Protein AF-A0A435YQN7-F1 (afdb_monomer_lite)

Secondary structure (DSSP, 8-state):
------------S----TTSPPPBSHHHHHHHHHHIIIIIHHHHHHHHHHHHHHH-HHHHS-TT------HHHHHHHHHHHHH--S--------SS----HHHHHHHHHHHHHHHHHHHHTTHHHHHHHHHHHHHHHSEEEEEEEEEEEEETTEEEEEEEEEEEPGGGEEE---SSGGG--EEEEEEEEEHHHHHHHHHHHHTTGGGGS--EE---TTS---S-EEEEEEEEEETTTTEEEEE-TT-SB-SEEES-SS--TTSSSSPPPEESSB-TTSS-B--GGGGSHHHHHHHHHHHHHHHHHHHH----EEEE-SS--HHHHHHHHHH---TT--EEEE--GGGS-S--TTS------HHHHHHHHHHHHHHHHHHHHHHHHHHT--GGGGT---TT--HHHHHHHHHHTTHHHHHHHHHHHHHHHHHHHHHHHHHHHHS-HHHHHHHHT--

Foldseek 3Di:
DDDDDDDDDDDPPDDQDPPDDFAFCVVVVVQQVVQCVVCVVVLVVVLVVLVCLQDPPVQVVDPPDFDADNLVNVLLVLLLCLLPVDADQDQFAPPDPPVDPVRHVVRLLLSLLLNLQCVVQVVVVQLSQQSSCCSFRFWWWKFWDWDWDDDPNDIDIHIHIHTADSVQKTWGKFLDPVPIFKIKGKDKDFPVRLCVPQCSPPPCLSVQAPFDFDADPVRDGPPTTIWIWIFMFGNVVQKTWIDGPRGRGTSDMDHQPADDPSSHRIDDILGADDDHSTPRHDGLCVQLVVLSVLLSVLSSVLVVLVVVLQQAWEAEDEDDAQVVQVVVVVPDPDSPHNYTYGYPCVVPDDDDRVVDGDTDPSVVSVVVSVVSVVVSVVSSVVSCVSSLQQCVSVVDDDPPDDPVRVVVCVVRSCPSSVSSSVSSVVRSNVNSNSSSSRCVPPPDPVVSCVSSVDD

Sequence (455 aa):
MATESDDDVMDDGEAVDPSLKPKSSKGWLKLIKDQEKAGFADYQERCTNIQKRYAELARLASITRDREFQIFWANIEVLKPSMYSRPPVPVVAPRFQDRRPVQRTTAEFLERCTVVTFDRERIDGVMRRIRDDLALLNRGCAWLRYEAKSKDNDFVERVCIDHKNRKDFVHDPARTWREVDWVGGGAWMTRKEMRKRFRATSGNAYQDAEFAVRKDDKNNHDGKLKARVWEIWSKSENKVVWVSPGVDVVLDEGEPHLTLEGFFPCPEPAYGTLQPESLIPVPDYLFYKDQIEEINDITNRISALTQGLRVRGFYPSGAGEIGDAIEAALKSTNDRQVMVPVSNWAAFGNGAAKDTIVWLPLDMIATTITQLISLRKELIDDIYQISGLSDIMRGESNPNETLGAQQIKTQYGSVRIRDRQNELVRIARDIAAIAGEIMAENFQQKTLADMAQMD

Radius of gyration: 32.32 Å; chains: 1; bounding box: 90×52×100 Å

pLDDT: mean 82.56, std 17.8, range [26.94, 98.12]

Structure (mmCIF, N/CA/C/O backbone):
data_AF-A0A435YQN7-F1
#
_entry.id   AF-A0A435YQN7-F1
#
loop_
_atom_site.group_PDB
_atom_site.id
_atom_site.type_symbol
_atom_site.label_atom_id
_atom_site.label_alt_id
_atom_site.label_comp_id
_atom_site.label_asym_id
_atom_site.label_entity_id
_atom_site.label_seq_id
_atom_site.pdbx_PDB_ins_code
_atom_site.Cartn_x
_atom_site.Cartn_y
_ato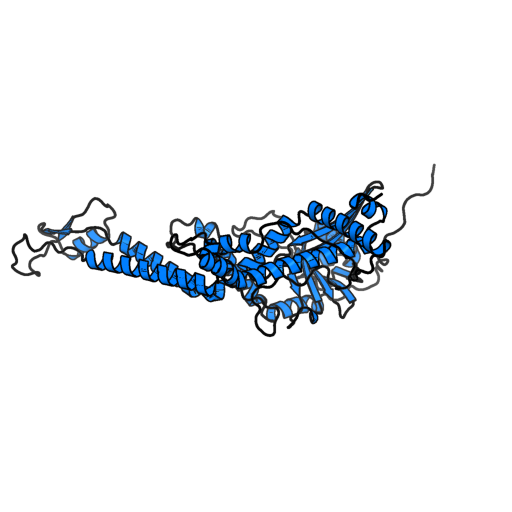m_site.Cartn_z
_atom_site.occupancy
_atom_site.B_iso_or_equiv
_atom_site.auth_seq_id
_atom_site.auth_comp_id
_atom_site.auth_asym_id
_atom_site.auth_atom_id
_atom_site.pdbx_PDB_model_num
ATOM 1 N N . MET A 1 1 ? 56.326 -4.010 -23.695 1.00 34.00 1 MET A N 1
ATOM 2 C CA . MET A 1 1 ? 55.956 -2.704 -24.270 1.00 34.00 1 MET A CA 1
ATOM 3 C C . MET A 1 1 ? 54.747 -2.980 -25.146 1.00 34.00 1 MET A C 1
ATOM 5 O O . MET A 1 1 ? 54.892 -3.786 -26.048 1.00 34.00 1 MET A O 1
ATOM 9 N N . ALA A 1 2 ? 53.596 -2.430 -24.748 1.00 34.19 2 ALA A N 1
ATOM 10 C CA . ALA A 1 2 ? 52.298 -2.373 -25.433 1.00 34.19 2 ALA A CA 1
ATOM 11 C C . ALA A 1 2 ? 51.767 -3.647 -26.130 1.00 34.19 2 ALA A C 1
ATOM 13 O O . ALA A 1 2 ? 52.160 -3.972 -27.244 1.00 34.19 2 ALA A O 1
ATOM 14 N N . THR A 1 3 ? 50.799 -4.296 -25.483 1.00 26.94 3 THR A N 1
ATOM 15 C CA . THR A 1 3 ? 49.747 -5.086 -26.138 1.00 26.94 3 THR A CA 1
ATOM 16 C C . THR A 1 3 ? 48.456 -4.270 -26.110 1.00 26.94 3 THR A C 1
ATOM 18 O O . THR A 1 3 ? 48.118 -3.688 -25.079 1.00 26.94 3 THR A O 1
ATOM 21 N N . GLU A 1 4 ? 47.818 -4.189 -27.272 1.00 32.44 4 GLU A N 1
ATOM 22 C CA . GLU A 1 4 ? 46.562 -3.504 -27.567 1.00 32.44 4 GLU A CA 1
ATOM 23 C C . GLU A 1 4 ? 45.331 -4.253 -27.035 1.00 32.44 4 GLU A C 1
ATOM 25 O O . GLU A 1 4 ? 45.374 -5.468 -26.843 1.00 32.44 4 GLU A O 1
ATOM 30 N N . SER A 1 5 ? 44.261 -3.459 -26.886 1.00 37.78 5 SER A N 1
ATOM 31 C CA . SER A 1 5 ? 42.827 -3.778 -26.940 1.00 37.78 5 SER A CA 1
ATOM 32 C C . SER A 1 5 ? 42.265 -4.853 -26.014 1.00 37.78 5 SER A C 1
ATOM 34 O O . SER A 1 5 ? 42.346 -6.039 -26.317 1.00 37.78 5 SER A O 1
ATOM 36 N N . ASP A 1 6 ? 41.551 -4.401 -24.985 1.00 33.12 6 ASP A N 1
ATOM 37 C CA . ASP A 1 6 ? 40.157 -4.806 -24.792 1.00 33.12 6 ASP A CA 1
ATOM 38 C C . ASP A 1 6 ? 39.439 -3.823 -23.854 1.00 33.12 6 ASP A C 1
ATOM 40 O O . ASP A 1 6 ? 40.082 -3.158 -23.040 1.00 33.12 6 ASP A O 1
ATOM 44 N N . ASP A 1 7 ? 38.119 -3.771 -24.024 1.00 34.03 7 ASP A N 1
ATOM 45 C CA . ASP A 1 7 ? 37.090 -3.018 -23.293 1.00 34.03 7 ASP A CA 1
ATOM 46 C C . ASP A 1 7 ? 36.758 -1.616 -23.820 1.00 34.03 7 ASP A C 1
ATOM 48 O O . ASP A 1 7 ? 37.330 -0.619 -23.393 1.00 34.03 7 ASP A O 1
ATOM 52 N N . ASP A 1 8 ? 35.775 -1.562 -24.728 1.00 37.66 8 ASP A N 1
ATOM 53 C CA . ASP A 1 8 ? 34.707 -0.548 -24.715 1.00 37.66 8 ASP A CA 1
ATOM 54 C C . ASP A 1 8 ? 33.672 -0.834 -25.820 1.00 37.66 8 ASP A C 1
ATOM 56 O O . ASP A 1 8 ? 33.833 -0.370 -26.944 1.00 37.66 8 ASP A O 1
ATOM 60 N N . VAL A 1 9 ? 32.604 -1.583 -25.508 1.00 34.19 9 VAL A N 1
ATOM 61 C CA . VAL A 1 9 ? 31.238 -1.422 -26.072 1.00 34.19 9 VAL A CA 1
ATOM 62 C C . VAL A 1 9 ? 30.269 -2.256 -25.201 1.00 34.19 9 VAL A C 1
ATOM 64 O O . VAL A 1 9 ? 30.609 -3.382 -24.861 1.00 34.19 9 VAL A O 1
ATOM 67 N N . MET A 1 10 ? 29.070 -1.858 -24.769 1.00 29.42 10 MET A N 1
ATOM 68 C CA . MET A 1 10 ? 28.159 -0.761 -25.102 1.00 29.42 10 MET A CA 1
ATOM 69 C C . MET A 1 10 ? 27.487 -0.279 -23.795 1.00 29.42 10 MET A C 1
ATOM 71 O O . MET A 1 10 ? 26.953 -1.094 -23.040 1.00 29.42 10 MET A O 1
ATOM 75 N N . ASP A 1 11 ? 27.503 1.027 -23.534 1.00 34.25 11 ASP A N 1
ATOM 76 C CA . ASP A 1 11 ? 26.486 1.713 -22.730 1.00 34.25 11 ASP A CA 1
ATOM 77 C C . ASP A 1 11 ? 25.628 2.461 -23.752 1.00 34.25 11 ASP A C 1
ATOM 79 O O . ASP A 1 11 ? 26.081 3.453 -24.320 1.00 34.25 11 ASP A O 1
ATOM 83 N N . ASP A 1 12 ? 24.430 1.954 -24.040 1.00 31.38 12 ASP A N 1
ATOM 84 C CA . ASP A 1 12 ? 23.471 2.599 -24.949 1.00 31.38 12 ASP A CA 1
ATOM 85 C C . ASP A 1 12 ? 22.750 3.782 -24.266 1.00 31.38 12 ASP A C 1
ATOM 87 O O . ASP A 1 12 ? 21.674 4.207 -24.687 1.00 31.38 12 ASP A O 1
ATOM 91 N N . GLY A 1 13 ? 23.323 4.334 -23.192 1.00 37.22 13 GLY A N 1
ATOM 92 C CA . GLY A 1 13 ? 22.955 5.644 -22.681 1.00 37.22 13 GLY A CA 1
ATOM 93 C C . GLY A 1 13 ? 23.395 6.720 -23.668 1.00 37.22 13 GLY A C 1
ATOM 94 O O . GLY A 1 13 ? 24.579 6.826 -23.992 1.00 37.22 13 GLY A O 1
ATOM 95 N N . GLU A 1 14 ? 22.450 7.529 -24.152 1.00 36.78 14 GLU A N 1
ATOM 96 C CA . GLU A 1 14 ? 22.745 8.731 -24.936 1.00 36.78 14 GLU A CA 1
ATOM 97 C C . GLU A 1 14 ? 23.954 9.470 -24.342 1.00 36.78 14 GLU A C 1
ATOM 99 O O . GLU A 1 14 ? 23.986 9.780 -23.147 1.00 36.78 14 GLU A O 1
ATOM 104 N N . ALA A 1 15 ? 24.968 9.739 -25.170 1.00 39.72 15 ALA A N 1
ATOM 105 C CA . ALA A 1 15 ? 26.148 10.480 -24.752 1.00 39.72 15 ALA A CA 1
ATOM 106 C C . ALA A 1 15 ? 25.711 11.807 -24.108 1.00 39.72 15 ALA A C 1
ATOM 108 O O . ALA A 1 15 ? 25.196 12.696 -24.786 1.00 39.72 15 ALA A O 1
ATOM 109 N N . VAL A 1 16 ? 25.894 11.923 -22.788 1.00 45.47 16 VAL A N 1
ATOM 110 C CA . VAL A 1 16 ? 25.459 13.087 -22.008 1.00 45.47 16 VAL A CA 1
ATOM 111 C C . VAL A 1 16 ? 26.216 14.318 -22.499 1.00 45.47 16 VAL A C 1
ATOM 113 O O . VAL A 1 16 ? 27.393 14.489 -22.182 1.00 45.47 16 VAL A O 1
ATOM 116 N N . ASP A 1 17 ? 25.549 15.171 -23.280 1.00 49.12 17 ASP A N 1
ATOM 117 C CA . ASP A 1 17 ? 26.111 16.419 -23.794 1.00 49.12 17 ASP A CA 1
ATOM 118 C C . ASP A 1 17 ? 26.291 17.428 -22.639 1.00 49.12 17 ASP A C 1
ATOM 120 O O . ASP A 1 17 ? 25.302 17.966 -22.125 1.00 49.12 17 ASP A O 1
ATOM 124 N N . PRO A 1 18 ? 27.536 17.751 -22.230 1.00 47.69 18 PRO A N 1
ATOM 125 C CA . PRO A 1 18 ? 27.801 18.664 -21.117 1.00 47.69 18 PRO A CA 1
ATOM 126 C C . PRO A 1 18 ? 27.377 20.117 -21.392 1.00 47.69 18 PRO A C 1
ATOM 128 O O . PRO A 1 18 ? 27.474 20.961 -20.498 1.00 47.69 18 PRO A O 1
ATOM 131 N N . SER A 1 19 ? 26.966 20.437 -22.624 1.00 42.84 19 SER A N 1
ATOM 132 C CA . SER A 1 19 ? 26.538 21.774 -23.041 1.00 42.84 19 SER A CA 1
ATOM 133 C C . SER A 1 19 ? 25.041 22.047 -22.825 1.00 42.84 19 SER A C 1
ATOM 135 O O . SER A 1 19 ? 24.628 23.214 -22.813 1.00 42.84 19 SER A O 1
ATOM 137 N N . LEU A 1 20 ? 24.221 21.013 -22.589 1.00 51.19 20 LEU 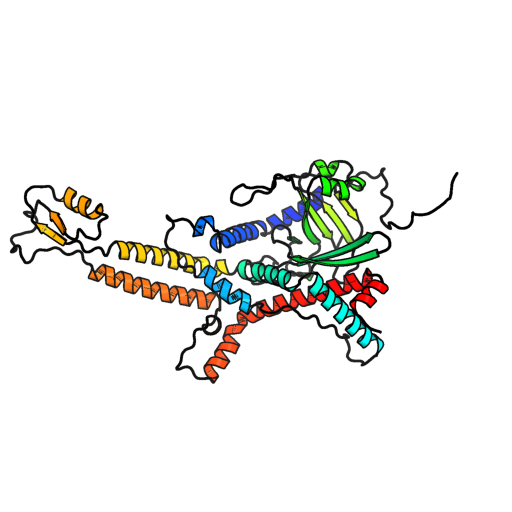A N 1
ATOM 138 C CA . LEU A 1 20 ? 22.785 21.156 -22.343 1.00 51.19 20 LEU A CA 1
ATOM 139 C C . LEU A 1 20 ? 22.516 21.631 -20.906 1.00 51.19 20 LEU A C 1
ATOM 141 O O . LEU A 1 20 ? 22.914 21.008 -19.923 1.00 51.19 20 LEU A O 1
ATOM 145 N N . LYS A 1 21 ? 21.805 22.757 -20.758 1.00 5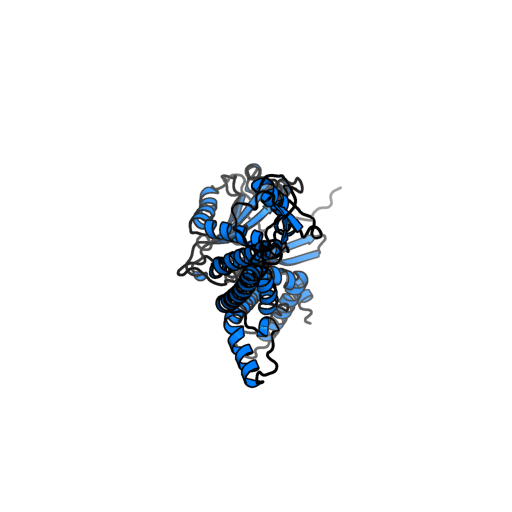8.25 21 LYS A N 1
ATOM 146 C CA . LYS A 1 21 ? 21.370 23.242 -19.439 1.00 58.25 21 LYS A CA 1
ATOM 147 C C . LYS A 1 21 ? 20.285 22.313 -18.872 1.00 58.25 21 LYS A C 1
ATOM 149 O O . LYS A 1 21 ? 19.302 22.067 -19.573 1.00 58.25 21 LYS A O 1
ATOM 154 N N . PRO A 1 22 ? 20.393 21.866 -17.608 1.00 61.38 22 PRO A N 1
ATOM 155 C CA . PRO A 1 22 ? 19.410 20.961 -17.024 1.00 61.38 22 PRO A CA 1
ATOM 156 C C . PRO A 1 22 ? 18.033 21.635 -16.892 1.00 61.38 22 PRO A C 1
ATOM 158 O O . PRO A 1 22 ? 17.922 22.801 -16.496 1.00 61.38 22 PRO A O 1
ATOM 161 N N . LYS A 1 23 ? 16.975 20.901 -17.264 1.00 81.94 23 LYS A N 1
ATOM 162 C CA . LYS A 1 23 ? 15.583 21.384 -17.284 1.00 81.94 23 LYS A CA 1
ATOM 163 C C . LYS A 1 23 ? 15.040 21.576 -15.866 1.00 81.94 23 LYS A C 1
ATOM 165 O O . LYS A 1 23 ? 15.534 20.984 -14.911 1.00 81.94 23 LYS A O 1
ATOM 170 N N . SER A 1 24 ? 14.009 22.410 -15.708 1.00 89.75 24 SER A N 1
ATOM 171 C CA . SER A 1 24 ? 13.444 22.703 -14.382 1.00 89.75 24 SER A CA 1
ATOM 172 C C . SER A 1 24 ? 12.617 21.538 -13.825 1.00 89.75 24 SER A C 1
ATOM 174 O O . SER A 1 24 ? 11.738 21.014 -14.505 1.00 89.75 24 SER A O 1
ATOM 176 N N . SER A 1 25 ? 12.821 21.196 -12.549 1.00 92.19 25 SER A N 1
ATOM 177 C CA . SER A 1 25 ? 12.043 20.175 -11.824 1.00 92.19 25 SER A CA 1
ATOM 178 C C . SER A 1 25 ? 10.672 20.669 -11.341 1.00 92.19 25 SER A C 1
ATOM 180 O O . SER A 1 25 ? 9.845 19.873 -10.891 1.00 92.19 25 SER A O 1
ATOM 182 N N . LYS A 1 26 ? 10.413 21.984 -11.399 1.00 90.06 26 LYS A N 1
ATOM 183 C CA . LYS A 1 26 ? 9.260 22.620 -10.738 1.00 90.06 26 LYS A CA 1
ATOM 184 C C . LYS A 1 26 ? 7.915 22.096 -11.234 1.00 90.06 26 LYS A C 1
ATOM 186 O O . LYS A 1 26 ? 7.010 21.948 -10.420 1.00 90.06 26 LYS A O 1
ATOM 191 N N . GLY A 1 27 ? 7.786 21.806 -12.531 1.00 89.75 27 GLY A N 1
ATOM 192 C CA . GLY A 1 27 ? 6.563 21.237 -13.111 1.00 89.75 27 GLY A CA 1
ATOM 193 C C . GLY A 1 27 ? 6.254 19.851 -12.544 1.00 89.75 27 GLY A C 1
ATOM 194 O O . GLY A 1 27 ? 5.176 19.628 -12.003 1.00 89.75 27 GLY A O 1
ATOM 195 N N . TRP A 1 28 ? 7.245 18.962 -12.551 1.00 94.06 28 TRP A N 1
ATOM 196 C CA . TRP A 1 28 ? 7.139 17.605 -12.013 1.00 94.06 28 TRP A CA 1
ATOM 197 C C . TRP A 1 28 ? 6.856 17.578 -10.507 1.00 94.06 28 TRP A C 1
ATOM 199 O O . TRP A 1 28 ? 5.963 16.875 -10.043 1.00 94.06 28 TRP A O 1
ATOM 209 N N . LEU A 1 29 ? 7.561 18.405 -9.728 1.00 93.75 29 LEU A N 1
ATOM 210 C CA . LEU A 1 29 ? 7.300 18.538 -8.292 1.00 93.75 29 LEU A CA 1
ATOM 211 C C . LEU A 1 29 ? 5.927 19.161 -8.004 1.00 93.75 29 LEU A C 1
ATOM 213 O O . LEU A 1 29 ? 5.344 18.897 -6.951 1.00 93.75 29 LEU A O 1
ATOM 217 N N . LYS A 1 30 ? 5.401 19.986 -8.916 1.00 93.44 30 LYS A N 1
ATOM 218 C CA . LYS A 1 30 ? 4.048 20.530 -8.810 1.00 93.44 30 LYS A CA 1
ATOM 219 C C . LYS A 1 30 ? 2.993 19.436 -8.996 1.00 93.44 30 LYS A C 1
ATOM 221 O O . LYS A 1 30 ? 2.068 19.426 -8.198 1.00 93.44 30 LYS A O 1
ATOM 226 N N . LEU A 1 31 ? 3.163 18.490 -9.928 1.00 94.00 31 LEU A N 1
ATOM 227 C CA . LEU A 1 31 ? 2.233 17.356 -10.093 1.00 94.00 31 LEU A CA 1
ATOM 228 C C . LEU A 1 31 ? 2.037 16.582 -8.783 1.00 94.00 31 LEU A C 1
ATOM 230 O O . LEU A 1 31 ? 0.912 16.311 -8.373 1.00 94.00 31 LEU A O 1
ATOM 234 N N . ILE A 1 32 ? 3.133 16.313 -8.069 1.00 94.81 32 ILE A N 1
ATOM 235 C CA . ILE A 1 32 ? 3.095 15.642 -6.763 1.00 94.81 32 ILE A CA 1
ATOM 236 C C . ILE A 1 32 ? 2.332 16.484 -5.731 1.00 94.81 32 ILE A C 1
ATOM 238 O O . ILE A 1 32 ? 1.496 15.963 -5.000 1.00 94.81 32 ILE A O 1
ATOM 242 N N . LYS A 1 33 ? 2.578 17.798 -5.680 1.00 94.06 33 LYS A N 1
ATOM 243 C CA . LYS A 1 33 ? 1.859 18.701 -4.764 1.00 94.06 33 LYS A CA 1
ATOM 244 C C . LYS A 1 33 ? 0.373 18.813 -5.102 1.00 94.06 33 LYS A C 1
ATOM 246 O O . LYS A 1 33 ? -0.449 18.938 -4.199 1.00 94.06 33 LYS A O 1
ATOM 251 N N . ASP A 1 34 ? 0.028 18.814 -6.383 1.00 92.12 34 ASP A N 1
ATOM 252 C CA . ASP A 1 34 ? -1.355 18.892 -6.844 1.00 92.12 34 ASP A CA 1
ATOM 253 C C . ASP A 1 34 ? -2.098 17.588 -6.511 1.00 92.12 34 ASP A C 1
ATOM 255 O O . ASP A 1 34 ? -3.229 17.637 -6.031 1.00 92.12 34 ASP A O 1
ATOM 259 N N . GLN A 1 35 ? -1.423 16.439 -6.617 1.00 94.62 35 GLN A N 1
ATOM 260 C CA . GLN A 1 35 ? -1.915 15.149 -6.131 1.00 94.62 35 GLN A CA 1
ATOM 261 C C . GLN A 1 35 ? -2.196 15.164 -4.626 1.00 94.62 35 GLN A C 1
ATOM 263 O O . GLN A 1 35 ? -3.275 14.757 -4.197 1.00 94.62 35 GLN A O 1
ATOM 268 N N . GLU A 1 36 ? -1.266 15.679 -3.819 1.00 94.06 36 GLU A N 1
ATOM 269 C CA . GLU A 1 36 ? -1.458 15.801 -2.371 1.00 94.06 36 GLU A CA 1
ATOM 270 C C . GLU A 1 36 ? -2.691 16.667 -2.055 1.00 94.06 36 GLU A C 1
ATOM 272 O O . GLU A 1 36 ? -3.536 16.279 -1.244 1.00 94.06 36 GLU A O 1
ATOM 277 N N . LYS A 1 37 ? -2.845 17.799 -2.754 1.00 94.81 37 LYS A N 1
ATOM 278 C CA . LYS A 1 37 ? -3.984 18.721 -2.605 1.00 94.81 37 LYS A CA 1
ATOM 279 C C . LYS A 1 37 ? -5.312 18.166 -3.111 1.00 94.81 37 LYS A C 1
ATOM 281 O O . LYS A 1 37 ? -6.351 18.620 -2.644 1.00 94.81 37 LYS A O 1
ATOM 286 N N . ALA A 1 38 ? -5.302 17.195 -4.022 1.00 92.25 38 ALA A N 1
ATOM 287 C CA . ALA A 1 38 ? -6.514 16.571 -4.553 1.00 92.25 38 ALA A CA 1
ATOM 288 C C . ALA A 1 38 ? -7.259 15.689 -3.526 1.00 92.25 38 ALA A C 1
ATOM 290 O O . ALA A 1 38 ? -8.288 15.112 -3.855 1.00 92.25 38 ALA A O 1
ATOM 291 N N . GLY A 1 39 ? -6.754 15.581 -2.291 1.00 93.31 39 GLY A N 1
ATOM 292 C CA . GLY A 1 39 ? -7.364 14.830 -1.187 1.00 93.31 39 GLY A CA 1
ATOM 293 C C . GLY A 1 39 ? -6.473 13.709 -0.651 1.00 93.31 39 GLY A C 1
ATOM 294 O O . GLY A 1 39 ? -6.756 13.121 0.394 1.00 93.31 39 GLY A O 1
ATOM 295 N N . PHE A 1 40 ? -5.345 13.432 -1.312 1.00 95.88 40 PHE A N 1
ATOM 296 C CA . PHE A 1 40 ? -4.413 12.423 -0.825 1.00 95.88 40 PHE A CA 1
ATOM 297 C C . PHE A 1 40 ? -3.674 12.857 0.445 1.00 95.88 40 PHE A C 1
ATOM 299 O O . PHE A 1 40 ? -3.313 11.984 1.227 1.00 95.88 40 PHE A O 1
ATOM 306 N N . ALA A 1 41 ? -3.486 14.153 0.712 1.00 95.25 41 ALA A N 1
ATOM 307 C CA . ALA A 1 41 ? -2.933 14.619 1.987 1.00 95.25 41 ALA A CA 1
ATOM 308 C C . ALA A 1 41 ? -3.798 14.162 3.179 1.00 95.25 41 ALA A C 1
ATOM 310 O O . ALA A 1 41 ? -3.286 13.512 4.096 1.00 95.25 41 ALA A O 1
ATOM 311 N N . ASP A 1 42 ? -5.112 14.388 3.103 1.00 95.75 42 ASP A N 1
ATOM 312 C CA . ASP A 1 42 ? -6.080 13.981 4.130 1.00 95.75 42 ASP A CA 1
ATOM 313 C C . ASP A 1 42 ? -6.102 12.458 4.306 1.00 95.75 42 ASP A C 1
ATOM 315 O O . ASP A 1 42 ? -6.101 11.942 5.428 1.00 95.75 42 ASP A O 1
ATOM 319 N N . TYR A 1 43 ? -6.067 11.716 3.194 1.00 96.62 43 TYR A N 1
ATOM 320 C CA . TYR A 1 43 ? -5.936 10.260 3.219 1.00 96.62 43 TYR A CA 1
ATOM 321 C C . TYR A 1 43 ? -4.664 9.822 3.968 1.00 96.62 43 TYR A C 1
ATOM 323 O O . TYR A 1 43 ? -4.726 8.989 4.875 1.00 96.62 43 TYR A O 1
ATOM 331 N N . GLN A 1 44 ? -3.506 10.413 3.658 1.00 95.38 44 GLN A N 1
ATOM 332 C CA . GLN A 1 44 ? -2.225 10.046 4.271 1.00 95.38 44 GLN A CA 1
ATOM 333 C C . GLN A 1 44 ? -2.172 10.373 5.770 1.00 95.38 44 GLN A C 1
ATOM 335 O O . GLN A 1 44 ? -1.540 9.627 6.536 1.00 95.38 44 GLN A O 1
ATOM 340 N N . GLU A 1 45 ? -2.819 11.457 6.199 1.00 95.62 45 GLU A N 1
ATOM 341 C CA . GLU A 1 45 ? -2.972 11.812 7.610 1.00 95.62 45 GLU A CA 1
ATOM 342 C C . GLU A 1 45 ? -3.835 10.777 8.341 1.00 95.62 45 GLU A C 1
ATOM 344 O O . GLU A 1 45 ? -3.382 10.173 9.321 1.00 95.62 45 GLU A O 1
ATOM 349 N N . ARG A 1 46 ? -5.030 10.480 7.813 1.00 95.50 46 ARG A N 1
ATOM 350 C CA . ARG A 1 46 ? -5.940 9.466 8.373 1.00 95.50 46 ARG A CA 1
ATOM 351 C C . ARG A 1 46 ? -5.260 8.105 8.486 1.00 95.50 46 ARG A C 1
ATOM 353 O O . ARG A 1 46 ? -5.306 7.493 9.552 1.00 95.50 46 ARG A O 1
ATOM 360 N N . CYS A 1 47 ? -4.549 7.664 7.448 1.00 95.88 47 CYS A N 1
ATOM 361 C CA . CYS A 1 47 ? -3.774 6.423 7.483 1.00 95.88 47 CYS A CA 1
ATOM 362 C C . CYS A 1 47 ? -2.729 6.406 8.604 1.00 95.88 47 CYS A C 1
ATOM 364 O O . CYS A 1 47 ? -2.542 5.384 9.260 1.00 95.88 47 CYS A O 1
ATOM 366 N N . THR A 1 48 ? -2.046 7.530 8.841 1.00 94.00 48 THR A N 1
ATOM 367 C CA . THR A 1 48 ? -1.052 7.634 9.921 1.00 94.00 48 THR A CA 1
ATOM 368 C C . THR A 1 48 ? -1.714 7.461 11.288 1.00 94.00 48 THR A C 1
ATOM 370 O O . THR A 1 48 ? -1.203 6.723 12.129 1.00 94.00 48 THR A O 1
ATOM 373 N N . ASN A 1 49 ? -2.880 8.075 11.493 1.00 93.12 49 ASN A N 1
ATOM 374 C CA . ASN A 1 49 ? -3.637 7.951 12.738 1.00 93.12 49 ASN A CA 1
ATOM 375 C C . ASN A 1 49 ? -4.163 6.523 12.958 1.00 93.12 49 ASN A C 1
ATOM 377 O O . ASN A 1 49 ? -4.089 6.006 14.073 1.00 93.12 49 ASN A O 1
ATOM 381 N N . ILE A 1 50 ? -4.629 5.854 11.899 1.00 94.62 50 ILE A N 1
ATOM 382 C CA . ILE A 1 50 ? -5.087 4.456 11.954 1.00 94.62 50 ILE A CA 1
ATOM 383 C C . ILE A 1 50 ? -3.940 3.520 12.348 1.00 94.62 50 ILE A C 1
ATOM 385 O O . ILE A 1 50 ? -4.102 2.696 13.247 1.00 94.62 50 ILE A O 1
ATOM 389 N N . GLN A 1 51 ? -2.762 3.673 11.735 1.00 92.31 51 GLN A N 1
ATOM 390 C CA . GLN A 1 51 ? -1.589 2.846 12.047 1.00 92.31 51 GLN A CA 1
ATOM 391 C C . GLN A 1 51 ? -1.147 2.996 13.512 1.00 92.31 51 GLN A C 1
ATOM 393 O O . GLN A 1 51 ? -0.856 1.991 14.165 1.00 92.31 51 GLN A O 1
ATOM 398 N N . LYS A 1 52 ? -1.171 4.222 14.058 1.00 89.75 52 LYS A N 1
ATOM 399 C CA . LYS A 1 52 ? -0.898 4.468 15.486 1.00 89.75 52 LYS A CA 1
ATOM 400 C C . LYS A 1 52 ? -1.906 3.760 16.395 1.00 89.75 52 LYS A C 1
ATOM 402 O O . LYS A 1 52 ? -1.537 3.114 17.374 1.00 89.75 52 LYS A O 1
ATOM 407 N N . ARG A 1 53 ? -3.196 3.815 16.053 1.00 88.31 53 ARG A N 1
ATOM 408 C CA . ARG A 1 53 ? -4.238 3.127 16.833 1.00 88.31 53 ARG A CA 1
ATOM 409 C C . ARG A 1 53 ? -4.103 1.608 16.788 1.00 88.31 53 ARG A C 1
ATOM 411 O O . ARG A 1 53 ? -4.292 0.971 17.823 1.00 88.31 53 ARG A O 1
ATOM 418 N N . TYR A 1 54 ? -3.747 1.061 15.627 1.00 90.38 54 TYR A N 1
ATOM 419 C CA . TYR A 1 54 ? -3.650 -0.375 15.383 1.00 90.38 54 TYR A CA 1
ATOM 420 C C . TYR A 1 54 ? -2.581 -1.075 16.236 1.00 90.38 54 TYR A C 1
ATOM 422 O O . TYR A 1 54 ? -2.885 -2.087 16.863 1.00 90.38 54 TYR A O 1
ATOM 430 N N . ALA A 1 55 ? -1.339 -0.570 16.263 1.00 86.06 55 ALA A N 1
ATOM 431 C CA . ALA A 1 55 ? -0.228 -1.300 16.889 1.00 86.06 55 ALA A CA 1
ATOM 432 C C . ALA A 1 55 ? 0.922 -0.414 17.412 1.00 86.06 55 ALA A C 1
ATOM 434 O O . ALA A 1 55 ? 2.089 -0.806 17.361 1.00 86.06 55 ALA A O 1
ATOM 435 N N . GLU A 1 56 ? 0.639 0.787 17.928 1.00 85.62 56 GLU A N 1
ATOM 436 C CA . GLU A 1 56 ? 1.687 1.616 18.537 1.00 85.62 56 GLU A CA 1
ATOM 437 C C . GLU A 1 56 ? 2.152 1.044 19.886 1.00 85.62 56 GLU A C 1
ATOM 439 O O . GLU A 1 56 ? 1.435 1.075 20.888 1.00 85.62 56 GLU A O 1
ATOM 444 N N . LEU A 1 57 ? 3.394 0.550 19.928 1.00 84.50 57 LEU A N 1
ATOM 445 C CA . LEU A 1 57 ? 3.970 -0.090 21.115 1.00 84.50 57 LEU A CA 1
ATOM 446 C C . LEU A 1 57 ? 3.998 0.839 22.334 1.00 84.50 57 LEU A C 1
ATOM 448 O O . LEU A 1 57 ? 3.649 0.411 23.428 1.00 84.50 57 LEU A O 1
ATOM 452 N N . ALA A 1 58 ? 4.401 2.101 22.160 1.00 83.06 58 ALA A N 1
ATOM 453 C CA . ALA A 1 58 ? 4.463 3.068 23.260 1.00 83.06 58 ALA A CA 1
ATOM 454 C C . ALA A 1 58 ? 3.080 3.291 23.892 1.00 83.06 58 ALA A C 1
ATOM 456 O O . ALA A 1 58 ? 2.947 3.352 25.113 1.00 83.06 58 ALA A O 1
ATOM 457 N N . ARG A 1 59 ? 2.043 3.329 23.049 1.00 82.69 59 ARG A N 1
ATOM 458 C CA . ARG A 1 59 ? 0.645 3.433 23.459 1.00 82.69 59 ARG A CA 1
ATOM 459 C C . ARG A 1 59 ? 0.181 2.174 24.184 1.00 82.69 59 ARG A C 1
ATOM 461 O O . ARG A 1 59 ? -0.509 2.280 25.188 1.00 82.69 59 ARG A O 1
ATOM 468 N N . LEU A 1 60 ? 0.520 0.988 23.681 1.00 84.62 60 LEU A N 1
ATOM 469 C CA . LEU A 1 60 ? 0.083 -0.295 24.247 1.00 84.62 60 LEU A CA 1
ATOM 470 C C . LEU A 1 60 ? 0.813 -0.671 25.543 1.00 84.62 60 LEU A C 1
ATOM 472 O O . LEU A 1 60 ? 0.217 -1.300 26.409 1.00 84.62 60 LEU A O 1
ATOM 476 N N . ALA A 1 61 ? 2.077 -0.274 25.693 1.00 84.31 61 ALA A N 1
ATOM 477 C CA . ALA A 1 61 ? 2.889 -0.560 26.875 1.00 84.31 61 ALA A CA 1
ATOM 478 C C . ALA A 1 61 ? 2.643 0.410 28.046 1.00 84.31 61 ALA A C 1
ATOM 480 O O . ALA A 1 61 ? 3.178 0.205 29.136 1.00 84.31 61 ALA A O 1
ATOM 481 N N . SER A 1 62 ? 1.874 1.482 27.834 1.00 84.38 62 SER A N 1
ATOM 482 C CA . SER A 1 62 ? 1.611 2.482 28.868 1.00 84.38 62 SER A CA 1
ATOM 483 C C . SER A 1 62 ? 0.743 1.914 29.997 1.00 84.38 62 SER A C 1
ATOM 485 O O . SER A 1 62 ? -0.403 1.525 29.782 1.00 84.38 62 SER A O 1
ATOM 487 N N . ILE A 1 63 ? 1.285 1.914 31.219 1.00 76.44 63 ILE A N 1
ATOM 488 C CA . ILE A 1 63 ? 0.618 1.419 32.439 1.00 76.44 63 ILE A CA 1
ATOM 489 C C . ILE A 1 63 ? -0.536 2.337 32.862 1.00 76.44 63 ILE A C 1
ATOM 491 O O . ILE A 1 63 ? -1.510 1.882 33.455 1.00 76.44 63 ILE A O 1
ATOM 495 N N . THR A 1 64 ? -0.438 3.632 32.557 1.00 77.88 64 THR A N 1
ATOM 496 C CA . THR A 1 64 ? -1.438 4.644 32.925 1.00 77.88 64 THR A CA 1
ATOM 497 C C . THR A 1 64 ? -2.529 4.802 31.872 1.00 77.88 64 THR A C 1
ATOM 499 O O . THR A 1 64 ? -3.298 5.757 31.942 1.00 77.88 64 THR A O 1
ATOM 502 N N . ARG A 1 65 ? -2.571 3.934 30.854 1.00 80.31 65 ARG A N 1
ATOM 503 C CA . ARG A 1 65 ? -3.583 4.026 29.806 1.00 80.31 65 ARG A CA 1
ATOM 504 C C . ARG A 1 65 ? -4.925 3.510 30.302 1.00 80.31 65 ARG A C 1
ATOM 506 O O . ARG A 1 65 ? -5.015 2.488 30.981 1.00 80.31 65 ARG A O 1
ATOM 513 N N . ASP A 1 66 ? -5.960 4.186 29.837 1.00 80.00 66 ASP A N 1
ATOM 514 C CA . ASP A 1 66 ? -7.327 3.708 29.855 1.00 80.00 66 ASP A CA 1
ATOM 515 C C . ASP A 1 66 ? -7.469 2.301 29.244 1.00 80.00 66 ASP A C 1
ATOM 517 O O . ASP A 1 66 ? -6.744 1.883 28.324 1.00 80.00 66 ASP A O 1
ATOM 521 N N . ARG A 1 67 ? -8.414 1.538 29.798 1.00 82.38 67 ARG A N 1
ATOM 522 C CA . ARG A 1 67 ? -8.689 0.167 29.379 1.00 82.38 67 ARG A CA 1
ATOM 523 C C . ARG A 1 67 ? -9.486 0.186 28.085 1.00 82.38 67 ARG A C 1
ATOM 525 O O . ARG A 1 67 ? -10.672 0.481 28.059 1.00 82.38 67 ARG A O 1
ATOM 532 N N . GLU A 1 68 ? -8.832 -0.241 27.021 1.00 85.00 68 GLU A N 1
ATOM 533 C CA . GLU A 1 68 ? -9.441 -0.356 25.701 1.00 85.00 68 GLU A CA 1
ATOM 534 C C . GLU A 1 68 ? -9.664 -1.814 25.326 1.00 85.00 68 GLU A C 1
ATOM 536 O O . GLU A 1 68 ? -8.796 -2.668 25.543 1.00 85.00 68 GLU A O 1
ATOM 541 N N . PHE A 1 69 ? -10.784 -2.081 24.668 1.00 86.88 69 PHE A N 1
ATOM 542 C CA . PHE A 1 69 ? -11.049 -3.381 24.081 1.00 86.88 69 PHE A CA 1
ATOM 543 C C . PHE A 1 69 ? -10.396 -3.443 22.691 1.00 86.88 69 PHE A C 1
ATOM 545 O O . PHE A 1 69 ? -10.719 -2.663 21.799 1.00 86.88 69 PHE A O 1
ATOM 552 N N . GLN A 1 70 ? -9.454 -4.368 22.486 1.00 89.88 70 GLN A N 1
ATOM 553 C CA . GLN A 1 70 ? -8.626 -4.437 21.268 1.00 89.88 70 GLN A CA 1
ATOM 554 C C . GLN A 1 70 ? -9.353 -5.075 20.063 1.00 89.88 70 GLN A C 1
ATOM 556 O O . GLN A 1 70 ? -8.777 -5.888 19.340 1.00 89.88 70 GLN A O 1
ATOM 561 N N . ILE A 1 71 ? -10.618 -4.703 19.825 1.00 90.00 71 ILE A N 1
ATOM 562 C CA . ILE A 1 71 ? -11.430 -5.251 18.724 1.00 90.00 71 ILE A CA 1
ATOM 563 C C . ILE A 1 71 ? -10.862 -4.896 17.355 1.00 90.00 71 ILE A C 1
ATOM 565 O O . ILE A 1 71 ? -10.860 -5.732 16.460 1.00 90.00 71 ILE A O 1
ATOM 569 N N . PHE A 1 72 ? -10.318 -3.687 17.190 1.00 91.25 72 PHE A N 1
ATOM 570 C CA . PHE A 1 72 ? -9.764 -3.277 15.903 1.00 91.25 72 PHE A CA 1
ATOM 571 C C . PHE A 1 72 ? -8.606 -4.181 15.467 1.00 91.25 72 PHE A C 1
ATOM 573 O O . PHE A 1 72 ? -8.595 -4.678 14.342 1.00 91.25 72 PHE A O 1
ATOM 580 N N . TRP A 1 73 ? -7.661 -4.438 16.375 1.00 92.50 73 TRP A N 1
ATOM 581 C CA . TRP A 1 73 ? -6.549 -5.343 16.105 1.00 92.50 73 TRP A CA 1
ATOM 582 C C . TRP A 1 73 ? -7.046 -6.762 15.804 1.00 92.50 73 TRP A C 1
ATOM 584 O O . TRP A 1 73 ? -6.661 -7.336 14.787 1.00 92.50 73 TRP A O 1
ATOM 594 N N . ALA A 1 74 ? -7.956 -7.287 16.634 1.00 90.31 74 ALA A N 1
ATOM 595 C CA . ALA A 1 74 ? -8.502 -8.632 16.471 1.00 90.31 74 ALA A CA 1
ATOM 596 C C . ALA A 1 74 ? -9.193 -8.817 15.108 1.00 90.31 74 ALA A C 1
ATOM 598 O O . ALA A 1 74 ? -8.950 -9.806 14.419 1.00 90.31 74 ALA A O 1
ATOM 599 N N . ASN A 1 75 ? -9.990 -7.838 14.676 1.00 89.25 75 ASN A N 1
ATOM 600 C CA . ASN A 1 75 ? -10.706 -7.885 13.402 1.00 89.25 75 ASN A CA 1
ATOM 601 C C . ASN A 1 75 ? -9.752 -7.931 12.207 1.00 89.25 75 ASN A C 1
ATOM 603 O O . ASN A 1 75 ? -9.942 -8.722 11.284 1.00 89.25 75 ASN A O 1
ATOM 607 N N . ILE A 1 76 ? -8.703 -7.109 12.231 1.00 91.75 76 ILE A N 1
ATOM 608 C CA . ILE A 1 76 ? -7.703 -7.080 11.162 1.00 91.75 76 ILE A CA 1
ATOM 609 C C . ILE A 1 76 ? -6.903 -8.389 11.110 1.00 91.75 76 ILE A C 1
ATOM 611 O O . ILE A 1 76 ? -6.631 -8.890 10.018 1.00 91.75 76 ILE A O 1
ATOM 615 N N . GLU A 1 77 ? -6.557 -8.977 12.257 1.00 91.12 77 GLU A N 1
ATOM 616 C CA . GLU A 1 77 ? -5.835 -10.256 12.298 1.00 91.12 77 GLU A CA 1
ATOM 617 C C . GLU A 1 77 ? -6.677 -11.447 11.827 1.00 91.12 77 GLU A C 1
ATOM 619 O O . GLU A 1 77 ? -6.120 -12.400 11.286 1.00 91.12 77 GLU A O 1
ATOM 624 N N . VAL A 1 78 ? -8.006 -11.381 11.940 1.00 87.38 78 VAL A N 1
ATOM 625 C CA . VAL A 1 78 ? -8.918 -12.351 11.306 1.00 87.38 78 VAL A CA 1
ATOM 626 C C . VAL A 1 78 ? -9.027 -12.104 9.795 1.00 87.38 78 VAL A C 1
ATOM 628 O O . VAL A 1 78 ? -9.046 -13.040 8.987 1.00 87.38 78 VAL A O 1
ATOM 631 N N . LEU A 1 79 ? -9.065 -10.834 9.387 1.00 88.50 79 LEU A N 1
ATOM 632 C CA . LEU A 1 79 ? -9.250 -10.434 7.995 1.00 88.50 79 LEU A CA 1
ATOM 633 C C . LEU A 1 79 ? -8.039 -10.785 7.113 1.00 88.50 79 LEU A C 1
ATOM 635 O O . LEU A 1 79 ? -8.208 -11.320 6.018 1.00 88.50 79 LEU A O 1
ATOM 639 N N . LYS A 1 80 ? -6.815 -10.527 7.583 1.00 91.81 80 LYS A N 1
ATOM 640 C CA . LYS A 1 80 ? -5.567 -10.773 6.840 1.00 91.81 80 LYS A CA 1
ATOM 641 C C . LYS A 1 80 ? -5.448 -12.198 6.267 1.00 91.81 80 LYS A C 1
ATOM 643 O O . LYS A 1 80 ? -5.336 -12.324 5.048 1.00 91.81 80 LYS A O 1
ATOM 648 N N . PRO A 1 81 ? -5.470 -13.284 7.066 1.00 89.62 81 PRO A N 1
ATOM 649 C CA . PRO A 1 81 ? -5.355 -14.643 6.534 1.00 89.62 81 PRO A CA 1
ATOM 650 C C . PRO A 1 81 ? -6.558 -15.028 5.666 1.00 89.62 81 PRO A C 1
ATOM 652 O O . PRO A 1 81 ? -6.403 -15.818 4.736 1.00 89.62 81 PRO A O 1
ATOM 655 N N . SER A 1 82 ? -7.728 -14.436 5.922 1.00 87.62 82 SER A N 1
ATOM 656 C CA . SER A 1 82 ? -8.921 -14.630 5.095 1.00 87.62 82 SER A CA 1
ATOM 657 C C . SER A 1 82 ? -8.755 -14.015 3.704 1.00 87.62 82 SER A C 1
ATOM 659 O O . SER A 1 82 ? -9.191 -14.607 2.726 1.00 87.62 82 SER A O 1
ATOM 661 N N . MET A 1 83 ? -8.094 -12.861 3.584 1.00 89.25 83 MET A N 1
ATOM 662 C CA . MET A 1 83 ? -7.815 -12.213 2.296 1.00 89.25 83 MET A CA 1
ATOM 663 C C . MET A 1 83 ? -6.720 -12.925 1.501 1.00 89.25 83 MET A C 1
ATOM 665 O O . MET A 1 83 ? -6.810 -13.039 0.283 1.00 89.25 83 MET A O 1
ATOM 669 N N . TYR A 1 84 ? -5.665 -13.371 2.180 1.00 93.44 84 TYR A N 1
ATOM 670 C CA . TYR A 1 84 ? -4.526 -14.012 1.536 1.00 93.44 84 TYR A CA 1
ATOM 671 C C . TYR A 1 84 ? -3.776 -14.899 2.531 1.00 93.44 84 TYR A C 1
ATOM 673 O O . TYR A 1 84 ? -3.274 -14.432 3.563 1.00 93.44 84 TYR A O 1
ATOM 681 N N . SER A 1 85 ? -3.695 -16.185 2.186 1.00 90.00 85 SER A N 1
ATOM 682 C CA . SER A 1 85 ? -3.124 -17.248 3.022 1.00 90.00 85 SER A CA 1
ATOM 683 C C . SER A 1 85 ? -2.009 -18.045 2.347 1.00 90.00 85 SER A C 1
ATOM 685 O O . SER A 1 85 ? -1.282 -18.757 3.039 1.00 90.00 85 SER A O 1
ATOM 687 N N . ARG A 1 86 ? -1.868 -17.957 1.019 1.00 91.38 86 ARG A N 1
ATOM 688 C CA . ARG A 1 86 ? -0.912 -18.750 0.238 1.00 91.38 86 ARG A CA 1
ATOM 689 C C . ARG A 1 86 ? -0.241 -17.899 -0.840 1.00 91.38 86 ARG A C 1
ATOM 691 O O . ARG A 1 86 ? -0.928 -17.047 -1.403 1.00 91.38 86 ARG A O 1
ATOM 698 N N . PRO A 1 87 ? 1.042 -18.165 -1.153 1.00 94.06 87 PRO A N 1
ATOM 699 C CA . PRO A 1 87 ? 1.732 -17.540 -2.275 1.00 94.06 87 PRO A CA 1
ATOM 700 C C . PRO A 1 87 ? 0.959 -17.705 -3.585 1.00 94.06 87 PRO A C 1
ATOM 702 O O . PRO A 1 87 ? 0.398 -18.782 -3.820 1.00 94.06 87 PRO A O 1
ATOM 705 N N . PRO A 1 88 ? 0.922 -16.667 -4.442 1.00 94.19 88 PRO A N 1
ATOM 706 C CA . PRO A 1 88 ? 0.369 -16.808 -5.775 1.00 94.19 88 PRO A CA 1
ATOM 707 C C . PRO A 1 88 ? 1.265 -17.739 -6.594 1.00 94.19 88 PRO A C 1
ATOM 709 O O . PRO A 1 88 ? 2.489 -17.617 -6.567 1.00 94.19 88 PRO A O 1
ATOM 712 N N . VAL A 1 89 ? 0.641 -18.645 -7.342 1.00 94.12 89 VAL A N 1
ATOM 713 C CA . VAL A 1 89 ? 1.325 -19.473 -8.339 1.00 94.12 89 VAL A CA 1
ATOM 714 C C . VAL A 1 89 ? 0.945 -18.917 -9.709 1.00 94.12 89 VAL A C 1
ATOM 716 O O . VAL A 1 89 ? -0.245 -18.935 -10.042 1.00 94.12 89 VAL A O 1
ATOM 719 N N . PRO A 1 90 ? 1.898 -18.354 -10.469 1.00 94.19 90 PRO A N 1
ATOM 720 C CA . PRO A 1 90 ? 1.610 -17.821 -11.790 1.00 94.19 90 PRO A CA 1
ATOM 721 C C . PRO A 1 90 ? 1.255 -18.973 -12.734 1.00 94.19 90 PRO A C 1
ATOM 723 O O . PRO A 1 90 ? 1.858 -20.040 -12.675 1.00 94.19 90 PRO A O 1
ATOM 726 N N . VAL A 1 91 ? 0.269 -18.741 -13.597 1.00 94.19 91 VAL A N 1
ATOM 727 C CA . VAL A 1 91 ? -0.102 -19.655 -14.680 1.00 94.19 91 VAL A CA 1
ATOM 728 C C . VAL A 1 91 ? -0.125 -18.845 -15.962 1.00 94.19 91 VAL A C 1
ATOM 730 O O . VAL A 1 91 ? -0.832 -17.836 -16.040 1.00 94.19 91 VAL A O 1
ATOM 733 N N . VAL A 1 92 ? 0.642 -19.275 -16.958 1.00 94.44 92 VAL A N 1
ATOM 734 C CA . VAL A 1 92 ? 0.733 -18.609 -18.256 1.00 94.44 92 VAL A CA 1
ATOM 735 C C . VAL A 1 92 ? 0.130 -19.531 -19.302 1.00 94.44 92 VAL A C 1
ATOM 737 O O . VAL A 1 92 ? 0.534 -20.676 -19.474 1.00 94.44 92 VAL A O 1
ATOM 740 N N . ALA A 1 93 ? -0.860 -19.024 -20.031 1.00 92.81 93 ALA A N 1
ATOM 741 C CA . ALA A 1 93 ? -1.531 -19.777 -21.078 1.00 92.81 93 ALA A CA 1
ATOM 742 C C . ALA A 1 93 ? -1.636 -18.941 -22.357 1.00 92.81 93 ALA A C 1
ATOM 744 O O . ALA A 1 93 ? -1.811 -17.721 -22.284 1.00 92.81 93 ALA A O 1
ATOM 745 N N . PRO A 1 94 ? -1.606 -19.578 -23.541 1.00 91.69 94 PRO A N 1
ATOM 746 C CA . PRO A 1 94 ? -1.929 -18.895 -24.782 1.00 91.69 94 PRO A CA 1
ATOM 747 C C . PRO A 1 94 ? -3.324 -18.272 -24.712 1.00 91.69 94 PRO A C 1
ATOM 749 O O . PRO A 1 94 ? -4.278 -18.899 -24.246 1.00 91.69 94 PRO A O 1
ATOM 752 N N . ARG A 1 95 ? -3.458 -17.057 -25.252 1.00 89.25 95 ARG A N 1
ATOM 753 C CA . ARG A 1 95 ? -4.738 -16.333 -25.309 1.00 89.25 95 ARG A CA 1
ATOM 754 C C . ARG A 1 95 ? -5.830 -17.110 -26.051 1.00 89.25 95 ARG A C 1
ATOM 756 O O . ARG A 1 95 ? -6.997 -17.033 -25.678 1.00 89.25 95 ARG A O 1
ATOM 763 N N . PHE A 1 96 ? -5.449 -17.860 -27.085 1.00 91.00 96 PHE A N 1
ATOM 764 C CA . PHE A 1 96 ? -6.344 -18.700 -27.879 1.00 91.00 96 PHE A CA 1
ATOM 765 C C . PHE A 1 96 ? -5.891 -20.160 -27.820 1.00 91.00 96 PHE A C 1
ATOM 767 O O . PHE A 1 96 ? -4.706 -20.465 -27.946 1.00 91.00 96 PHE A O 1
ATOM 774 N N . GLN A 1 97 ? -6.840 -21.080 -27.646 1.00 83.75 97 GLN A N 1
ATOM 775 C CA . GLN A 1 97 ? -6.583 -22.514 -27.463 1.00 83.75 97 GLN A CA 1
ATOM 776 C C . GLN A 1 97 ? -6.411 -23.259 -28.800 1.00 83.75 97 GLN A C 1
ATOM 778 O O . GLN A 1 97 ? -6.928 -24.359 -28.991 1.00 83.75 97 GLN A O 1
ATOM 783 N N . ASP A 1 98 ? -5.631 -22.685 -29.717 1.00 86.25 98 ASP A N 1
ATOM 784 C CA . ASP A 1 98 ? -5.407 -23.196 -31.081 1.00 86.25 98 ASP A CA 1
ATOM 785 C C . ASP A 1 98 ? -4.499 -24.440 -31.132 1.00 86.25 98 ASP A C 1
ATOM 787 O O . ASP A 1 98 ? -4.187 -24.959 -32.201 1.00 86.25 98 ASP A O 1
ATOM 791 N N . ARG A 1 99 ? -4.032 -24.919 -29.972 1.00 82.56 99 ARG A N 1
ATOM 792 C CA . ARG A 1 99 ? -3.122 -26.067 -29.805 1.00 82.56 99 ARG A CA 1
ATOM 793 C C . ARG A 1 99 ? -1.793 -25.970 -30.570 1.00 82.56 99 ARG A C 1
ATOM 795 O O . ARG A 1 99 ? -1.121 -26.987 -30.735 1.00 82.56 99 ARG A O 1
ATOM 802 N N . ARG A 1 100 ? -1.387 -24.772 -31.000 1.00 90.12 100 ARG A N 1
ATOM 803 C CA . ARG A 1 100 ? -0.127 -24.561 -31.726 1.00 90.12 100 ARG A CA 1
ATOM 804 C C . ARG A 1 100 ? 1.070 -24.848 -30.806 1.00 90.12 100 ARG A C 1
ATOM 806 O O . ARG A 1 100 ? 1.071 -24.357 -29.675 1.00 90.12 100 ARG A O 1
ATOM 813 N N . PRO A 1 101 ? 2.084 -25.603 -31.270 1.00 90.75 101 PRO A N 1
ATOM 814 C CA . PRO A 1 101 ? 3.196 -26.037 -30.426 1.00 90.75 101 PRO A CA 1
ATOM 815 C C . PRO A 1 101 ? 4.016 -24.856 -29.903 1.00 90.75 101 PRO A C 1
ATOM 817 O O . PRO A 1 101 ? 4.205 -24.757 -28.700 1.00 90.75 101 PRO A O 1
ATOM 820 N N . VAL A 1 102 ? 4.384 -23.903 -30.770 1.00 92.12 102 VAL A N 1
ATOM 821 C CA . VAL A 1 102 ? 5.193 -22.727 -30.391 1.00 92.12 102 VAL A CA 1
ATOM 822 C C . VAL A 1 102 ? 4.553 -21.953 -29.240 1.00 92.12 102 VAL A C 1
ATOM 824 O O . VAL A 1 102 ? 5.186 -21.739 -28.220 1.00 92.12 102 VAL A O 1
ATOM 827 N N . GLN A 1 103 ? 3.271 -21.602 -29.357 1.00 91.62 103 GLN A N 1
ATOM 828 C CA . GLN A 1 103 ? 2.570 -20.825 -28.330 1.00 91.62 103 GLN A CA 1
ATOM 829 C C . GLN A 1 103 ? 2.503 -21.559 -26.987 1.00 91.62 103 GLN A C 1
ATOM 831 O O . GLN A 1 103 ? 2.604 -20.929 -25.939 1.00 91.62 103 GLN A O 1
ATOM 836 N N . ARG A 1 104 ? 2.330 -22.885 -27.012 1.00 90.94 104 ARG A N 1
ATOM 837 C CA . ARG A 1 104 ? 2.304 -23.710 -25.800 1.00 90.94 104 ARG A CA 1
ATOM 838 C C . ARG A 1 104 ? 3.672 -23.779 -25.138 1.00 90.94 104 ARG A C 1
ATOM 840 O O . ARG A 1 104 ? 3.752 -23.544 -23.941 1.00 90.94 104 ARG A O 1
ATOM 847 N N . THR A 1 105 ? 4.719 -24.045 -25.915 1.00 92.56 105 THR A N 1
ATOM 848 C CA . THR A 1 105 ? 6.093 -24.088 -25.409 1.00 92.56 105 THR A CA 1
ATOM 849 C C . THR A 1 105 ? 6.519 -22.724 -24.872 1.00 92.56 105 THR A C 1
ATOM 851 O O . THR A 1 105 ? 7.086 -22.663 -23.792 1.00 92.56 105 THR A O 1
ATOM 854 N N . THR A 1 106 ? 6.182 -21.621 -25.550 1.00 92.06 106 THR A N 1
ATOM 855 C CA . THR A 1 106 ? 6.456 -20.263 -25.054 1.00 92.06 106 THR A CA 1
ATOM 856 C C . THR A 1 106 ? 5.707 -19.962 -23.756 1.00 92.06 106 THR A C 1
ATOM 858 O O . THR A 1 106 ? 6.283 -19.364 -22.853 1.00 92.06 106 THR A O 1
ATOM 861 N N . ALA A 1 107 ? 4.441 -20.374 -23.641 1.00 93.62 107 ALA A N 1
ATOM 862 C CA . ALA A 1 107 ? 3.673 -20.184 -22.415 1.00 93.62 107 ALA A CA 1
ATOM 863 C C . ALA A 1 107 ? 4.280 -20.967 -21.241 1.00 93.62 107 ALA A C 1
ATOM 865 O O . ALA A 1 107 ? 4.485 -20.391 -20.180 1.00 93.62 107 ALA A O 1
ATOM 866 N N . GLU A 1 108 ? 4.641 -22.235 -21.453 1.00 93.75 108 GLU A N 1
ATOM 867 C CA . GLU A 1 108 ? 5.328 -23.051 -20.445 1.00 93.75 108 GLU A CA 1
ATOM 868 C C . GLU A 1 108 ? 6.684 -22.449 -20.052 1.00 93.75 108 GLU A C 1
ATOM 870 O O . GLU A 1 108 ? 6.996 -22.336 -18.868 1.00 93.75 108 GLU A O 1
ATOM 875 N N . PHE A 1 109 ? 7.464 -22.002 -21.036 1.00 94.94 109 PHE A N 1
ATOM 876 C CA . PHE A 1 109 ? 8.757 -21.361 -20.822 1.00 94.94 109 PHE A CA 1
ATOM 877 C C . PHE A 1 109 ? 8.632 -20.107 -19.951 1.00 94.94 109 PHE A C 1
ATOM 879 O O . PHE A 1 109 ? 9.329 -19.971 -18.944 1.00 94.94 109 PHE A O 1
ATOM 886 N N . LEU A 1 110 ? 7.693 -19.219 -20.289 1.00 94.81 110 LEU A N 1
ATOM 887 C CA . LEU A 1 110 ? 7.453 -17.999 -19.525 1.00 94.81 110 LEU A CA 1
ATOM 888 C C . LEU A 1 110 ? 6.877 -18.297 -18.133 1.00 94.81 110 LEU A C 1
ATOM 890 O O . LEU A 1 110 ? 7.257 -17.634 -17.172 1.00 94.81 110 LEU A O 1
ATOM 894 N N . GLU A 1 111 ? 6.003 -19.301 -17.998 1.00 95.94 111 GLU A N 1
ATOM 895 C CA . GLU A 1 111 ? 5.476 -19.738 -16.699 1.00 95.94 111 GLU A CA 1
ATOM 896 C C . GLU A 1 111 ? 6.611 -20.128 -15.752 1.00 95.94 111 GLU A C 1
ATOM 898 O O . GLU A 1 111 ? 6.693 -19.595 -14.644 1.00 95.94 111 GLU A O 1
ATOM 903 N N . ARG A 1 112 ? 7.534 -20.984 -16.206 1.00 96.12 112 ARG A N 1
ATOM 904 C CA . ARG A 1 112 ? 8.681 -21.425 -15.402 1.00 96.12 112 ARG A CA 1
ATOM 905 C C . ARG A 1 112 ? 9.589 -20.259 -15.012 1.00 96.12 112 ARG A C 1
ATOM 907 O O . ARG A 1 112 ? 9.948 -20.139 -13.840 1.00 96.12 112 ARG A O 1
ATOM 914 N N . CYS A 1 113 ? 9.896 -19.356 -15.945 1.00 95.69 113 CYS A N 1
ATOM 915 C CA . CYS A 1 113 ? 10.674 -18.150 -15.649 1.00 95.69 113 CYS A CA 1
ATOM 916 C C . CYS A 1 113 ? 9.995 -17.270 -14.587 1.00 95.69 113 CYS A C 1
ATOM 918 O O . CYS A 1 113 ? 10.651 -16.799 -13.655 1.00 95.69 113 CYS A O 1
ATOM 920 N N . THR A 1 114 ? 8.677 -17.079 -14.678 1.00 95.94 114 THR A N 1
ATOM 921 C CA . THR A 1 114 ? 7.920 -16.282 -13.702 1.00 95.94 114 THR A CA 1
ATOM 922 C C . THR A 1 114 ? 7.866 -16.961 -12.334 1.00 95.94 114 THR A C 1
ATOM 924 O O . THR A 1 114 ? 8.024 -16.275 -11.325 1.00 95.94 114 THR A O 1
ATOM 927 N N . VAL A 1 115 ? 7.722 -18.292 -12.274 1.00 96.19 115 VAL A N 1
ATOM 928 C CA . VAL A 1 115 ? 7.818 -19.063 -11.018 1.00 96.19 115 VAL A CA 1
ATOM 929 C C . VAL A 1 115 ? 9.181 -18.844 -10.356 1.00 96.19 115 VAL A C 1
ATOM 931 O O . VAL A 1 115 ? 9.239 -18.472 -9.184 1.00 96.19 115 VAL A O 1
ATOM 934 N N . VAL A 1 116 ? 10.279 -18.978 -11.110 1.00 95.38 116 VAL A N 1
ATOM 935 C CA . VAL A 1 116 ? 11.638 -18.751 -10.588 1.00 95.38 116 VAL A CA 1
ATOM 936 C C . VAL A 1 116 ? 11.812 -17.318 -10.085 1.00 95.38 116 VAL A C 1
ATOM 938 O O . VAL A 1 116 ? 12.407 -17.100 -9.028 1.00 95.38 116 VAL A O 1
ATOM 941 N N . THR A 1 117 ? 11.276 -16.331 -10.803 1.00 95.56 117 THR A N 1
ATOM 942 C CA . THR A 1 117 ? 11.296 -14.925 -10.372 1.00 95.56 117 THR A CA 1
ATOM 943 C C . THR A 1 117 ? 10.528 -14.722 -9.066 1.00 95.56 117 THR A C 1
ATOM 945 O O . THR A 1 117 ? 11.033 -14.071 -8.151 1.00 95.56 117 THR A O 1
ATOM 948 N N . PHE A 1 118 ? 9.340 -15.314 -8.933 1.00 96.19 118 PHE A N 1
ATOM 949 C CA . PHE A 1 118 ? 8.521 -15.226 -7.721 1.00 96.19 118 PHE A CA 1
ATOM 950 C C . PHE A 1 118 ? 9.223 -15.832 -6.500 1.00 96.19 118 PHE A C 1
ATOM 952 O O . PHE A 1 118 ? 9.161 -15.257 -5.408 1.00 96.19 118 PHE A O 1
ATOM 959 N N . ASP A 1 119 ? 9.940 -16.939 -6.688 1.00 94.75 119 ASP A N 1
ATOM 960 C CA . ASP A 1 119 ? 10.742 -17.565 -5.638 1.00 94.75 119 ASP A CA 1
ATOM 961 C C . ASP A 1 119 ? 11.959 -16.710 -5.256 1.00 94.75 119 ASP A C 1
ATOM 963 O O . ASP A 1 119 ? 12.197 -16.464 -4.067 1.00 94.75 119 ASP A O 1
ATOM 967 N N . ARG A 1 120 ? 12.708 -16.198 -6.246 1.00 92.62 120 ARG A N 1
ATOM 968 C CA . ARG A 1 120 ? 13.887 -15.337 -6.027 1.00 92.62 120 ARG A CA 1
ATOM 969 C C . ARG A 1 120 ? 13.533 -14.059 -5.267 1.00 92.62 120 ARG A C 1
ATOM 971 O O . ARG A 1 120 ? 14.224 -13.706 -4.310 1.00 92.62 120 ARG A O 1
ATOM 978 N N . GLU A 1 121 ? 12.435 -13.412 -5.645 1.00 94.12 121 GLU A N 1
ATOM 979 C CA . GLU A 1 121 ? 11.963 -12.163 -5.034 1.00 94.12 121 GLU A CA 1
ATOM 980 C C . GLU A 1 121 ? 11.118 -12.387 -3.769 1.00 94.12 121 GLU A C 1
ATOM 982 O O . GLU A 1 121 ? 10.698 -11.430 -3.118 1.00 94.12 121 GLU A O 1
ATOM 987 N N . ARG A 1 122 ? 10.893 -13.648 -3.367 1.00 94.56 122 ARG A N 1
ATOM 988 C CA . ARG A 1 122 ? 10.074 -14.023 -2.203 1.00 94.56 122 ARG A CA 1
ATOM 989 C C . ARG A 1 122 ? 8.702 -13.349 -2.241 1.00 94.56 122 ARG A C 1
ATOM 991 O O . ARG A 1 122 ? 8.308 -12.662 -1.289 1.00 94.56 122 ARG A O 1
ATOM 998 N N . ILE A 1 123 ? 7.964 -13.584 -3.327 1.00 96.06 123 ILE A N 1
ATOM 999 C CA . ILE A 1 123 ? 6.686 -12.926 -3.627 1.00 96.06 123 ILE A CA 1
ATOM 1000 C C . ILE A 1 123 ? 5.688 -12.971 -2.460 1.00 96.06 123 ILE A C 1
ATOM 1002 O O . ILE A 1 123 ? 4.961 -12.004 -2.241 1.00 96.06 123 ILE A O 1
ATOM 1006 N N . ASP A 1 124 ? 5.695 -14.035 -1.646 1.00 96.56 124 ASP A N 1
ATOM 1007 C CA . ASP A 1 124 ? 4.817 -14.146 -0.474 1.00 96.56 124 ASP A CA 1
ATOM 1008 C C . ASP A 1 124 ? 5.016 -12.990 0.515 1.00 96.56 124 ASP A C 1
ATOM 1010 O O . ASP A 1 124 ? 4.056 -12.417 1.030 1.00 96.56 124 ASP A O 1
ATOM 1014 N N . GLY A 1 125 ? 6.269 -12.600 0.758 1.00 96.62 125 GLY A N 1
ATOM 1015 C CA . GLY A 1 125 ? 6.594 -11.488 1.645 1.00 96.62 125 GLY A CA 1
ATOM 1016 C C . GLY A 1 125 ? 6.094 -10.150 1.101 1.00 96.62 125 GLY A C 1
ATOM 1017 O O . GLY A 1 125 ? 5.586 -9.328 1.865 1.00 96.62 125 GLY A O 1
ATOM 1018 N N . VAL A 1 126 ? 6.194 -9.948 -0.214 1.00 97.00 126 VAL A N 1
ATOM 1019 C CA . VAL A 1 126 ? 5.703 -8.745 -0.901 1.00 97.00 126 VAL A CA 1
ATOM 1020 C C . VAL A 1 126 ? 4.177 -8.685 -0.847 1.00 97.00 126 VAL A C 1
ATOM 1022 O O . VAL A 1 126 ? 3.611 -7.685 -0.401 1.00 97.00 126 VAL A O 1
ATOM 1025 N N . MET A 1 127 ? 3.506 -9.781 -1.203 1.00 97.75 127 MET A N 1
ATOM 1026 C CA . MET A 1 127 ? 2.047 -9.878 -1.202 1.00 97.75 127 MET A CA 1
ATOM 1027 C C . MET A 1 127 ? 1.450 -9.727 0.196 1.00 97.75 127 MET A C 1
ATOM 1029 O O . MET A 1 127 ? 0.422 -9.071 0.343 1.00 97.75 127 MET A O 1
ATOM 1033 N N . ARG A 1 128 ? 2.105 -10.235 1.248 1.00 97.50 128 ARG A N 1
ATOM 1034 C CA . ARG A 1 128 ? 1.677 -9.986 2.636 1.00 97.50 128 ARG A CA 1
ATOM 1035 C C . ARG A 1 128 ? 1.728 -8.507 3.010 1.00 97.50 128 ARG A C 1
ATOM 1037 O O . ARG A 1 128 ? 0.830 -8.047 3.707 1.00 97.50 128 ARG A O 1
ATOM 1044 N N . ARG A 1 129 ? 2.726 -7.749 2.541 1.00 97.12 129 ARG A N 1
ATOM 1045 C CA . ARG A 1 129 ? 2.789 -6.294 2.777 1.00 97.12 129 ARG A CA 1
ATOM 1046 C C . ARG A 1 129 ? 1.690 -5.549 2.021 1.00 97.12 129 ARG A C 1
ATOM 1048 O O . ARG A 1 129 ? 1.032 -4.697 2.607 1.00 97.12 129 ARG A O 1
ATOM 1055 N N . ILE A 1 130 ? 1.447 -5.917 0.761 1.00 97.81 130 ILE A N 1
ATOM 1056 C CA . ILE A 1 130 ? 0.341 -5.376 -0.050 1.00 97.81 130 ILE A CA 1
ATOM 1057 C C . ILE A 1 130 ? -1.007 -5.670 0.621 1.00 97.81 130 ILE A C 1
ATOM 1059 O O . ILE A 1 130 ? -1.831 -4.772 0.766 1.00 97.81 130 ILE A O 1
ATOM 1063 N N . ARG A 1 131 ? -1.211 -6.908 1.079 1.00 96.69 131 ARG A N 1
ATOM 1064 C CA . ARG A 1 131 ? -2.394 -7.347 1.827 1.00 96.69 131 ARG A CA 1
ATOM 1065 C C . ARG A 1 131 ? -2.583 -6.557 3.112 1.00 96.69 131 ARG A C 1
ATOM 1067 O O . ARG A 1 131 ? -3.706 -6.171 3.403 1.00 96.69 131 ARG A O 1
ATOM 1074 N N . ASP A 1 132 ? -1.524 -6.350 3.887 1.00 96.50 132 ASP A N 1
ATOM 1075 C CA . ASP A 1 132 ? -1.614 -5.636 5.160 1.00 96.50 132 ASP A CA 1
ATOM 1076 C C . ASP A 1 132 ? -1.978 -4.161 4.946 1.00 96.50 132 ASP A C 1
ATOM 1078 O O . ASP A 1 132 ? -2.847 -3.642 5.647 1.00 96.50 132 ASP A O 1
ATOM 1082 N N . ASP A 1 133 ? -1.395 -3.513 3.933 1.00 96.81 133 ASP A N 1
ATOM 1083 C CA . ASP A 1 133 ? -1.770 -2.154 3.536 1.00 96.81 133 ASP A CA 1
ATOM 1084 C C . ASP A 1 133 ? -3.209 -2.092 2.991 1.00 96.81 133 ASP A C 1
ATOM 1086 O O . ASP A 1 133 ? -3.958 -1.174 3.328 1.00 96.81 133 ASP A O 1
ATOM 1090 N N . LEU A 1 134 ? -3.646 -3.088 2.213 1.00 96.19 134 LEU A N 1
ATOM 1091 C CA . LEU A 1 134 ? -5.029 -3.195 1.741 1.00 96.19 134 LEU A CA 1
ATOM 1092 C C . LEU A 1 134 ? -6.012 -3.393 2.906 1.00 96.19 134 LEU A C 1
ATOM 1094 O O . LEU A 1 134 ? -7.023 -2.703 2.972 1.00 96.19 134 LEU A O 1
ATOM 1098 N N . ALA A 1 135 ? -5.712 -4.290 3.844 1.00 94.44 135 ALA A N 1
ATOM 1099 C CA . ALA A 1 135 ? -6.575 -4.598 4.982 1.00 94.44 135 ALA A CA 1
ATOM 1100 C C . ALA A 1 135 ? -6.720 -3.409 5.944 1.00 94.44 135 ALA A C 1
ATOM 1102 O O . ALA A 1 135 ? -7.801 -3.178 6.481 1.00 94.44 135 ALA A O 1
ATOM 1103 N N . LEU A 1 136 ? -5.638 -2.658 6.172 1.00 94.31 136 LEU A N 1
ATOM 1104 C CA . LEU A 1 136 ? -5.636 -1.527 7.103 1.00 94.31 136 LEU A CA 1
ATOM 1105 C C . LEU A 1 136 ? -6.094 -0.217 6.457 1.00 94.31 136 LEU A C 1
ATOM 1107 O O . LEU A 1 136 ? -6.771 0.582 7.104 1.00 94.31 136 LEU A O 1
ATOM 1111 N N . LEU A 1 137 ? -5.671 0.041 5.218 1.00 95.81 137 LEU A N 1
ATOM 1112 C CA . LEU A 1 137 ? -5.718 1.368 4.594 1.00 95.81 137 LEU A CA 1
ATOM 1113 C C . LEU A 1 137 ? -6.489 1.382 3.270 1.00 95.81 137 LEU A C 1
ATOM 1115 O O . LEU A 1 137 ? -6.654 2.447 2.686 1.00 95.81 137 LEU A O 1
ATOM 1119 N N . ASN A 1 138 ? -6.975 0.229 2.803 1.00 95.75 138 ASN A N 1
ATOM 1120 C CA . ASN A 1 138 ? -7.671 0.066 1.526 1.00 95.75 138 ASN A CA 1
ATOM 1121 C C . ASN A 1 138 ? -6.833 0.403 0.278 1.00 95.75 138 ASN A C 1
ATOM 1123 O O . ASN A 1 138 ? -7.405 0.628 -0.788 1.00 95.75 138 ASN A O 1
ATOM 1127 N N . ARG A 1 139 ? -5.492 0.385 0.369 1.00 97.19 139 ARG A N 1
ATOM 1128 C CA . ARG A 1 139 ? -4.613 0.492 -0.808 1.00 97.19 139 ARG A CA 1
ATOM 1129 C C . ARG A 1 139 ? -3.289 -0.240 -0.638 1.00 97.19 139 ARG A C 1
ATOM 1131 O O . ARG A 1 139 ? -2.494 0.168 0.201 1.00 97.19 139 ARG A O 1
ATOM 1138 N N . GLY A 1 140 ? -3.016 -1.227 -1.488 1.00 97.12 140 GLY A N 1
ATOM 1139 C CA . GLY A 1 140 ? -1.727 -1.922 -1.568 1.00 97.12 140 GLY A CA 1
ATOM 1140 C C . GLY A 1 140 ? -1.025 -1.682 -2.909 1.00 97.12 140 GLY A C 1
ATOM 1141 O O . GLY A 1 140 ? -1.632 -1.853 -3.962 1.00 97.12 140 GLY A O 1
ATOM 1142 N N . CYS A 1 141 ? 0.254 -1.301 -2.880 1.00 97.38 141 CYS A N 1
ATOM 1143 C CA . CYS A 1 141 ? 1.023 -0.935 -4.076 1.00 97.38 141 CYS A CA 1
ATOM 1144 C C . CYS A 1 141 ? 2.242 -1.850 -4.271 1.00 97.38 141 CYS A C 1
ATOM 1146 O O . CYS A 1 141 ? 2.943 -2.181 -3.309 1.00 97.38 141 CYS A O 1
ATOM 1148 N N . ALA A 1 142 ? 2.534 -2.183 -5.527 1.00 97.31 142 ALA A N 1
ATOM 1149 C CA . ALA A 1 142 ? 3.761 -2.853 -5.949 1.00 97.31 142 ALA A CA 1
ATOM 1150 C C . ALA A 1 142 ? 4.579 -1.937 -6.870 1.00 97.31 142 ALA A C 1
ATOM 1152 O O . ALA A 1 142 ? 4.047 -0.979 -7.427 1.00 97.31 142 ALA A O 1
ATOM 1153 N N . TRP A 1 143 ? 5.865 -2.223 -7.027 1.00 97.69 143 TRP A N 1
ATOM 1154 C CA . TRP A 1 143 ? 6.747 -1.551 -7.974 1.00 97.69 143 TRP A CA 1
ATOM 1155 C C . TRP A 1 143 ? 7.770 -2.550 -8.496 1.00 97.69 143 TRP A C 1
ATOM 1157 O O . TRP A 1 143 ? 8.452 -3.197 -7.699 1.00 97.69 143 TRP A O 1
ATOM 1167 N N . LEU A 1 144 ? 7.877 -2.670 -9.815 1.00 97.38 144 LEU A N 1
ATOM 1168 C CA . LEU A 1 144 ? 8.800 -3.579 -10.474 1.00 97.38 144 LEU A CA 1
ATOM 1169 C C . LEU A 1 144 ? 9.985 -2.798 -11.037 1.00 97.38 144 LEU A C 1
ATOM 1171 O O . LEU A 1 144 ? 9.861 -1.635 -11.417 1.00 97.38 144 LEU A O 1
ATOM 1175 N N . ARG A 1 145 ? 11.163 -3.418 -11.044 1.00 94.81 145 ARG A N 1
ATOM 1176 C CA . ARG A 1 145 ? 12.363 -2.867 -11.682 1.00 94.81 145 ARG A CA 1
ATOM 1177 C C . ARG A 1 145 ? 13.132 -3.971 -12.371 1.00 94.81 145 ARG A C 1
ATOM 1179 O O . ARG A 1 145 ? 13.171 -5.094 -11.880 1.00 94.81 145 ARG A O 1
ATOM 1186 N N . TYR A 1 146 ? 13.799 -3.618 -13.453 1.00 94.88 146 TYR A N 1
ATOM 1187 C CA . TYR A 1 146 ? 14.850 -4.441 -14.018 1.00 94.88 146 TYR A CA 1
ATOM 1188 C C . TYR A 1 146 ? 16.187 -4.070 -13.374 1.00 94.88 146 TYR A C 1
ATOM 1190 O O . TYR A 1 146 ? 16.517 -2.891 -13.248 1.00 94.88 146 TYR A O 1
ATOM 1198 N N . GLU A 1 147 ? 16.955 -5.065 -12.941 1.00 91.94 147 GLU A N 1
ATOM 1199 C CA . GLU A 1 147 ? 18.346 -4.873 -12.550 1.00 91.94 147 GLU A CA 1
ATOM 1200 C C . GLU A 1 147 ? 19.240 -5.862 -13.296 1.00 91.94 147 GLU A C 1
ATOM 1202 O O . GLU A 1 147 ? 19.088 -7.076 -13.153 1.00 91.94 147 GLU A O 1
ATOM 1207 N N . ALA A 1 148 ? 20.222 -5.326 -14.015 1.00 89.31 148 ALA A N 1
ATOM 1208 C CA . ALA A 1 148 ? 21.311 -6.083 -14.611 1.00 89.31 148 ALA A CA 1
ATOM 1209 C C . ALA A 1 148 ? 22.620 -5.780 -13.878 1.00 89.31 148 ALA A C 1
ATOM 1211 O O . ALA A 1 148 ? 22.931 -4.628 -13.557 1.00 89.31 148 ALA A O 1
ATOM 1212 N N . LYS A 1 149 ? 23.402 -6.820 -13.593 1.00 83.12 149 LYS A N 1
ATOM 1213 C CA . LYS A 1 149 ? 24.775 -6.691 -13.100 1.00 83.12 149 LYS A CA 1
ATOM 1214 C C . LYS A 1 149 ? 25.677 -7.570 -13.945 1.00 83.12 149 LYS A C 1
ATOM 1216 O O . LYS A 1 149 ? 25.509 -8.782 -13.944 1.00 83.12 149 LYS A O 1
ATOM 1221 N N . SER A 1 150 ? 26.657 -6.951 -14.588 1.00 77.25 150 SER A N 1
ATOM 1222 C CA . SER A 1 150 ? 27.779 -7.660 -15.193 1.00 77.25 150 SER A CA 1
ATOM 1223 C C . SER A 1 150 ? 28.947 -7.664 -14.213 1.00 77.25 150 SER A C 1
ATOM 1225 O O . SER A 1 150 ? 29.323 -6.611 -13.685 1.00 77.25 150 SER A O 1
ATOM 1227 N N . LYS A 1 151 ? 29.500 -8.841 -13.922 1.00 67.06 151 LYS A N 1
ATOM 1228 C CA . LYS A 1 151 ? 30.769 -8.967 -13.207 1.00 67.06 151 LYS A CA 1
ATOM 1229 C C . LYS A 1 151 ? 31.539 -10.161 -13.762 1.00 67.06 151 LYS A C 1
ATOM 1231 O O . LYS A 1 151 ? 31.031 -11.271 -13.711 1.00 67.06 151 LYS A O 1
ATOM 1236 N N . ASP A 1 152 ? 32.763 -9.933 -14.237 1.00 63.66 152 ASP A N 1
ATOM 1237 C CA . ASP A 1 152 ? 33.692 -10.987 -14.670 1.00 63.66 152 ASP A CA 1
ATOM 1238 C C . ASP A 1 152 ? 33.076 -11.969 -15.703 1.00 63.66 152 ASP A C 1
ATOM 1240 O O . ASP A 1 152 ? 33.205 -13.181 -15.562 1.00 63.66 152 ASP A O 1
ATOM 1244 N N . ASN A 1 153 ? 32.384 -11.450 -16.731 1.00 63.62 153 ASN A N 1
ATOM 1245 C CA . ASN A 1 153 ? 31.616 -12.201 -17.748 1.00 63.62 153 ASN A CA 1
ATOM 1246 C C . ASN A 1 153 ? 30.384 -12.988 -17.253 1.00 63.62 153 ASN A C 1
ATOM 1248 O O . ASN A 1 153 ? 29.701 -13.602 -18.073 1.00 63.62 153 ASN A O 1
ATOM 1252 N N . ASP A 1 154 ? 30.038 -12.918 -15.964 1.00 66.06 154 ASP A N 1
ATOM 1253 C CA . ASP A 1 154 ? 28.733 -13.356 -15.469 1.00 66.06 154 ASP A CA 1
ATOM 1254 C C . ASP A 1 154 ? 27.736 -12.194 -15.524 1.00 66.06 154 ASP A C 1
ATOM 1256 O O . ASP A 1 154 ? 27.900 -11.153 -14.875 1.00 66.06 154 ASP A O 1
ATOM 1260 N N . PHE A 1 155 ? 26.678 -12.393 -16.309 1.00 75.25 155 PHE A N 1
ATOM 1261 C CA . PHE A 1 155 ? 25.562 -11.467 -16.431 1.00 75.25 155 PHE A CA 1
ATOM 1262 C C . PHE A 1 155 ? 24.417 -11.956 -15.541 1.00 75.25 155 PHE A C 1
ATOM 1264 O O . PHE A 1 155 ? 23.876 -13.042 -15.735 1.00 75.25 155 PHE A O 1
ATOM 1271 N N . VAL A 1 156 ? 24.077 -11.176 -14.515 1.00 81.88 156 VAL A N 1
ATOM 1272 C CA . VAL A 1 156 ? 22.967 -11.476 -13.608 1.00 81.88 156 VAL A CA 1
ATOM 1273 C C . VAL A 1 156 ? 21.855 -10.475 -13.855 1.00 81.88 156 VAL A C 1
ATOM 1275 O O . VAL A 1 156 ? 21.954 -9.308 -13.472 1.00 81.88 156 VAL A O 1
ATOM 1278 N N . GLU A 1 157 ? 20.783 -10.969 -14.458 1.00 90.56 157 GLU A N 1
ATOM 1279 C CA . GLU A 1 157 ? 19.557 -10.229 -14.730 1.00 90.56 157 GLU A CA 1
ATOM 1280 C C . GLU A 1 157 ? 18.484 -10.654 -13.737 1.00 90.56 157 GLU A C 1
ATOM 1282 O O . GLU A 1 157 ? 18.314 -11.839 -13.423 1.00 90.56 157 GLU A O 1
ATOM 1287 N N . ARG A 1 158 ? 17.766 -9.674 -13.195 1.00 92.88 158 ARG A N 1
ATOM 1288 C CA . ARG A 1 158 ? 16.656 -9.935 -12.286 1.00 92.88 158 ARG A CA 1
ATOM 1289 C C . ARG A 1 158 ? 15.551 -8.907 -12.442 1.00 92.88 158 ARG A C 1
ATOM 1291 O O . ARG A 1 158 ? 15.804 -7.718 -12.627 1.00 92.88 158 ARG A O 1
ATOM 1298 N N . VAL A 1 159 ? 14.324 -9.383 -12.281 1.00 95.56 159 VAL A N 1
ATOM 1299 C CA . VAL A 1 159 ? 13.173 -8.527 -12.013 1.00 95.56 159 VAL A CA 1
ATOM 1300 C C . VAL A 1 159 ? 13.081 -8.374 -10.506 1.00 95.56 159 VAL A C 1
ATOM 1302 O O . VAL A 1 159 ? 12.941 -9.365 -9.801 1.00 95.56 159 VAL A O 1
ATOM 1305 N N . CYS A 1 160 ? 13.167 -7.146 -10.011 1.00 95.38 160 CYS A N 1
ATOM 1306 C CA . CYS A 1 160 ? 12.931 -6.832 -8.611 1.00 95.38 160 CYS A CA 1
ATOM 1307 C C . CYS A 1 160 ? 11.465 -6.478 -8.402 1.00 95.38 160 CYS A C 1
ATOM 1309 O O . CYS A 1 160 ? 10.960 -5.576 -9.071 1.00 95.38 160 CYS A O 1
ATOM 1311 N N . ILE A 1 161 ? 10.800 -7.148 -7.461 1.00 96.94 161 ILE A N 1
ATOM 1312 C CA . ILE A 1 161 ? 9.389 -6.907 -7.143 1.00 96.94 161 ILE A CA 1
ATOM 1313 C C . ILE A 1 161 ? 9.310 -6.371 -5.718 1.00 96.94 161 ILE A C 1
ATOM 1315 O O . ILE A 1 161 ? 9.475 -7.108 -4.750 1.00 96.94 161 ILE A O 1
ATOM 1319 N N . ASP A 1 162 ? 9.015 -5.082 -5.577 1.00 95.81 162 ASP A N 1
ATOM 1320 C CA . ASP A 1 162 ? 8.927 -4.437 -4.273 1.00 95.81 162 ASP A CA 1
ATOM 1321 C C . ASP A 1 162 ? 7.500 -4.053 -3.909 1.00 95.81 162 ASP A C 1
ATOM 1323 O O . ASP A 1 162 ? 6.726 -3.545 -4.718 1.00 95.81 162 ASP A O 1
ATOM 1327 N N . HIS A 1 163 ? 7.185 -4.179 -2.623 1.00 97.19 163 HIS A N 1
ATOM 1328 C CA . HIS A 1 163 ? 6.075 -3.444 -2.030 1.00 97.19 163 HIS A CA 1
ATOM 1329 C C . HIS A 1 163 ? 6.443 -1.960 -1.947 1.00 97.19 163 HIS A C 1
ATOM 1331 O O . HIS A 1 163 ? 7.503 -1.602 -1.422 1.00 97.19 163 HIS A O 1
ATOM 1337 N N . LYS A 1 164 ? 5.555 -1.089 -2.431 1.00 95.44 164 LYS A N 1
ATOM 1338 C CA . LYS A 1 164 ? 5.746 0.358 -2.343 1.00 95.44 164 LYS A CA 1
ATOM 1339 C C . LYS A 1 164 ? 4.945 0.919 -1.176 1.00 95.44 164 LYS A C 1
ATOM 1341 O O . LYS A 1 164 ? 3.723 0.809 -1.135 1.00 95.44 164 LYS A O 1
ATOM 1346 N N . ASN A 1 165 ? 5.636 1.563 -0.236 1.00 93.56 165 ASN A N 1
ATOM 1347 C CA . ASN A 1 165 ? 4.973 2.235 0.876 1.00 93.56 165 ASN A CA 1
ATOM 1348 C C . ASN A 1 165 ? 4.049 3.345 0.356 1.00 93.56 165 ASN A C 1
ATOM 1350 O O . ASN A 1 165 ? 4.434 4.107 -0.531 1.00 93.56 165 ASN A O 1
ATOM 1354 N N . ARG A 1 166 ? 2.874 3.513 0.976 1.00 92.56 166 ARG A N 1
ATOM 1355 C CA . ARG A 1 166 ? 1.902 4.560 0.617 1.00 92.56 166 ARG A CA 1
ATOM 1356 C C . ARG A 1 166 ? 2.479 5.977 0.509 1.00 92.56 166 ARG A C 1
ATOM 1358 O O . ARG A 1 166 ? 1.914 6.772 -0.231 1.00 92.56 166 ARG A O 1
ATOM 1365 N N . LYS A 1 167 ? 3.528 6.318 1.274 1.00 93.25 167 LYS A N 1
ATOM 1366 C CA . LYS A 1 167 ? 4.169 7.651 1.280 1.00 93.25 167 LYS A CA 1
ATOM 1367 C C . LYS A 1 167 ? 5.183 7.835 0.150 1.00 93.25 167 LYS A C 1
ATOM 1369 O O . LYS A 1 167 ? 5.603 8.957 -0.123 1.00 93.25 167 LYS A O 1
ATOM 1374 N N . ASP A 1 168 ? 5.582 6.730 -0.465 1.00 95.50 168 ASP A N 1
ATOM 1375 C CA . ASP A 1 168 ? 6.571 6.653 -1.532 1.00 95.50 168 ASP A CA 1
ATOM 1376 C C . ASP A 1 168 ? 5.909 6.208 -2.854 1.00 95.50 168 ASP A C 1
ATOM 1378 O O . ASP A 1 168 ? 6.596 5.764 -3.768 1.00 95.50 168 ASP A O 1
ATOM 1382 N N . PHE A 1 169 ? 4.582 6.320 -2.966 1.00 97.50 169 PHE A N 1
ATOM 1383 C CA . PHE A 1 169 ? 3.815 6.050 -4.181 1.00 97.50 169 PHE A CA 1
ATOM 1384 C C . PHE A 1 169 ? 2.813 7.176 -4.434 1.00 97.50 169 PHE A C 1
ATOM 1386 O O . PHE A 1 169 ? 1.997 7.493 -3.563 1.00 97.50 169 PHE A O 1
ATOM 1393 N N . VAL A 1 170 ? 2.867 7.755 -5.629 1.00 97.38 170 VAL A N 1
ATOM 1394 C CA . VAL A 1 170 ? 1.980 8.827 -6.096 1.00 97.38 170 VAL A CA 1
ATOM 1395 C C . VAL A 1 170 ? 1.540 8.538 -7.527 1.00 97.38 170 VAL A C 1
ATOM 1397 O O . VAL A 1 170 ? 2.221 7.821 -8.253 1.00 97.38 170 VAL A O 1
ATOM 1400 N N . HIS A 1 171 ? 0.394 9.070 -7.925 1.00 97.56 171 HIS A N 1
ATOM 1401 C CA . HIS A 1 171 ? -0.113 8.967 -9.289 1.00 97.56 171 HIS A CA 1
ATOM 1402 C C . HIS A 1 171 ? -1.056 10.129 -9.579 1.00 97.56 171 HIS A C 1
ATOM 1404 O O . HIS A 1 171 ? -1.546 10.776 -8.651 1.00 97.56 171 HIS A O 1
ATOM 1410 N N . ASP A 1 172 ? -1.346 10.346 -10.852 1.00 94.81 172 ASP A N 1
ATOM 1411 C CA . ASP A 1 172 ? -2.276 11.374 -11.300 1.00 94.81 172 ASP A CA 1
ATOM 1412 C C . ASP A 1 172 ? -3.667 11.245 -10.640 1.00 94.81 172 ASP A C 1
ATOM 1414 O O . ASP A 1 172 ? -4.205 10.129 -10.571 1.00 94.81 172 ASP A O 1
ATOM 1418 N N . PRO A 1 173 ? -4.269 12.336 -10.127 1.00 94.00 173 PRO A N 1
ATOM 1419 C CA . PRO A 1 173 ? -5.655 12.325 -9.672 1.00 94.00 173 PRO A CA 1
ATOM 1420 C C . PRO A 1 173 ? -6.618 12.002 -10.821 1.00 94.00 173 PRO A C 1
ATOM 1422 O O . PRO A 1 173 ? -6.855 12.821 -11.702 1.00 94.00 173 PRO A O 1
ATOM 1425 N N . ALA A 1 174 ? -7.210 10.811 -10.777 1.00 94.25 174 ALA A N 1
ATOM 1426 C CA . ALA A 1 174 ? -8.081 10.296 -11.827 1.00 94.25 174 ALA A CA 1
ATOM 1427 C C . ALA A 1 174 ? -9.314 9.589 -11.244 1.00 94.25 174 ALA A C 1
ATOM 1429 O O . ALA A 1 174 ? -9.331 9.236 -10.057 1.00 94.25 174 ALA A O 1
ATOM 1430 N N . ARG A 1 175 ? -10.340 9.366 -12.080 1.00 94.19 175 ARG A N 1
ATOM 1431 C CA . ARG A 1 175 ? -11.561 8.630 -11.693 1.00 94.19 175 ARG A CA 1
ATOM 1432 C C . ARG A 1 175 ? -11.372 7.128 -11.832 1.00 94.19 175 ARG A C 1
ATOM 1434 O O . ARG A 1 175 ? -11.919 6.356 -11.053 1.00 94.19 175 ARG A O 1
ATOM 1441 N N . THR A 1 176 ? -10.592 6.724 -12.831 1.00 95.00 176 THR A N 1
ATOM 1442 C CA . THR A 1 176 ? -10.248 5.328 -13.107 1.00 95.00 176 THR A CA 1
ATOM 1443 C C . THR A 1 176 ? -8.761 5.197 -13.409 1.00 95.00 176 THR A C 1
ATOM 1445 O O . THR A 1 176 ? -8.134 6.139 -13.889 1.00 95.00 176 THR A O 1
ATOM 1448 N N . TRP A 1 177 ? -8.179 4.017 -13.180 1.00 96.06 177 TRP A N 1
ATOM 1449 C CA . TRP A 1 177 ? -6.751 3.793 -13.438 1.00 96.06 177 TRP A CA 1
ATOM 1450 C C . TRP A 1 177 ? -6.347 4.009 -14.904 1.00 96.06 177 TRP A C 1
ATOM 1452 O O . TRP A 1 177 ? -5.222 4.404 -15.201 1.00 96.06 177 TRP A O 1
ATOM 1462 N N . ARG A 1 178 ? -7.277 3.803 -15.842 1.00 94.50 178 ARG A N 1
ATOM 1463 C CA . ARG A 1 178 ? -7.034 4.012 -17.279 1.00 94.50 178 ARG A CA 1
ATOM 1464 C C . ARG A 1 178 ? -6.752 5.469 -17.636 1.00 94.50 178 ARG A C 1
ATOM 1466 O O . ARG A 1 178 ? -6.038 5.713 -18.600 1.00 94.50 178 ARG A O 1
ATOM 1473 N N . GLU A 1 179 ? -7.308 6.402 -16.871 1.00 95.06 179 GLU A N 1
ATOM 1474 C CA . GLU A 1 179 ? -7.130 7.844 -17.063 1.00 95.06 179 GLU A CA 1
ATOM 1475 C C . GLU A 1 179 ? -5.817 8.362 -16.460 1.00 95.06 179 GLU A C 1
ATOM 1477 O O . GLU A 1 179 ? -5.443 9.496 -16.731 1.00 95.06 179 GLU A O 1
ATOM 1482 N N . VAL A 1 180 ? -5.109 7.554 -15.661 1.00 97.00 180 VAL A N 1
ATOM 1483 C CA . VAL A 1 180 ? -3.859 7.968 -15.013 1.00 97.00 180 VAL A CA 1
ATOM 1484 C C . VAL A 1 180 ? -2.780 8.211 -16.065 1.00 97.00 180 VAL A C 1
ATOM 1486 O O . VAL A 1 180 ? -2.338 7.271 -16.744 1.00 97.00 180 VAL A O 1
ATOM 1489 N N . ASP A 1 181 ? -2.333 9.466 -16.151 1.00 96.00 181 ASP A N 1
ATOM 1490 C CA . ASP A 1 181 ? -1.279 9.897 -17.071 1.00 96.00 181 ASP A CA 1
ATOM 1491 C C . ASP A 1 181 ? 0.131 9.656 -16.520 1.00 96.00 181 ASP A C 1
ATOM 1493 O O . ASP A 1 181 ? 1.041 9.290 -17.265 1.00 96.00 181 ASP A O 1
ATOM 1497 N N . TRP A 1 182 ? 0.321 9.796 -15.206 1.00 97.25 182 TRP A N 1
ATOM 1498 C CA . TRP A 1 182 ? 1.628 9.630 -14.578 1.00 97.25 182 TRP A CA 1
ATOM 1499 C C . TRP A 1 182 ? 1.575 8.861 -13.257 1.00 97.25 182 TRP A C 1
ATOM 1501 O O . TRP A 1 182 ? 0.605 8.935 -12.499 1.00 97.25 182 TRP A O 1
ATOM 1511 N N . VAL A 1 183 ? 2.663 8.149 -12.959 1.00 98.12 183 VAL A N 1
ATOM 1512 C CA . VAL A 1 183 ? 2.907 7.482 -11.670 1.00 98.12 183 VAL A CA 1
ATOM 1513 C C . VAL A 1 183 ? 4.297 7.830 -11.163 1.00 98.12 183 VAL A C 1
ATOM 1515 O O . VAL A 1 183 ? 5.217 8.052 -11.945 1.00 98.12 183 VAL A O 1
ATOM 1518 N N . GLY A 1 184 ? 4.464 7.882 -9.846 1.00 97.62 184 GLY A N 1
ATOM 1519 C CA . GLY A 1 184 ? 5.719 8.226 -9.199 1.00 97.62 184 GLY A CA 1
ATOM 1520 C C . GLY A 1 184 ? 6.085 7.260 -8.080 1.00 97.62 184 GLY A C 1
ATOM 1521 O O . GLY A 1 184 ? 5.317 7.042 -7.139 1.00 97.62 184 GLY A O 1
ATOM 1522 N N . GLY A 1 185 ? 7.298 6.719 -8.159 1.00 97.44 185 GLY A N 1
ATOM 1523 C CA . GLY A 1 185 ? 7.896 5.860 -7.150 1.00 97.44 185 GLY A CA 1
ATOM 1524 C C . GLY A 1 185 ? 9.000 6.583 -6.381 1.00 97.44 185 GLY A C 1
ATOM 1525 O O . GLY A 1 185 ? 10.037 6.932 -6.933 1.00 97.44 185 GLY A O 1
ATOM 1526 N N . GLY A 1 186 ? 8.822 6.763 -5.075 1.00 95.44 186 GLY A N 1
ATOM 1527 C CA . GLY A 1 186 ? 9.808 7.382 -4.190 1.00 95.44 186 GLY A CA 1
ATOM 1528 C C . GLY A 1 186 ? 10.885 6.393 -3.743 1.00 95.44 186 GLY A C 1
ATOM 1529 O O . GLY A 1 186 ? 10.583 5.265 -3.352 1.00 95.44 186 GLY A O 1
ATOM 1530 N N . ALA A 1 187 ? 12.147 6.801 -3.779 1.00 93.62 187 ALA A N 1
ATOM 1531 C CA . ALA A 1 187 ? 13.282 6.060 -3.245 1.00 93.62 187 ALA A CA 1
ATOM 1532 C C . ALA A 1 187 ? 14.106 6.968 -2.330 1.00 93.62 187 ALA A C 1
ATOM 1534 O O . ALA A 1 187 ? 14.291 8.152 -2.600 1.00 93.62 187 ALA A O 1
ATOM 1535 N N . TRP A 1 188 ? 14.608 6.417 -1.228 1.00 92.38 188 TRP A N 1
ATOM 1536 C CA . TRP A 1 188 ? 15.405 7.170 -0.262 1.00 92.38 188 TRP A CA 1
ATOM 1537 C C . TRP A 1 188 ? 16.879 6.878 -0.483 1.00 92.38 188 TRP A C 1
ATOM 1539 O O . TRP A 1 188 ? 17.324 5.758 -0.248 1.00 92.38 188 TRP A O 1
ATOM 1549 N N . MET A 1 189 ? 17.626 7.890 -0.916 1.00 93.31 189 MET A N 1
ATOM 1550 C CA . MET A 1 189 ? 19.023 7.748 -1.313 1.00 93.31 189 MET A CA 1
ATOM 1551 C C . MET A 1 189 ? 19.924 8.611 -0.434 1.00 93.31 189 MET A C 1
ATOM 1553 O O . MET A 1 189 ? 19.631 9.766 -0.124 1.00 93.31 189 MET A O 1
ATOM 1557 N N . THR A 1 190 ? 21.049 8.044 -0.021 1.00 93.50 190 THR A N 1
ATOM 1558 C CA . THR A 1 190 ? 22.137 8.777 0.625 1.00 93.50 190 THR A CA 1
ATOM 1559 C C . THR A 1 190 ? 22.842 9.685 -0.377 1.00 93.50 190 THR A C 1
ATOM 1561 O O . THR A 1 190 ? 22.821 9.455 -1.588 1.00 93.50 190 THR A O 1
ATOM 1564 N N . ARG A 1 191 ? 23.581 10.679 0.125 1.00 92.00 191 ARG A N 1
ATOM 1565 C CA . ARG A 1 191 ? 24.388 11.564 -0.731 1.00 92.00 191 ARG A CA 1
ATOM 1566 C C . ARG A 1 191 ? 2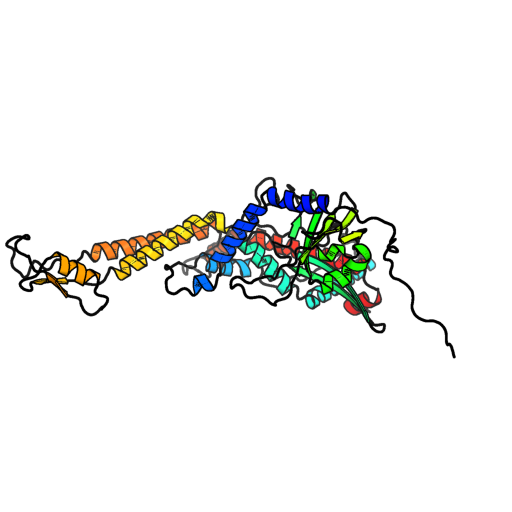5.389 10.801 -1.612 1.00 92.00 191 ARG A C 1
ATOM 1568 O O . ARG A 1 191 ? 25.660 11.226 -2.731 1.00 92.00 191 ARG A O 1
ATOM 1575 N N . LYS A 1 192 ? 25.929 9.670 -1.134 1.00 93.31 192 LYS A N 1
ATOM 1576 C CA . LYS A 1 192 ? 26.851 8.817 -1.906 1.00 93.31 192 LYS A CA 1
ATOM 1577 C C . LYS A 1 192 ? 26.136 8.121 -3.065 1.00 93.31 192 LYS A C 1
ATOM 1579 O O . LYS A 1 192 ? 26.678 8.080 -4.165 1.00 93.31 192 LYS A O 1
ATOM 1584 N N . GLU A 1 193 ? 24.937 7.599 -2.825 1.00 93.94 193 GLU A N 1
ATOM 1585 C CA . GLU A 1 193 ? 24.125 6.941 -3.855 1.00 93.94 193 GLU A CA 1
ATOM 1586 C C . GLU A 1 193 ? 23.639 7.949 -4.901 1.00 93.94 193 GLU A C 1
ATOM 1588 O O . GLU A 1 193 ? 23.790 7.694 -6.092 1.00 93.94 193 GLU A O 1
ATOM 1593 N N . MET A 1 194 ? 23.161 9.128 -4.477 1.00 94.00 194 MET A N 1
ATOM 1594 C CA . MET A 1 194 ? 22.774 10.200 -5.405 1.00 94.00 194 MET A CA 1
ATOM 1595 C C . MET A 1 194 ? 23.957 10.683 -6.241 1.00 94.00 194 MET A C 1
ATOM 1597 O O . MET A 1 194 ? 23.821 10.840 -7.447 1.00 94.00 194 MET A O 1
ATOM 1601 N N . ARG A 1 195 ? 25.142 10.843 -5.635 1.00 94.44 195 ARG A N 1
ATOM 1602 C CA . ARG A 1 195 ? 26.361 11.183 -6.379 1.00 94.44 195 ARG A CA 1
ATOM 1603 C C . ARG A 1 195 ? 26.706 10.124 -7.424 1.00 94.44 195 ARG A C 1
ATOM 1605 O O . ARG A 1 195 ? 27.130 10.485 -8.513 1.00 94.44 195 ARG A O 1
ATOM 1612 N N . LYS A 1 196 ? 26.578 8.836 -7.087 1.00 94.75 196 LYS A N 1
ATOM 1613 C CA . LYS A 1 196 ? 26.889 7.744 -8.019 1.00 94.75 196 LYS A CA 1
ATOM 1614 C C . LYS A 1 196 ? 25.939 7.748 -9.220 1.00 94.75 196 LYS A C 1
ATOM 1616 O O . LYS A 1 196 ? 26.406 7.519 -10.324 1.00 94.75 196 LYS A O 1
ATOM 1621 N N . ARG A 1 197 ? 24.645 8.000 -8.996 1.00 91.75 197 ARG A N 1
ATOM 1622 C CA . ARG A 1 197 ? 23.612 7.924 -10.039 1.00 91.75 197 ARG A CA 1
ATOM 1623 C C . ARG A 1 197 ? 23.467 9.213 -10.853 1.00 91.75 197 ARG A C 1
ATOM 1625 O O . ARG A 1 197 ? 23.435 9.151 -12.065 1.00 91.75 197 ARG A O 1
ATOM 1632 N N . PHE A 1 198 ? 23.410 10.370 -10.194 1.00 94.38 198 PHE A N 1
ATOM 1633 C CA . PHE A 1 198 ? 22.938 11.620 -10.807 1.00 94.38 198 PHE A CA 1
ATOM 1634 C C . PHE A 1 198 ? 24.028 12.666 -11.044 1.00 94.38 198 PHE A C 1
ATOM 1636 O O . PHE A 1 198 ? 23.736 13.744 -11.552 1.00 94.38 198 PHE A O 1
ATOM 1643 N N . ARG A 1 199 ? 25.286 12.425 -10.650 1.00 91.75 199 ARG A N 1
ATOM 1644 C CA . ARG A 1 199 ? 26.348 13.432 -10.848 1.00 91.75 199 ARG A CA 1
ATOM 1645 C C . ARG A 1 199 ? 26.666 13.661 -12.325 1.00 91.75 199 ARG A C 1
ATOM 1647 O O . ARG A 1 199 ? 27.043 14.773 -12.676 1.00 91.75 199 ARG A O 1
ATOM 1654 N N . ALA A 1 200 ? 26.555 12.622 -13.151 1.00 90.81 200 ALA A N 1
ATOM 1655 C CA . ALA A 1 200 ? 26.806 12.724 -14.585 1.00 90.81 200 ALA A CA 1
ATOM 1656 C C . ALA A 1 200 ? 25.780 13.639 -15.272 1.00 90.81 200 ALA A C 1
ATOM 1658 O O . ALA A 1 200 ? 26.154 14.460 -16.098 1.00 90.81 200 ALA A O 1
ATOM 1659 N N . THR A 1 201 ? 24.518 13.559 -14.852 1.00 90.75 201 THR A N 1
ATOM 1660 C CA . THR A 1 201 ? 23.370 14.221 -15.486 1.00 90.75 201 THR A CA 1
ATOM 1661 C C . THR A 1 201 ? 23.035 15.578 -14.855 1.00 90.75 201 THR A C 1
ATOM 1663 O O . THR A 1 201 ? 22.801 16.559 -15.551 1.00 90.75 201 THR A O 1
ATOM 1666 N N . SER A 1 202 ? 23.072 15.680 -13.522 1.00 89.12 202 SER A N 1
ATOM 1667 C CA . SER A 1 202 ? 22.694 16.893 -12.768 1.00 89.12 202 SER A CA 1
ATOM 1668 C C . SER A 1 202 ? 23.876 17.720 -12.249 1.00 89.12 202 SER A C 1
ATOM 1670 O O . SER A 1 202 ? 23.695 18.711 -11.532 1.00 89.12 202 SER A O 1
ATOM 1672 N N . GLY A 1 203 ? 25.111 17.305 -12.541 1.00 90.75 203 GLY A N 1
ATOM 1673 C CA . GLY A 1 203 ? 26.310 17.926 -11.986 1.00 90.75 203 GLY A CA 1
ATOM 1674 C C . GLY A 1 203 ? 26.320 17.859 -10.456 1.00 90.75 203 GLY A C 1
ATOM 1675 O O . GLY A 1 203 ? 26.342 16.779 -9.871 1.00 90.75 203 GLY A O 1
ATOM 1676 N N . ASN A 1 204 ? 26.326 19.017 -9.789 1.00 92.81 204 ASN A N 1
ATOM 1677 C CA . ASN A 1 204 ? 26.284 19.105 -8.323 1.00 92.81 204 ASN A CA 1
ATOM 1678 C C . ASN A 1 204 ? 24.886 19.406 -7.756 1.00 92.81 204 ASN A C 1
ATOM 1680 O O . ASN A 1 204 ? 24.750 19.433 -6.536 1.00 92.81 204 ASN A O 1
ATOM 1684 N N . ALA A 1 205 ? 23.855 19.591 -8.590 1.00 91.50 205 ALA A N 1
ATOM 1685 C CA . ALA A 1 205 ? 22.522 19.995 -8.129 1.00 91.50 205 ALA A CA 1
ATOM 1686 C C . ALA A 1 205 ? 21.858 18.959 -7.205 1.00 91.50 205 ALA A C 1
ATOM 1688 O O . ALA A 1 205 ? 21.104 19.313 -6.303 1.00 91.50 205 ALA A O 1
ATOM 1689 N N . TYR A 1 206 ? 22.201 17.671 -7.346 1.00 92.25 206 TYR A N 1
ATOM 1690 C CA . TYR A 1 206 ? 21.752 16.616 -6.428 1.00 92.25 206 TYR A CA 1
ATOM 1691 C C . TYR A 1 206 ? 22.088 16.892 -4.948 1.00 92.25 206 TYR A C 1
ATOM 1693 O O . TYR A 1 206 ? 21.516 16.259 -4.060 1.00 92.25 206 TYR A O 1
ATOM 1701 N N . GLN A 1 207 ? 23.049 17.781 -4.662 1.00 93.00 207 GLN A N 1
ATOM 1702 C CA . GLN A 1 207 ? 23.452 18.139 -3.301 1.00 93.00 207 GLN A CA 1
ATOM 1703 C C . GLN A 1 207 ? 22.422 19.020 -2.585 1.00 93.00 207 GLN A C 1
ATOM 1705 O O . GLN A 1 207 ? 22.373 18.964 -1.355 1.00 93.00 207 GLN A O 1
ATOM 1710 N N . ASP A 1 208 ? 21.587 19.744 -3.335 1.00 93.56 208 ASP A N 1
ATOM 1711 C CA . ASP A 1 208 ? 20.551 20.649 -2.815 1.00 93.56 208 ASP A CA 1
ATOM 1712 C C . ASP A 1 208 ? 19.270 19.909 -2.399 1.00 93.56 208 ASP A C 1
ATOM 1714 O O . ASP A 1 208 ? 18.330 20.499 -1.869 1.00 93.56 208 ASP A O 1
ATOM 1718 N N . ALA A 1 209 ? 19.226 18.592 -2.617 1.00 93.56 209 ALA A N 1
ATOM 1719 C CA . ALA A 1 209 ? 18.119 17.755 -2.191 1.00 93.56 209 ALA A CA 1
ATOM 1720 C C . ALA A 1 209 ? 17.881 17.857 -0.675 1.00 93.56 209 ALA A C 1
ATOM 1722 O O . ALA A 1 209 ? 18.817 18.010 0.113 1.00 93.56 209 ALA A O 1
ATOM 1723 N N . GLU A 1 210 ? 16.625 17.712 -0.251 1.00 92.50 210 GLU A N 1
ATOM 1724 C CA . GLU A 1 210 ? 16.223 17.746 1.161 1.00 92.50 210 GLU A CA 1
ATOM 1725 C C . GLU A 1 210 ? 16.724 16.506 1.926 1.00 92.50 210 GLU A C 1
ATOM 1727 O O . GLU A 1 210 ? 15.992 15.557 2.219 1.00 92.50 210 GLU A O 1
ATOM 1732 N N . PHE A 1 211 ? 18.018 16.499 2.241 1.00 90.00 211 PHE A N 1
ATOM 1733 C CA . PHE A 1 211 ? 18.658 15.461 3.029 1.00 90.00 211 PHE A CA 1
ATOM 1734 C C . PHE A 1 211 ? 18.212 15.560 4.483 1.00 90.00 211 PHE A C 1
ATOM 1736 O O . PHE A 1 211 ? 18.621 16.456 5.220 1.00 90.00 211 PHE A O 1
ATOM 1743 N N . ALA A 1 212 ? 17.432 14.579 4.916 1.00 86.25 212 ALA A N 1
ATOM 1744 C CA . ALA A 1 212 ? 16.987 14.465 6.289 1.00 86.25 212 ALA A CA 1
ATOM 1745 C C . ALA A 1 212 ? 17.488 13.163 6.905 1.00 86.25 212 ALA A C 1
ATOM 1747 O O . ALA A 1 212 ? 17.632 12.126 6.250 1.00 86.25 212 ALA A O 1
ATOM 1748 N N . VAL A 1 213 ? 17.741 13.216 8.207 1.00 81.31 213 VAL A N 1
ATOM 1749 C CA . VAL A 1 213 ? 17.907 12.004 8.994 1.00 81.31 213 VAL A CA 1
ATOM 1750 C C . VAL A 1 213 ? 16.509 11.471 9.283 1.00 81.31 213 VAL A C 1
ATOM 1752 O O . VAL A 1 213 ? 15.719 12.127 9.964 1.00 81.31 213 VAL A O 1
ATOM 1755 N N . ARG A 1 214 ? 16.186 10.290 8.747 1.00 71.69 214 ARG A N 1
ATOM 1756 C CA . ARG A 1 214 ? 14.916 9.637 9.067 1.00 71.69 214 ARG A CA 1
ATOM 1757 C C . ARG A 1 214 ? 14.963 9.158 10.510 1.00 71.69 214 ARG A C 1
ATOM 1759 O O . ARG A 1 214 ? 15.747 8.280 10.860 1.00 71.69 214 ARG A O 1
ATOM 1766 N N . LYS A 1 215 ? 14.118 9.784 11.315 1.00 71.31 215 LYS A N 1
ATOM 1767 C CA . LYS A 1 215 ? 13.884 9.446 12.710 1.00 71.31 215 LYS A CA 1
ATOM 1768 C C . LYS A 1 215 ? 12.782 8.400 12.782 1.00 71.31 215 LYS A C 1
ATOM 1770 O O . LYS A 1 215 ? 11.790 8.515 12.061 1.00 71.31 215 LYS A O 1
ATOM 1775 N N . ASP A 1 216 ? 12.973 7.387 13.616 1.00 66.69 216 ASP A N 1
ATOM 1776 C CA . ASP A 1 216 ? 11.858 6.550 14.048 1.00 66.69 216 ASP A CA 1
ATOM 1777 C C . ASP A 1 216 ? 10.937 7.339 15.001 1.00 66.69 216 ASP A C 1
ATOM 1779 O O . ASP A 1 216 ? 11.224 8.482 15.374 1.00 66.69 216 ASP A O 1
ATOM 1783 N N . ASP A 1 217 ? 9.831 6.726 15.424 1.00 57.81 217 ASP A N 1
ATOM 1784 C CA . ASP A 1 217 ? 8.874 7.348 16.352 1.00 57.81 217 ASP A CA 1
ATOM 1785 C C . ASP A 1 217 ? 9.494 7.691 17.724 1.00 57.81 217 ASP A C 1
ATOM 1787 O O . ASP A 1 217 ? 8.928 8.463 18.495 1.00 57.81 217 ASP A O 1
ATOM 1791 N N . LYS A 1 218 ? 10.679 7.149 18.031 1.00 61.75 218 LYS A N 1
ATOM 1792 C CA . LYS A 1 218 ? 11.460 7.410 19.247 1.00 61.75 218 LYS A CA 1
ATOM 1793 C C . LYS A 1 218 ? 12.646 8.341 18.998 1.00 61.75 218 LYS A C 1
ATOM 1795 O O . LYS A 1 218 ? 13.496 8.486 19.873 1.00 61.75 218 LYS A O 1
ATOM 1800 N N . ASN A 1 219 ? 12.688 9.005 17.843 1.00 67.62 219 ASN A N 1
ATOM 1801 C CA . ASN A 1 219 ? 13.740 9.942 17.461 1.00 67.62 219 ASN A CA 1
ATOM 1802 C C . ASN A 1 219 ? 15.130 9.289 17.266 1.00 67.62 219 ASN A C 1
ATOM 1804 O O . ASN A 1 219 ? 16.121 10.012 17.150 1.00 67.62 219 ASN A O 1
ATOM 1808 N N . ASN A 1 220 ? 15.224 7.955 17.197 1.00 70.31 220 ASN A N 1
ATOM 1809 C CA . ASN A 1 220 ? 16.460 7.250 16.855 1.00 70.31 220 ASN A CA 1
ATOM 1810 C C . ASN A 1 220 ? 16.717 7.326 15.354 1.00 70.31 220 ASN A C 1
ATOM 1812 O O . ASN A 1 220 ? 15.788 7.406 14.547 1.00 70.31 220 ASN A O 1
ATOM 1816 N N . HIS A 1 221 ? 17.987 7.234 14.968 1.00 72.56 221 HIS A N 1
ATOM 1817 C CA . HIS A 1 221 ? 18.367 7.267 13.567 1.00 72.56 221 HIS A CA 1
ATOM 1818 C C . HIS A 1 221 ? 19.694 6.568 13.275 1.00 72.56 221 HIS A C 1
ATOM 1820 O O . HIS A 1 221 ? 20.599 6.547 14.107 1.00 72.56 221 HIS A O 1
ATOM 1826 N N . ASP A 1 222 ? 19.860 6.098 12.036 1.00 73.69 222 ASP A N 1
ATOM 1827 C CA . ASP A 1 222 ? 21.118 5.526 11.532 1.00 73.69 222 ASP A CA 1
ATOM 1828 C C . ASP A 1 222 ? 22.222 6.582 11.305 1.00 73.69 222 ASP A C 1
ATOM 1830 O O . ASP A 1 222 ? 23.327 6.246 10.881 1.00 73.69 222 ASP A O 1
ATOM 1834 N N . GLY A 1 223 ? 21.917 7.864 11.556 1.00 77.75 223 GLY A N 1
ATOM 1835 C CA . GLY A 1 223 ? 22.808 9.005 11.331 1.00 77.75 223 GLY A CA 1
ATOM 1836 C C . GLY A 1 223 ? 23.053 9.305 9.850 1.00 77.75 223 GLY A C 1
ATOM 1837 O O . GLY A 1 223 ? 23.791 10.235 9.524 1.00 77.75 223 GLY A O 1
ATOM 1838 N N . LYS A 1 224 ? 22.442 8.541 8.934 1.00 83.69 224 LYS A N 1
ATOM 1839 C CA . LYS A 1 224 ? 22.629 8.704 7.497 1.00 83.69 224 LYS A CA 1
ATOM 1840 C C . LYS A 1 224 ? 21.592 9.678 6.968 1.00 83.69 224 LYS A C 1
ATOM 1842 O O . LYS A 1 224 ? 20.392 9.417 6.954 1.00 83.69 224 LYS A O 1
ATOM 1847 N N . LEU A 1 225 ? 22.093 10.794 6.463 1.00 87.06 225 LEU A N 1
ATOM 1848 C CA . LEU A 1 225 ? 21.312 11.748 5.695 1.00 87.06 225 LEU A CA 1
ATOM 1849 C C .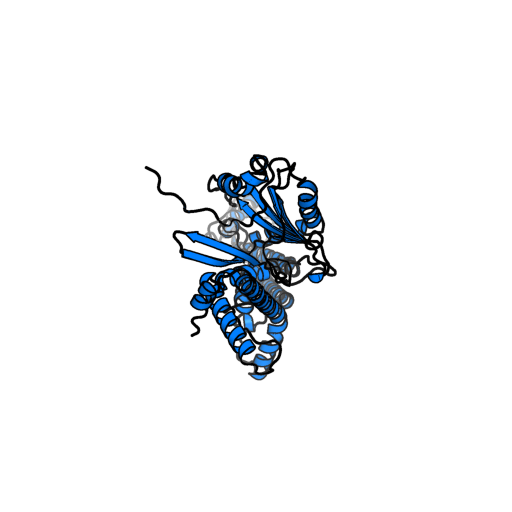 LEU A 1 225 ? 20.845 11.104 4.383 1.00 87.06 225 LEU A C 1
ATOM 1851 O O . LEU A 1 225 ? 21.671 10.700 3.557 1.00 87.06 225 LEU A O 1
ATOM 1855 N N . LYS A 1 226 ? 19.525 11.020 4.199 1.00 91.69 226 LYS A N 1
ATOM 1856 C CA . LYS A 1 226 ? 18.881 10.509 2.983 1.00 91.69 226 LYS A CA 1
ATOM 1857 C C . LYS A 1 226 ? 17.911 11.554 2.449 1.00 91.69 226 LYS A C 1
ATOM 1859 O O . LYS A 1 226 ? 17.209 12.192 3.228 1.00 91.69 226 LYS A O 1
ATOM 1864 N N . ALA A 1 227 ? 17.867 11.706 1.135 1.00 93.50 227 ALA A N 1
ATOM 1865 C CA . ALA A 1 227 ? 16.863 12.509 0.451 1.00 93.50 227 ALA A CA 1
ATOM 1866 C C . ALA A 1 227 ? 15.915 11.593 -0.328 1.00 93.50 227 ALA A C 1
ATOM 1868 O O . ALA A 1 227 ? 16.294 10.487 -0.732 1.00 93.50 227 ALA A O 1
ATOM 1869 N N . ARG A 1 228 ? 14.671 12.042 -0.508 1.00 94.44 228 ARG A N 1
ATOM 1870 C CA . ARG A 1 228 ? 13.675 11.330 -1.311 1.00 94.44 228 ARG A CA 1
ATOM 1871 C C . ARG A 1 228 ? 13.821 11.731 -2.771 1.00 94.44 228 ARG A C 1
ATOM 1873 O O . ARG A 1 228 ? 13.618 12.890 -3.108 1.00 94.44 228 ARG A O 1
ATOM 1880 N N . VAL A 1 229 ? 14.089 10.754 -3.621 1.00 96.62 229 VAL A N 1
ATOM 1881 C CA . VAL A 1 229 ? 14.102 10.899 -5.074 1.00 96.62 229 VAL A CA 1
ATOM 1882 C C . VAL A 1 229 ? 12.845 10.250 -5.630 1.00 96.62 229 VAL A C 1
ATOM 1884 O O . VAL A 1 229 ? 12.539 9.107 -5.299 1.00 96.62 229 VAL A O 1
ATOM 1887 N N . TRP A 1 230 ? 12.111 10.984 -6.450 1.00 97.44 230 TRP A N 1
ATOM 1888 C CA . TRP A 1 230 ? 10.957 10.495 -7.183 1.00 97.44 230 TRP A CA 1
ATOM 1889 C C . TRP A 1 230 ? 11.381 10.077 -8.577 1.00 97.44 230 TRP A C 1
ATOM 1891 O O . TRP A 1 230 ? 11.977 10.869 -9.295 1.00 97.44 230 TRP A O 1
ATOM 1901 N N . GLU A 1 231 ? 11.048 8.848 -8.937 1.00 97.25 231 GLU A N 1
ATOM 1902 C CA . GLU A 1 231 ? 11.049 8.360 -10.309 1.00 97.25 231 GLU A CA 1
ATOM 1903 C C . GLU A 1 231 ? 9.629 8.487 -10.855 1.00 97.25 231 GLU A C 1
ATOM 1905 O O . GLU A 1 231 ? 8.731 7.806 -10.359 1.00 97.25 231 GLU A O 1
ATOM 1910 N N . ILE A 1 232 ? 9.419 9.386 -11.812 1.00 97.69 232 ILE A N 1
ATOM 1911 C CA . ILE A 1 232 ? 8.107 9.696 -12.382 1.00 97.69 232 ILE A CA 1
ATOM 1912 C C . ILE A 1 232 ? 8.052 9.177 -13.810 1.00 97.69 232 ILE A C 1
ATOM 1914 O O . ILE A 1 232 ? 8.869 9.562 -14.636 1.00 97.69 232 ILE A O 1
ATOM 1918 N N . TRP A 1 233 ? 7.059 8.346 -14.091 1.00 97.81 233 TRP A N 1
ATOM 1919 C CA . TRP A 1 233 ? 6.725 7.857 -15.421 1.00 97.81 233 TRP A CA 1
ATOM 1920 C C . TRP A 1 233 ? 5.527 8.647 -15.936 1.00 97.81 233 TRP A C 1
ATOM 1922 O O . TRP A 1 233 ? 4.505 8.680 -15.251 1.00 97.81 233 TRP A O 1
ATOM 1932 N N . SER A 1 234 ? 5.630 9.265 -17.114 1.00 96.88 234 SER A N 1
ATOM 1933 C CA . SER A 1 234 ? 4.552 10.056 -17.731 1.00 96.88 234 SER A CA 1
ATOM 1934 C C . SER A 1 234 ? 4.234 9.556 -19.138 1.00 96.88 234 SER A C 1
ATOM 1936 O O . SER A 1 234 ? 5.109 9.556 -20.004 1.00 96.88 234 SER A O 1
ATOM 1938 N N . LYS A 1 235 ? 2.978 9.141 -19.353 1.00 94.31 235 LYS A N 1
ATOM 1939 C CA . LYS A 1 235 ? 2.477 8.622 -20.634 1.00 94.31 235 LYS A CA 1
ATOM 1940 C C . LYS A 1 235 ? 2.419 9.711 -21.696 1.00 94.31 235 LYS A C 1
ATOM 1942 O O . LYS A 1 235 ? 2.928 9.501 -22.792 1.00 94.31 235 LYS A O 1
ATOM 1947 N N . SER A 1 236 ? 1.819 10.859 -21.375 1.00 93.31 236 SER A N 1
ATOM 1948 C CA . SER A 1 236 ? 1.678 11.994 -22.296 1.00 93.31 236 SER A CA 1
ATOM 1949 C C . SER A 1 236 ? 3.017 12.496 -22.840 1.00 93.31 236 SER A C 1
ATOM 1951 O O . SER A 1 236 ? 3.122 12.800 -24.026 1.00 93.31 236 SER A O 1
ATOM 1953 N N . GLU A 1 237 ? 4.049 12.528 -21.995 1.00 92.62 237 GLU A N 1
ATOM 1954 C CA . GLU A 1 237 ? 5.401 12.953 -22.372 1.00 92.62 237 GLU A CA 1
ATOM 1955 C C . GLU A 1 237 ? 6.285 11.807 -22.886 1.00 92.62 237 GLU A C 1
ATOM 1957 O O . GLU A 1 237 ? 7.393 12.071 -23.357 1.00 92.62 237 GLU A O 1
ATOM 1962 N N . ASN A 1 238 ? 5.814 10.556 -22.785 1.00 94.25 238 ASN A N 1
ATOM 1963 C CA . ASN A 1 238 ? 6.546 9.322 -23.082 1.00 94.25 238 ASN A CA 1
ATOM 1964 C C . ASN A 1 238 ? 7.968 9.315 -22.490 1.00 94.25 238 ASN A C 1
ATOM 1966 O O . ASN A 1 238 ? 8.942 9.098 -23.209 1.00 94.25 238 ASN A O 1
ATOM 1970 N N . LYS A 1 239 ? 8.098 9.627 -21.192 1.00 94.75 239 LYS A N 1
ATOM 1971 C CA . LYS A 1 239 ? 9.391 9.810 -20.504 1.00 94.75 239 LYS A CA 1
ATOM 1972 C C . LYS A 1 239 ? 9.380 9.314 -19.067 1.00 94.75 239 LYS A C 1
ATOM 1974 O O . LYS A 1 239 ? 8.333 9.257 -18.413 1.00 94.75 239 LYS A O 1
ATOM 1979 N N . VAL A 1 240 ? 10.585 9.053 -18.566 1.00 96.56 240 VAL A N 1
ATOM 1980 C CA . VAL A 1 240 ? 10.869 8.832 -17.148 1.00 96.56 240 VAL A CA 1
ATOM 1981 C C . VAL A 1 240 ? 11.775 9.943 -16.642 1.00 96.56 240 VAL A C 1
ATOM 1983 O O . VAL A 1 240 ? 12.788 10.266 -17.256 1.00 96.56 240 VAL A O 1
ATOM 1986 N N . VAL A 1 241 ? 11.390 10.550 -15.522 1.00 96.25 241 VAL A N 1
ATOM 1987 C CA . VAL A 1 241 ? 12.061 11.721 -14.957 1.00 96.25 241 VAL A CA 1
ATOM 1988 C C . VAL A 1 241 ? 12.365 11.491 -13.484 1.00 96.25 241 VAL A C 1
ATOM 1990 O O . VAL A 1 241 ? 11.500 11.075 -12.710 1.00 96.25 241 VAL A O 1
ATOM 1993 N N . TRP A 1 242 ? 13.587 11.822 -13.072 1.00 97.44 242 TRP A N 1
ATOM 1994 C CA . TRP A 1 242 ? 14.016 11.793 -11.681 1.00 97.44 242 TRP A CA 1
ATOM 1995 C C . TRP A 1 242 ? 14.074 13.199 -11.098 1.00 97.44 242 TRP A C 1
ATOM 1997 O O . TRP A 1 242 ? 14.815 14.066 -11.562 1.00 97.44 242 TRP A O 1
ATOM 2007 N N . VAL A 1 243 ? 13.312 13.432 -10.031 1.00 96.75 243 VAL A N 1
ATOM 2008 C CA . VAL A 1 243 ? 13.281 14.717 -9.318 1.00 96.75 243 VAL A CA 1
ATOM 2009 C C . VAL A 1 243 ? 13.381 14.514 -7.815 1.00 96.75 243 VAL A C 1
ATOM 2011 O O . VAL A 1 243 ? 12.968 13.491 -7.277 1.00 96.75 243 VAL A O 1
ATOM 2014 N N . SER A 1 244 ? 13.912 15.503 -7.103 1.00 96.56 244 SER A N 1
ATOM 2015 C CA . SER A 1 244 ? 13.958 15.499 -5.640 1.00 96.56 244 SER A CA 1
ATOM 2016 C C . SER A 1 244 ? 13.454 16.836 -5.103 1.00 96.56 244 SER A C 1
ATOM 2018 O O . SER A 1 244 ? 13.832 17.875 -5.647 1.00 96.56 244 SER A O 1
ATOM 2020 N N . PRO A 1 245 ? 12.657 16.851 -4.017 1.00 94.38 245 PRO A N 1
ATOM 2021 C CA . PRO A 1 245 ? 12.402 18.073 -3.260 1.00 94.38 245 PRO A CA 1
ATOM 2022 C C . PRO A 1 245 ? 13.720 18.765 -2.878 1.00 94.38 245 PRO A C 1
ATOM 2024 O O . PRO A 1 245 ? 14.708 18.087 -2.573 1.00 94.38 245 PRO A O 1
ATOM 2027 N N . GLY A 1 246 ? 13.733 20.096 -2.941 1.00 92.56 246 GLY A N 1
ATOM 2028 C CA . GLY A 1 246 ? 14.917 20.937 -2.727 1.00 92.56 246 GLY A CA 1
ATOM 2029 C C . GLY A 1 246 ? 15.769 21.199 -3.975 1.00 92.56 246 GLY A C 1
ATOM 2030 O O . GLY A 1 246 ? 16.493 22.187 -4.004 1.00 92.56 246 GLY A O 1
ATOM 2031 N N . VAL A 1 247 ? 15.647 20.388 -5.033 1.00 93.62 247 VAL A N 1
ATOM 2032 C CA . VAL A 1 247 ? 16.435 20.553 -6.267 1.00 93.62 247 VAL A CA 1
ATOM 2033 C C . VAL A 1 247 ? 15.589 21.233 -7.341 1.00 93.62 247 VAL A C 1
ATOM 2035 O O . VAL A 1 247 ? 14.550 20.703 -7.725 1.00 93.62 247 VAL A O 1
ATOM 2038 N N . ASP A 1 248 ? 16.032 22.387 -7.850 1.00 91.81 248 ASP A N 1
ATOM 2039 C CA . ASP A 1 248 ? 15.303 23.198 -8.851 1.00 91.81 248 ASP A CA 1
ATOM 2040 C C . ASP A 1 248 ? 15.393 22.671 -10.296 1.00 91.81 248 ASP A C 1
ATOM 2042 O O . ASP A 1 248 ? 14.642 23.104 -11.183 1.00 91.81 248 ASP A O 1
ATOM 2046 N N . VAL A 1 249 ? 16.306 21.730 -10.530 1.00 93.94 249 VAL A N 1
ATOM 2047 C CA . VAL A 1 249 ? 16.545 21.083 -11.820 1.00 93.94 249 VAL A CA 1
ATOM 2048 C C . VAL A 1 249 ? 16.230 19.593 -11.755 1.00 93.94 249 VAL A C 1
ATOM 2050 O O . VAL A 1 249 ? 16.263 18.976 -10.689 1.00 93.94 249 VAL A O 1
ATOM 2053 N N . VAL A 1 250 ? 15.893 19.016 -12.901 1.00 94.88 250 VAL A N 1
ATOM 2054 C CA . VAL A 1 250 ? 15.725 17.573 -13.063 1.00 94.88 250 VAL A CA 1
ATOM 2055 C C . VAL A 1 250 ? 17.059 16.878 -12.775 1.00 94.88 250 VAL A C 1
ATOM 2057 O O . VAL A 1 250 ? 18.114 17.346 -13.203 1.00 94.88 250 VAL A O 1
ATOM 2060 N N . LEU A 1 251 ? 17.018 15.793 -11.996 1.00 94.06 251 LEU A N 1
ATOM 2061 C CA . LEU A 1 251 ? 18.216 15.021 -11.663 1.00 94.06 251 LEU A CA 1
ATOM 2062 C C . LEU A 1 251 ? 18.665 14.163 -12.838 1.00 94.06 251 LEU A C 1
ATOM 2064 O O . LEU A 1 251 ? 19.862 13.997 -13.050 1.00 94.06 251 LEU A O 1
ATOM 2068 N N . ASP A 1 252 ? 17.704 13.596 -13.552 1.00 94.81 252 ASP A N 1
ATOM 2069 C CA . ASP A 1 252 ? 17.900 12.771 -14.734 1.00 94.81 252 ASP A CA 1
ATOM 2070 C C . ASP A 1 252 ? 16.571 12.673 -15.491 1.00 94.81 252 ASP A C 1
ATOM 2072 O O . ASP A 1 252 ? 15.504 12.772 -14.875 1.00 94.81 252 ASP A O 1
ATOM 2076 N N . GLU A 1 253 ? 16.616 12.496 -16.800 1.00 94.38 253 GLU A N 1
ATOM 2077 C CA . GLU A 1 253 ? 15.445 12.252 -17.636 1.00 94.38 253 GLU A CA 1
ATOM 2078 C C . GLU A 1 253 ? 15.837 11.437 -18.861 1.00 94.38 253 GLU A C 1
ATOM 2080 O O . GLU A 1 253 ? 16.926 11.599 -19.398 1.00 94.38 253 GLU A O 1
ATOM 2085 N N . GLY A 1 254 ? 14.922 10.596 -19.325 1.00 92.00 254 GLY A N 1
ATOM 2086 C CA . GLY A 1 254 ? 15.127 9.808 -20.530 1.00 92.00 254 GLY A CA 1
ATOM 2087 C C . GLY A 1 254 ? 13.839 9.164 -21.012 1.00 92.00 254 GLY A C 1
ATOM 2088 O O . GLY A 1 254 ? 12.767 9.337 -20.416 1.00 92.00 254 GLY A O 1
ATOM 2089 N N . GLU A 1 255 ? 13.948 8.416 -22.102 1.00 93.25 255 GLU A N 1
ATOM 2090 C CA . GLU A 1 255 ? 12.871 7.544 -22.555 1.00 93.25 255 GLU A CA 1
ATOM 2091 C C . GLU A 1 255 ? 12.590 6.434 -21.519 1.00 93.25 255 GLU A C 1
ATOM 2093 O O . GLU A 1 255 ? 13.440 6.124 -20.674 1.00 93.25 255 GLU A O 1
ATOM 2098 N N . PRO A 1 256 ? 11.384 5.842 -21.526 1.00 91.94 256 PRO A N 1
ATOM 2099 C CA . PRO A 1 256 ? 11.059 4.703 -20.685 1.00 91.94 256 PRO A CA 1
ATOM 2100 C C . PRO A 1 256 ? 12.063 3.568 -20.872 1.00 91.94 256 PRO A C 1
ATOM 2102 O O . PRO A 1 256 ? 12.127 2.935 -21.918 1.00 91.94 256 PRO A O 1
ATOM 2105 N N . HIS A 1 257 ? 12.819 3.280 -19.815 1.00 88.75 257 HIS A N 1
ATOM 2106 C CA . HIS A 1 257 ? 13.839 2.230 -19.807 1.00 88.75 257 HIS A CA 1
ATOM 2107 C C . HIS A 1 257 ? 13.250 0.810 -19.731 1.00 88.75 257 HIS A C 1
ATOM 2109 O O . HIS A 1 257 ? 13.999 -0.157 -19.667 1.00 88.75 257 HIS A O 1
ATOM 2115 N N . LEU A 1 258 ? 11.918 0.682 -19.696 1.00 92.88 258 LEU A N 1
ATOM 2116 C CA . LEU A 1 258 ? 11.194 -0.577 -19.850 1.00 92.88 258 LEU A CA 1
ATOM 2117 C C . LEU A 1 258 ? 10.125 -0.385 -20.922 1.00 92.88 258 LEU A C 1
ATOM 2119 O O . LEU A 1 258 ? 9.317 0.543 -20.841 1.00 92.88 258 LEU A O 1
ATOM 2123 N N . THR A 1 259 ? 10.083 -1.297 -21.885 1.00 92.44 259 THR A N 1
ATOM 2124 C CA . THR A 1 259 ? 9.028 -1.360 -22.896 1.00 92.44 259 THR A CA 1
ATOM 2125 C C . THR A 1 259 ? 7.899 -2.241 -22.367 1.00 92.44 259 THR A C 1
ATOM 2127 O O . THR A 1 259 ? 8.001 -3.460 -22.390 1.00 92.44 259 THR A O 1
ATOM 2130 N N . LEU A 1 260 ? 6.842 -1.621 -21.835 1.00 94.25 260 LEU A N 1
ATOM 2131 C CA . LEU A 1 260 ? 5.707 -2.318 -21.213 1.00 94.25 260 LEU A CA 1
ATOM 2132 C C . LEU A 1 260 ? 4.401 -1.987 -21.942 1.00 94.25 260 LEU A C 1
ATOM 2134 O O . LEU A 1 260 ? 4.162 -0.819 -22.259 1.00 94.25 260 LEU A O 1
ATOM 2138 N N . GLU A 1 261 ? 3.505 -2.964 -22.120 1.00 92.69 261 GLU A N 1
ATOM 2139 C CA . GLU A 1 261 ? 2.177 -2.754 -22.730 1.00 92.69 261 GLU A CA 1
ATOM 2140 C C . GLU A 1 261 ? 1.364 -1.729 -21.920 1.00 92.69 261 GLU A C 1
ATOM 2142 O O . GLU A 1 261 ? 0.702 -0.846 -22.468 1.00 92.69 261 GLU A O 1
ATOM 2147 N N . GLY A 1 262 ? 1.459 -1.811 -20.589 1.00 92.19 262 GLY A N 1
ATOM 2148 C CA . GLY A 1 262 ? 0.796 -0.902 -19.652 1.00 92.19 262 GLY A CA 1
ATOM 2149 C C . GLY A 1 262 ? 1.526 0.420 -19.395 1.00 92.19 262 GLY A C 1
ATOM 2150 O O . GLY A 1 262 ? 1.022 1.226 -18.605 1.00 92.19 262 GLY A O 1
ATOM 2151 N N . PHE A 1 263 ? 2.687 0.644 -20.025 1.00 95.81 263 PHE A N 1
ATOM 2152 C CA . PHE A 1 263 ? 3.626 1.761 -19.829 1.00 95.81 263 PHE A CA 1
ATOM 2153 C C . PHE A 1 263 ? 4.252 1.872 -18.424 1.00 95.81 263 PHE A C 1
ATOM 2155 O O . PHE A 1 263 ? 5.443 2.136 -18.297 1.00 95.81 263 PHE A O 1
ATOM 2162 N N . PHE A 1 264 ? 3.481 1.683 -17.354 1.00 97.25 264 PHE A N 1
ATOM 2163 C CA . PHE A 1 264 ? 3.954 1.857 -15.982 1.00 97.25 264 PHE A CA 1
ATOM 2164 C C . PHE A 1 264 ? 4.684 0.617 -15.440 1.00 97.25 264 PHE A C 1
ATOM 2166 O O . PHE A 1 264 ? 4.209 -0.502 -15.631 1.00 97.25 264 PHE A O 1
ATOM 2173 N N . PRO A 1 265 ? 5.748 0.792 -14.631 1.00 96.19 265 PRO A N 1
ATOM 2174 C CA . PRO A 1 265 ? 6.493 -0.299 -13.992 1.00 96.19 265 PRO A CA 1
ATOM 2175 C C . PRO A 1 265 ? 5.763 -0.857 -12.758 1.00 96.19 265 PRO A C 1
ATOM 2177 O O . PRO A 1 265 ? 6.360 -1.467 -11.870 1.00 96.19 265 PRO A O 1
ATOM 2180 N N . CYS A 1 266 ? 4.469 -0.586 -12.633 1.00 97.31 266 CYS A N 1
ATOM 2181 C CA . CYS A 1 266 ? 3.642 -1.053 -11.541 1.00 97.31 266 CYS A CA 1
ATOM 2182 C C . CYS A 1 266 ? 2.234 -1.374 -12.046 1.00 97.31 266 CYS A C 1
ATOM 2184 O O . CYS A 1 266 ? 1.717 -0.680 -12.926 1.00 97.31 266 CYS A O 1
ATOM 2186 N N . PRO A 1 267 ? 1.577 -2.384 -11.458 1.00 97.12 267 PRO A N 1
ATOM 2187 C CA . PRO A 1 267 ? 0.173 -2.634 -11.733 1.00 97.12 267 PRO A CA 1
ATOM 2188 C C . PRO A 1 267 ? -0.701 -1.530 -11.122 1.00 97.12 267 PRO A C 1
ATOM 2190 O O . PRO A 1 267 ? -0.256 -0.768 -10.257 1.00 97.12 267 PRO A O 1
ATOM 2193 N N . GLU A 1 268 ? -1.977 -1.499 -11.509 1.00 97.31 268 GLU A N 1
ATOM 2194 C CA . GLU A 1 268 ? -2.991 -0.766 -10.746 1.00 97.31 268 GLU A CA 1
ATOM 2195 C C . GLU A 1 268 ? -2.943 -1.219 -9.276 1.00 97.31 268 GLU A C 1
ATOM 2197 O O . GLU A 1 268 ? -2.982 -2.435 -9.027 1.00 97.31 268 GLU A O 1
ATOM 2202 N N . PRO A 1 269 ? -2.860 -0.294 -8.298 1.00 97.81 269 PRO A N 1
ATOM 2203 C CA . PRO A 1 269 ? -2.870 -0.646 -6.886 1.00 97.81 269 PRO A CA 1
ATOM 2204 C C . PRO A 1 269 ? -4.084 -1.500 -6.527 1.00 97.81 269 PRO A C 1
ATOM 2206 O O . PRO A 1 269 ? -5.164 -1.331 -7.081 1.00 97.81 269 PRO A O 1
ATOM 2209 N N . ALA A 1 270 ? -3.924 -2.415 -5.579 1.00 97.56 270 ALA A N 1
ATOM 2210 C CA . ALA A 1 270 ? -5.064 -3.128 -5.026 1.00 97.56 270 ALA A CA 1
ATOM 2211 C C . ALA A 1 270 ? -5.857 -2.135 -4.180 1.00 97.56 270 ALA A C 1
ATOM 2213 O O . ALA A 1 270 ? -5.291 -1.547 -3.253 1.00 97.56 270 ALA A O 1
ATOM 2214 N N . TYR A 1 271 ? -7.137 -1.953 -4.487 1.00 96.62 271 TYR A N 1
ATOM 2215 C CA . TYR A 1 271 ? -8.010 -1.031 -3.770 1.00 96.62 271 TYR A CA 1
ATOM 2216 C C . TYR A 1 271 ? -9.070 -1.784 -2.972 1.00 96.62 271 TYR A C 1
ATOM 2218 O O . TYR A 1 271 ? -9.556 -2.836 -3.371 1.00 96.62 271 TYR A O 1
ATOM 2226 N N . GLY A 1 272 ? -9.410 -1.245 -1.805 1.00 93.62 272 GLY A N 1
ATOM 2227 C CA . GLY A 1 272 ? -10.644 -1.597 -1.115 1.00 93.62 272 GLY A CA 1
ATOM 2228 C C . GLY A 1 272 ? -11.742 -0.621 -1.518 1.00 93.62 272 GLY A C 1
ATOM 2229 O O . GLY A 1 272 ? -11.974 -0.365 -2.695 1.00 93.62 272 GLY A O 1
ATOM 2230 N N . THR A 1 273 ? -12.384 -0.015 -0.526 1.00 92.81 273 THR A N 1
ATOM 2231 C CA . THR A 1 273 ? -13.358 1.052 -0.762 1.00 92.81 273 THR A CA 1
ATOM 2232 C C . THR A 1 273 ? -12.677 2.300 -1.329 1.00 92.81 273 THR A C 1
ATOM 2234 O O . THR A 1 273 ? -11.720 2.809 -0.738 1.00 92.81 273 THR A O 1
ATOM 2237 N N . LEU A 1 274 ? -13.203 2.814 -2.441 1.00 95.38 274 LEU A N 1
ATOM 2238 C CA . LEU A 1 274 ? -12.810 4.077 -3.068 1.00 95.38 274 LEU A CA 1
ATOM 2239 C C . LEU A 1 274 ? -13.888 5.143 -2.858 1.00 95.38 274 LEU A C 1
ATOM 2241 O O . LEU A 1 274 ? -15.081 4.835 -2.805 1.00 95.38 274 LEU A O 1
ATOM 2245 N N . GLN A 1 275 ? -13.477 6.405 -2.765 1.00 94.75 275 GLN A N 1
ATOM 2246 C CA . GLN A 1 275 ? -14.405 7.526 -2.842 1.00 94.75 275 GLN A CA 1
ATOM 2247 C C . GLN A 1 275 ? -14.957 7.629 -4.279 1.00 94.75 275 GLN A C 1
ATOM 2249 O O . GLN A 1 275 ? -14.162 7.578 -5.221 1.00 94.75 275 GLN A O 1
ATOM 2254 N N . PRO A 1 276 ? -16.283 7.796 -4.474 1.00 93.31 276 PRO A N 1
ATOM 2255 C CA . PRO A 1 276 ? -16.879 7.896 -5.806 1.00 93.31 276 PRO A CA 1
ATOM 2256 C C . PRO A 1 276 ? -16.186 8.941 -6.687 1.00 93.31 276 PRO A C 1
ATOM 2258 O O . PRO A 1 276 ? -15.781 9.991 -6.191 1.00 93.31 276 PRO A O 1
ATOM 2261 N N . GLU A 1 277 ? -16.077 8.656 -7.988 1.00 92.38 277 GLU A N 1
ATOM 2262 C CA . GLU A 1 277 ? -15.420 9.523 -8.981 1.00 92.38 277 GLU A CA 1
ATOM 2263 C C . GLU A 1 277 ? -13.933 9.817 -8.687 1.00 92.38 277 GLU A C 1
ATOM 2265 O O . GLU A 1 277 ? -13.391 10.820 -9.151 1.00 92.38 277 GLU A O 1
ATOM 2270 N N . SER A 1 278 ? -13.247 8.966 -7.914 1.00 95.50 278 SER A N 1
ATOM 2271 C CA . SER A 1 278 ? -11.827 9.147 -7.600 1.00 95.50 278 SER A CA 1
ATOM 2272 C C . SER A 1 278 ? -11.112 7.833 -7.273 1.00 95.50 278 SER A C 1
ATOM 2274 O O . SER A 1 278 ? -11.722 6.855 -6.848 1.00 95.50 278 SER A O 1
ATOM 2276 N N . LEU A 1 279 ? -9.784 7.847 -7.374 1.00 96.50 279 LEU A N 1
ATOM 2277 C CA . LEU A 1 279 ? -8.898 6.781 -6.890 1.00 96.50 279 LEU A CA 1
ATOM 2278 C C . LEU A 1 279 ? -8.422 6.993 -5.436 1.00 96.50 279 LEU A C 1
ATOM 2280 O O . LEU A 1 279 ? -7.378 6.467 -5.032 1.00 96.50 279 LEU A O 1
ATOM 2284 N N . ILE A 1 280 ? -9.150 7.789 -4.643 1.00 97.25 280 ILE A N 1
ATOM 2285 C CA . ILE A 1 280 ? -8.827 8.041 -3.233 1.00 97.25 280 ILE A CA 1
ATOM 2286 C C . ILE A 1 280 ? -9.430 6.915 -2.378 1.00 97.25 280 ILE A C 1
ATOM 2288 O O . ILE A 1 280 ? -10.655 6.769 -2.343 1.00 97.25 280 ILE A O 1
ATOM 2292 N N . PRO A 1 281 ? -8.614 6.118 -1.665 1.00 96.75 281 PRO A N 1
ATOM 2293 C CA . PRO A 1 281 ? -9.127 5.055 -0.811 1.00 96.75 281 PRO A CA 1
ATOM 2294 C C . PRO A 1 281 ? -9.765 5.606 0.461 1.00 96.75 281 PRO A C 1
ATOM 2296 O O . PRO A 1 281 ? -9.308 6.595 1.034 1.00 96.75 281 PRO A O 1
ATOM 2299 N N . VAL A 1 282 ? -10.778 4.904 0.960 1.00 95.94 282 VAL A N 1
ATOM 2300 C CA . VAL A 1 282 ? -11.439 5.208 2.232 1.00 95.94 282 VAL A CA 1
ATOM 2301 C C . VAL A 1 282 ? -11.195 4.046 3.188 1.00 95.94 282 VAL A C 1
ATOM 2303 O O . VAL A 1 282 ? -11.856 3.024 3.035 1.00 95.94 282 VAL A O 1
ATOM 2306 N N . PRO A 1 283 ? -10.261 4.145 4.154 1.00 95.06 283 PRO A N 1
ATOM 2307 C CA . PRO A 1 283 ? -9.985 3.063 5.096 1.00 95.06 283 PRO A CA 1
ATOM 2308 C C . PRO A 1 283 ? -11.226 2.617 5.879 1.00 95.06 283 PRO A C 1
ATOM 2310 O O . PRO A 1 283 ? -11.913 3.446 6.475 1.00 95.06 283 PRO A O 1
ATOM 2313 N N . ASP A 1 284 ? -11.455 1.305 5.951 1.00 91.12 284 ASP A N 1
ATOM 2314 C CA . ASP A 1 284 ? -12.648 0.717 6.577 1.00 91.12 284 ASP A CA 1
ATOM 2315 C C . ASP A 1 284 ? -12.862 1.135 8.029 1.00 91.12 284 ASP A C 1
ATOM 2317 O O . ASP A 1 284 ? -13.998 1.324 8.456 1.00 91.12 284 ASP A O 1
ATOM 2321 N N . TYR A 1 285 ? -11.765 1.296 8.777 1.00 92.81 285 TYR A N 1
ATOM 2322 C CA . TYR A 1 285 ? -11.784 1.744 10.169 1.00 92.81 285 TYR A CA 1
ATOM 2323 C C . TYR A 1 285 ? -12.644 2.996 10.366 1.00 92.81 285 TYR A C 1
ATOM 2325 O O . TYR A 1 285 ? -13.268 3.152 11.408 1.00 92.81 285 TYR A O 1
ATOM 2333 N N . LEU A 1 286 ? -12.704 3.884 9.369 1.00 94.19 286 LEU A N 1
ATOM 2334 C CA . LEU A 1 286 ? -13.473 5.122 9.454 1.00 94.19 286 LEU A CA 1
ATOM 2335 C C . LEU A 1 286 ? -14.988 4.891 9.535 1.00 94.19 286 LEU A C 1
ATOM 2337 O O . LEU A 1 286 ? -15.670 5.741 10.093 1.00 94.19 286 LEU A O 1
ATOM 2341 N N . PHE A 1 287 ? -15.510 3.771 9.025 1.00 92.31 287 PHE A N 1
ATOM 2342 C CA . PHE A 1 287 ? -16.949 3.477 9.048 1.00 92.31 287 PHE A CA 1
ATOM 2343 C C . PHE A 1 287 ? -17.455 2.986 10.405 1.00 92.31 287 PHE A C 1
ATOM 2345 O O . PHE A 1 287 ? -18.642 3.108 10.675 1.00 92.31 287 PHE A O 1
ATOM 2352 N N . TYR A 1 288 ? -16.575 2.424 11.237 1.00 92.38 288 TYR A N 1
ATOM 2353 C CA . TYR A 1 288 ? -16.929 1.880 12.556 1.00 92.38 288 TYR A CA 1
ATOM 2354 C C . TYR A 1 288 ? -16.053 2.435 13.689 1.00 92.38 288 TYR A C 1
ATOM 2356 O O . TYR A 1 288 ? -15.958 1.860 14.777 1.00 92.38 288 TYR A O 1
ATOM 2364 N N . LYS A 1 289 ? -15.371 3.557 13.429 1.00 93.69 289 LYS A N 1
ATOM 2365 C CA . LYS A 1 289 ? -14.504 4.234 14.399 1.00 93.69 289 LYS A CA 1
ATOM 2366 C C . LYS A 1 289 ? -15.287 4.614 15.653 1.00 93.69 289 LYS A C 1
ATOM 2368 O O . LYS A 1 289 ? -14.765 4.454 16.753 1.00 93.69 289 LYS A O 1
ATOM 2373 N N . ASP A 1 290 ? -16.503 5.115 15.474 1.00 93.69 290 ASP A N 1
ATOM 2374 C CA . ASP A 1 290 ? -17.310 5.647 16.567 1.00 93.69 290 ASP A CA 1
ATOM 2375 C C . ASP A 1 290 ? -17.746 4.517 17.508 1.00 93.69 290 ASP A C 1
ATOM 2377 O O . ASP A 1 290 ? -17.545 4.624 18.713 1.00 93.69 290 ASP A O 1
ATOM 2381 N N . GLN A 1 291 ? -18.164 3.364 16.970 1.00 93.75 291 GLN A N 1
ATOM 2382 C CA . GLN A 1 291 ? -18.473 2.173 17.773 1.00 93.75 291 GLN A CA 1
ATOM 2383 C C . GLN A 1 291 ? -17.250 1.676 18.557 1.00 93.75 291 GLN A C 1
ATOM 2385 O O . GLN A 1 291 ? -17.374 1.251 19.705 1.00 93.75 291 GLN A O 1
ATOM 2390 N N . ILE A 1 292 ? -16.044 1.743 17.979 1.00 93.00 292 ILE A N 1
ATOM 2391 C CA . ILE A 1 292 ? -14.814 1.395 18.711 1.00 93.00 292 ILE A CA 1
ATOM 2392 C C . ILE A 1 292 ? -14.580 2.353 19.879 1.00 93.00 292 ILE A C 1
ATOM 2394 O O . ILE A 1 292 ? -14.191 1.916 20.965 1.00 93.00 292 ILE A O 1
ATOM 2398 N N . GLU A 1 293 ? -14.766 3.653 19.659 1.00 93.00 293 GLU A N 1
ATOM 2399 C CA . GLU A 1 293 ? -14.598 4.670 20.698 1.00 93.00 293 GLU A CA 1
ATOM 2400 C C . GLU A 1 293 ? -15.637 4.482 21.815 1.00 93.00 293 GLU A C 1
ATOM 2402 O O . GLU A 1 293 ? -15.257 4.436 22.984 1.00 93.00 293 GLU A O 1
ATOM 2407 N N . GLU A 1 294 ? -16.895 4.197 21.476 1.00 93.00 294 GLU A N 1
ATOM 2408 C CA . GLU A 1 294 ? -17.950 3.876 22.447 1.00 93.00 294 GLU A CA 1
ATOM 2409 C C . GLU A 1 294 ? -17.658 2.603 23.256 1.00 93.00 294 GLU A C 1
ATOM 2411 O O . GLU A 1 294 ? -17.828 2.581 24.478 1.00 93.00 294 GLU A O 1
ATOM 2416 N N . ILE A 1 295 ? -17.157 1.541 22.616 1.00 93.44 295 ILE A N 1
ATOM 2417 C CA . ILE A 1 295 ? -16.743 0.315 23.317 1.00 93.44 295 ILE A CA 1
ATOM 2418 C C . ILE A 1 295 ? -15.626 0.607 24.321 1.00 93.44 295 ILE A C 1
ATOM 2420 O O . ILE A 1 295 ? -15.613 0.029 25.417 1.00 93.44 295 ILE A O 1
ATOM 2424 N N . ASN A 1 296 ? -14.676 1.472 23.963 1.00 92.00 296 ASN A N 1
ATOM 2425 C CA . ASN A 1 296 ? -13.594 1.864 24.860 1.00 92.00 296 ASN A CA 1
ATOM 2426 C C . ASN A 1 296 ? -14.130 2.687 26.033 1.00 92.00 296 ASN A C 1
ATOM 2428 O O . ASN A 1 296 ? -13.800 2.380 27.178 1.00 92.00 296 ASN A O 1
ATOM 2432 N N . ASP A 1 297 ? -15.033 3.634 25.786 1.00 92.50 297 ASP A N 1
ATOM 2433 C CA . ASP A 1 297 ? -15.693 4.413 26.836 1.00 92.50 297 ASP A CA 1
ATOM 2434 C C . ASP A 1 297 ? -16.483 3.524 27.801 1.00 92.50 297 ASP A C 1
ATOM 2436 O O . ASP A 1 297 ? -16.358 3.652 29.023 1.00 92.50 297 ASP A O 1
ATOM 2440 N N . ILE A 1 298 ? -17.252 2.563 27.283 1.00 93.06 298 ILE A N 1
ATOM 2441 C CA . ILE A 1 298 ? -17.975 1.589 28.105 1.00 93.06 298 ILE A CA 1
ATOM 2442 C C . ILE A 1 298 ? -16.997 0.707 28.883 1.00 93.06 298 ILE A C 1
ATOM 2444 O O . ILE A 1 298 ? -17.204 0.455 30.069 1.00 93.06 298 ILE A O 1
ATOM 2448 N N . THR A 1 299 ? -15.904 0.261 28.262 1.00 92.25 299 THR A N 1
ATOM 2449 C CA . THR A 1 299 ? -14.882 -0.558 28.932 1.00 92.25 299 THR A CA 1
ATOM 2450 C C . THR A 1 299 ? -14.206 0.207 30.072 1.00 92.25 299 THR A C 1
ATOM 2452 O O . THR A 1 299 ? -14.023 -0.350 31.160 1.00 92.25 299 THR A O 1
ATOM 2455 N N . ASN A 1 300 ? -13.928 1.495 29.874 1.00 90.56 300 ASN A N 1
ATOM 2456 C CA . ASN A 1 300 ? -13.423 2.392 30.906 1.00 90.56 300 ASN A CA 1
ATOM 2457 C C . ASN A 1 300 ? -14.429 2.582 32.042 1.00 90.56 300 ASN A C 1
ATOM 2459 O O . ASN A 1 300 ? -14.070 2.429 33.210 1.00 90.56 300 ASN A O 1
ATOM 2463 N N . ARG A 1 301 ? -15.704 2.834 31.723 1.00 88.31 301 ARG A N 1
ATOM 2464 C CA . ARG A 1 301 ? -16.774 2.975 32.725 1.00 88.31 301 ARG A CA 1
ATOM 2465 C C . ARG A 1 301 ? -16.975 1.699 33.534 1.00 88.31 301 ARG A C 1
ATOM 2467 O O . ARG A 1 301 ? -17.054 1.774 34.755 1.00 88.31 301 ARG A O 1
ATOM 2474 N N . ILE A 1 302 ? -16.991 0.531 32.888 1.00 89.12 302 ILE A N 1
ATOM 2475 C CA . ILE A 1 302 ? -17.050 -0.768 33.574 1.00 89.12 302 ILE A CA 1
ATOM 2476 C C . ILE A 1 302 ? -15.865 -0.900 34.529 1.00 89.12 302 ILE A C 1
ATOM 2478 O O . ILE A 1 302 ? -16.058 -1.275 35.683 1.00 89.12 302 ILE A O 1
ATOM 2482 N N . SER A 1 303 ? -14.650 -0.563 34.086 1.00 87.94 303 SER A N 1
ATOM 2483 C CA . SER A 1 303 ? -13.461 -0.599 34.942 1.00 87.94 303 SER A CA 1
ATOM 2484 C C . SER A 1 303 ? -13.596 0.330 36.150 1.00 87.94 303 SER A C 1
ATOM 2486 O O . SER A 1 303 ? -13.328 -0.096 37.271 1.00 87.94 303 SER A O 1
ATOM 2488 N N . ALA A 1 304 ? -14.046 1.569 35.946 1.00 85.44 304 ALA A N 1
ATOM 2489 C CA . ALA A 1 304 ? -14.236 2.548 37.013 1.00 85.44 304 ALA A CA 1
ATOM 2490 C C . ALA A 1 304 ? -15.309 2.103 38.023 1.00 85.44 304 ALA A C 1
ATOM 2492 O O . ALA A 1 304 ? -15.070 2.129 39.228 1.00 85.44 304 ALA A O 1
ATOM 2493 N N . LEU A 1 305 ? -16.461 1.616 37.549 1.00 85.19 305 LEU A N 1
ATOM 2494 C CA . LEU A 1 305 ? -17.527 1.089 38.408 1.00 85.19 305 LEU A CA 1
ATOM 2495 C C . LEU A 1 305 ? -17.086 -0.174 39.155 1.00 85.19 305 LEU A C 1
ATOM 2497 O O . LEU A 1 305 ? -17.397 -0.331 40.331 1.00 85.19 305 LEU A O 1
ATOM 2501 N N . THR A 1 306 ? -16.307 -1.046 38.508 1.00 84.00 306 THR A N 1
ATOM 2502 C CA . THR A 1 306 ? -15.741 -2.247 39.144 1.00 84.00 306 THR A CA 1
ATOM 2503 C C . THR A 1 306 ? -14.742 -1.872 40.239 1.00 84.00 306 THR A C 1
ATOM 2505 O O . THR A 1 306 ? -14.752 -2.471 41.308 1.00 84.00 306 THR A O 1
ATOM 2508 N N . GLN A 1 307 ? -13.904 -0.854 40.020 1.00 79.00 307 GLN A N 1
ATOM 2509 C CA . GLN A 1 307 ? -13.037 -0.306 41.071 1.00 79.00 307 GLN A CA 1
ATOM 2510 C C . GLN A 1 307 ? -13.846 0.360 42.195 1.00 79.00 307 GLN A C 1
ATOM 2512 O O . GLN A 1 307 ? -13.413 0.345 43.346 1.00 79.00 307 GLN A O 1
ATOM 2517 N N . GLY A 1 308 ? -15.012 0.926 41.867 1.00 72.38 308 GLY A N 1
ATOM 2518 C CA . GLY A 1 308 ? -15.960 1.524 42.806 1.00 72.38 308 GLY A CA 1
ATOM 2519 C C . GLY A 1 308 ? -16.775 0.518 43.627 1.00 72.38 308 GLY A C 1
ATOM 2520 O O . GLY A 1 308 ? -17.216 0.871 44.717 1.00 72.38 308 GLY A O 1
ATOM 2521 N N . LEU A 1 309 ? -16.910 -0.739 43.177 1.00 69.25 309 LEU A N 1
ATOM 2522 C CA . LEU A 1 309 ? -17.526 -1.869 43.901 1.00 69.25 309 LEU A CA 1
ATOM 2523 C C . LEU A 1 309 ? -16.692 -2.340 45.115 1.00 69.25 309 LEU A C 1
ATOM 2525 O O . LEU A 1 309 ? -16.641 -3.522 45.454 1.00 69.25 309 LEU A O 1
ATOM 2529 N N . ARG A 1 310 ? -16.024 -1.416 45.805 1.00 62.25 310 ARG A N 1
ATOM 2530 C CA . ARG A 1 310 ? -15.377 -1.677 47.090 1.00 62.25 310 ARG A CA 1
ATOM 2531 C C . ARG A 1 310 ? -16.437 -1.608 48.179 1.00 62.25 310 ARG A C 1
ATOM 2533 O O . ARG A 1 310 ? -17.092 -0.582 48.352 1.00 62.25 310 ARG A O 1
ATOM 2540 N N . VAL A 1 311 ? -16.592 -2.695 48.930 1.00 55.16 311 VAL A N 1
ATOM 2541 C CA . VAL A 1 311 ? -17.490 -2.733 50.088 1.00 55.16 311 VAL A CA 1
ATOM 2542 C C . VAL A 1 311 ? -16.981 -1.731 51.122 1.00 55.16 311 VAL A C 1
ATOM 2544 O O . VAL A 1 311 ? -15.874 -1.874 51.639 1.00 55.16 311 VAL A O 1
ATOM 2547 N N . ARG A 1 312 ? -17.786 -0.705 51.410 1.00 56.31 312 ARG A N 1
ATOM 2548 C CA . ARG A 1 312 ? -17.532 0.253 52.487 1.00 56.31 312 ARG A CA 1
ATOM 2549 C C . ARG A 1 312 ? -18.785 0.376 53.338 1.00 56.31 312 ARG A C 1
ATOM 2551 O O . ARG A 1 312 ? -19.818 0.831 52.858 1.00 56.31 312 ARG A O 1
ATOM 2558 N N . GLY A 1 313 ? -18.686 -0.090 54.575 1.00 51.28 313 GLY A N 1
ATOM 2559 C CA . GLY A 1 313 ? -19.683 0.093 55.618 1.00 51.28 313 GLY A CA 1
ATOM 2560 C C . GLY A 1 313 ? -19.273 1.240 56.536 1.00 51.28 313 GLY A C 1
ATOM 2561 O O . GLY A 1 313 ? -18.093 1.421 56.836 1.00 51.28 313 GLY A O 1
ATOM 2562 N N . PHE A 1 314 ? -20.240 2.018 56.999 1.00 55.59 314 PHE A N 1
ATOM 2563 C CA . PHE A 1 314 ? -20.010 3.039 58.016 1.00 55.59 314 PHE A CA 1
ATOM 2564 C C . PHE A 1 314 ? -20.526 2.520 59.361 1.00 55.59 314 PHE A C 1
ATOM 2566 O O . PHE A 1 314 ? -21.628 1.974 59.420 1.00 55.59 314 PHE A O 1
ATOM 2573 N N . TYR A 1 315 ? -19.736 2.659 60.430 1.00 46.31 315 TYR A N 1
ATOM 2574 C CA . TYR A 1 315 ? -20.157 2.311 61.794 1.00 46.31 315 TYR A CA 1
ATOM 2575 C C . TYR A 1 315 ? -19.879 3.476 62.759 1.00 46.31 315 TYR A C 1
ATOM 2577 O O . TYR A 1 315 ? -18.968 4.273 62.505 1.00 46.31 315 TYR A O 1
ATOM 2585 N N . PRO A 1 316 ? -20.652 3.612 63.854 1.00 44.59 316 PRO A N 1
ATOM 2586 C CA . PRO A 1 316 ? -20.502 4.734 64.767 1.00 44.59 316 PRO A CA 1
ATOM 2587 C C . PRO A 1 316 ? -19.205 4.623 65.575 1.00 44.59 316 PRO A C 1
ATOM 2589 O O . PRO A 1 316 ? -18.944 3.612 66.226 1.00 44.59 316 PRO A O 1
ATOM 2592 N N . SER A 1 317 ? -18.426 5.702 65.574 1.00 45.44 317 SER A N 1
ATOM 2593 C CA . SER A 1 317 ? -17.249 5.902 66.422 1.00 45.44 317 SER A CA 1
ATOM 2594 C C . SER A 1 317 ? -17.258 7.355 66.889 1.00 45.44 317 SER A C 1
ATOM 2596 O O . SER A 1 317 ? -17.497 8.256 66.089 1.00 45.44 317 SER A O 1
ATOM 2598 N N . GLY A 1 318 ? -17.048 7.579 68.186 1.00 49.88 318 GLY A N 1
ATOM 2599 C CA . GLY A 1 318 ? -17.203 8.889 68.822 1.00 49.88 318 GLY A CA 1
ATOM 2600 C C . GLY A 1 318 ? -16.377 10.028 68.200 1.00 49.88 318 GLY A C 1
ATOM 2601 O O . GLY A 1 318 ? -15.350 9.793 67.574 1.00 49.88 318 GLY A O 1
ATOM 2602 N N . ALA A 1 319 ? -16.879 11.250 68.425 1.00 47.06 319 ALA A N 1
ATOM 2603 C CA . ALA A 1 319 ? -16.280 12.583 68.248 1.00 47.06 319 ALA A CA 1
ATOM 2604 C C . ALA A 1 319 ? -15.241 12.762 67.113 1.00 47.06 319 ALA A C 1
ATOM 2606 O O . ALA A 1 319 ? -14.040 12.608 67.306 1.00 47.06 319 ALA A O 1
ATOM 2607 N N . GLY A 1 320 ? -15.722 13.203 65.954 1.00 53.25 320 GLY A N 1
ATOM 2608 C CA . GLY A 1 320 ? -14.973 13.670 64.777 1.00 53.25 320 GLY A CA 1
ATOM 2609 C C . GLY A 1 320 ? -15.929 14.402 63.816 1.00 53.25 320 GLY A C 1
ATOM 2610 O O . GLY A 1 320 ? -17.098 14.576 64.155 1.00 53.25 320 GLY A O 1
ATOM 2611 N N . GLU A 1 321 ? -15.522 14.761 62.596 1.00 54.84 321 GLU A N 1
ATOM 2612 C CA . GLU A 1 321 ? -16.406 15.418 61.606 1.00 54.84 321 GLU A CA 1
ATOM 2613 C C . GLU A 1 321 ? -16.788 14.488 60.430 1.00 54.84 321 GLU A C 1
ATOM 2615 O O . GLU A 1 321 ? -16.007 13.631 60.022 1.00 54.84 321 GLU A O 1
ATOM 2620 N N . ILE A 1 322 ? -18.018 14.615 59.902 1.00 51.47 322 ILE A N 1
ATOM 2621 C CA . ILE A 1 322 ? -18.588 13.729 58.856 1.00 51.47 322 ILE A CA 1
ATOM 2622 C C . ILE A 1 322 ? -17.808 13.818 57.533 1.00 51.47 322 ILE A C 1
ATOM 2624 O O . ILE A 1 322 ? -17.696 12.824 56.813 1.00 51.47 322 ILE A O 1
ATOM 2628 N N . GLY A 1 323 ? -17.292 15.005 57.204 1.00 50.81 323 GLY A N 1
ATOM 2629 C CA . GLY A 1 323 ? -16.581 15.259 55.947 1.00 50.81 323 GLY A CA 1
ATOM 2630 C C . GLY A 1 323 ? -15.287 14.455 55.841 1.00 50.81 323 GLY A C 1
ATOM 2631 O O . GLY A 1 323 ? -15.072 13.757 54.849 1.00 50.81 323 GLY A O 1
ATOM 2632 N N . ASP A 1 324 ? -14.495 14.454 56.914 1.00 55.44 324 ASP A N 1
ATOM 2633 C CA . ASP A 1 324 ? -13.196 13.776 56.978 1.00 55.44 324 ASP A CA 1
ATOM 2634 C C . ASP A 1 324 ? -13.319 12.256 56.842 1.00 55.44 324 ASP A C 1
ATOM 2636 O O . ASP A 1 324 ? -12.465 11.597 56.250 1.00 55.44 324 ASP A O 1
ATOM 2640 N N . ALA A 1 325 ? -14.411 11.686 57.349 1.00 54.38 325 ALA A N 1
ATOM 2641 C CA . ALA A 1 325 ? -14.707 10.263 57.262 1.00 54.38 325 ALA A CA 1
ATOM 2642 C C . ALA A 1 325 ? -14.984 9.804 55.825 1.00 54.38 325 ALA A C 1
ATOM 2644 O O . ALA A 1 325 ? -14.418 8.817 55.351 1.00 54.38 325 ALA A O 1
ATOM 2645 N N . ILE A 1 326 ? -15.847 10.533 55.113 1.00 51.59 326 ILE A N 1
ATOM 2646 C CA . ILE A 1 326 ? -16.200 10.241 53.718 1.00 51.59 326 ILE A CA 1
ATOM 2647 C C . ILE A 1 326 ? -14.965 10.415 52.825 1.00 51.59 326 ILE A C 1
ATOM 2649 O O . ILE A 1 326 ? -14.708 9.595 51.941 1.00 51.59 326 ILE A O 1
ATOM 2653 N N . GLU A 1 327 ? -14.151 11.432 53.098 1.00 51.62 327 GLU A N 1
ATOM 2654 C CA . GLU A 1 327 ? -12.914 11.689 52.368 1.00 51.62 327 GLU A CA 1
ATOM 2655 C C . GLU A 1 327 ? -11.824 10.636 52.657 1.00 51.62 327 GLU A C 1
ATOM 2657 O O . GLU A 1 327 ? -11.177 10.148 51.726 1.00 51.62 327 GLU A O 1
ATOM 2662 N N . ALA A 1 328 ? -11.661 10.200 53.912 1.00 57.03 328 ALA A N 1
ATOM 2663 C CA . ALA A 1 328 ? -10.747 9.121 54.298 1.00 57.03 328 ALA A CA 1
ATOM 2664 C C . ALA A 1 328 ? -11.168 7.761 53.723 1.00 57.03 328 ALA A C 1
ATOM 2666 O O . ALA A 1 328 ? -10.313 6.981 53.295 1.00 57.03 328 ALA A O 1
ATOM 2667 N N . ALA A 1 329 ? -12.479 7.497 53.641 1.00 54.72 329 ALA A N 1
ATOM 2668 C CA . ALA A 1 329 ? -13.017 6.363 52.903 1.00 54.72 329 ALA A CA 1
ATOM 2669 C C . ALA A 1 329 ? -12.534 6.427 51.458 1.00 54.72 329 ALA A C 1
ATOM 2671 O O . ALA A 1 329 ? -11.811 5.541 51.016 1.00 54.72 329 ALA A O 1
ATOM 2672 N N . LEU A 1 330 ? -12.891 7.499 50.739 1.00 52.78 330 LEU A N 1
ATOM 2673 C CA . LEU A 1 330 ? -12.575 7.717 49.325 1.00 52.78 330 LEU A CA 1
ATOM 2674 C C . LEU A 1 330 ? -11.075 7.578 49.028 1.00 52.78 330 LEU A C 1
ATOM 2676 O O . LEU A 1 330 ? -10.733 6.939 48.034 1.00 52.78 330 LEU A O 1
ATOM 2680 N N . LYS A 1 331 ? -10.201 8.058 49.921 1.00 55.47 331 LYS A N 1
ATOM 2681 C CA . LYS A 1 331 ? -8.735 8.001 49.783 1.00 55.47 331 LYS A CA 1
ATOM 2682 C C . LYS A 1 331 ? -8.085 6.669 50.189 1.00 55.47 331 LYS A C 1
ATOM 2684 O O . LYS A 1 331 ? -6.927 6.447 49.841 1.00 55.47 331 LYS A O 1
ATOM 2689 N N . SER A 1 332 ? -8.784 5.772 50.890 1.00 55.03 332 SER A N 1
ATOM 2690 C CA . SER A 1 332 ? -8.225 4.475 51.297 1.00 55.03 332 SER A CA 1
ATOM 2691 C C . SER A 1 332 ? -8.064 3.515 50.107 1.00 55.03 332 SER A C 1
ATOM 2693 O O . SER A 1 332 ? -9.038 3.098 49.469 1.00 55.03 332 SER A O 1
ATOM 2695 N N . THR A 1 333 ? -6.815 3.142 49.818 1.00 52.19 333 THR A N 1
ATOM 2696 C CA . THR A 1 333 ? -6.392 2.177 48.785 1.00 52.19 333 THR A CA 1
ATOM 2697 C C . THR A 1 333 ? -6.272 0.736 49.290 1.00 52.19 333 THR A C 1
ATOM 2699 O O . THR A 1 333 ? -5.879 -0.138 48.522 1.00 52.19 333 THR A O 1
ATOM 2702 N N . ASN A 1 334 ? -6.590 0.469 50.560 1.00 52.69 334 ASN A N 1
ATOM 2703 C CA . ASN A 1 334 ? -6.417 -0.847 51.170 1.00 52.69 334 ASN A CA 1
ATOM 2704 C C . ASN A 1 334 ? -7.718 -1.665 51.117 1.00 52.69 334 ASN A C 1
ATOM 2706 O O . ASN A 1 334 ? -8.663 -1.378 51.851 1.00 52.69 334 ASN A O 1
ATOM 2710 N N . ASP A 1 335 ? -7.732 -2.726 50.306 1.00 51.12 335 ASP A N 1
ATOM 2711 C CA . ASP A 1 335 ? -8.885 -3.621 50.096 1.00 51.12 335 ASP A CA 1
ATOM 2712 C C . ASP A 1 335 ? -9.371 -4.334 51.378 1.00 51.12 335 ASP A C 1
ATOM 2714 O O . ASP A 1 335 ? -10.450 -4.922 51.396 1.00 51.12 335 ASP A O 1
ATOM 2718 N N . ARG A 1 336 ? -8.598 -4.284 52.474 1.00 48.69 336 ARG A N 1
ATOM 2719 C CA . ARG A 1 336 ? -8.954 -4.884 53.773 1.00 48.69 336 ARG A CA 1
ATOM 2720 C C . ARG A 1 336 ? -9.689 -3.941 54.730 1.00 48.69 336 ARG A C 1
ATOM 2722 O O . ARG A 1 336 ? -10.211 -4.408 55.741 1.00 48.69 336 ARG A O 1
ATOM 2729 N N . GLN A 1 337 ? -9.737 -2.636 54.456 1.00 51.12 337 GLN A N 1
ATOM 2730 C CA . GLN A 1 337 ? -10.426 -1.665 55.313 1.00 51.12 337 GLN A CA 1
ATOM 2731 C C . GLN A 1 337 ? -11.853 -1.426 54.807 1.00 51.12 337 GLN A C 1
ATOM 2733 O O . GLN A 1 337 ? -12.140 -0.491 54.067 1.00 51.12 337 GLN A O 1
ATOM 2738 N N . VAL A 1 338 ? -12.750 -2.320 55.225 1.00 53.69 338 VAL A N 1
ATOM 2739 C CA . VAL A 1 338 ? -14.167 -2.345 54.825 1.00 53.69 338 VAL A CA 1
ATOM 2740 C C . VAL A 1 338 ? -15.007 -1.332 55.612 1.00 53.69 338 VAL A C 1
ATOM 2742 O O . VAL A 1 338 ? -16.135 -1.045 55.229 1.00 53.69 338 VAL A O 1
ATOM 2745 N N . MET A 1 339 ? -14.484 -0.771 56.708 1.00 53.75 339 MET A N 1
ATOM 2746 C CA . MET A 1 339 ? -15.268 0.044 57.635 1.00 53.75 339 MET A CA 1
ATOM 2747 C C . MET A 1 339 ? -14.672 1.426 57.897 1.00 53.75 339 MET A C 1
ATOM 2749 O O . MET A 1 339 ? -13.484 1.543 58.197 1.00 53.75 339 MET A O 1
ATOM 2753 N N . VAL A 1 340 ? -15.515 2.459 57.821 1.00 58.12 340 VAL A N 1
ATOM 2754 C CA . VAL A 1 340 ? -15.123 3.869 57.951 1.00 58.12 340 VAL A CA 1
ATOM 2755 C C . VAL A 1 340 ? -15.928 4.535 59.079 1.00 58.12 340 VAL A C 1
ATOM 2757 O O . VAL A 1 340 ? -17.157 4.443 59.078 1.00 58.12 340 VAL A O 1
ATOM 2760 N N . PRO A 1 341 ? -15.272 5.204 60.044 1.00 51.03 341 PRO A N 1
ATOM 2761 C CA . PRO A 1 341 ? -15.949 5.839 61.174 1.00 51.03 341 PRO A CA 1
ATOM 2762 C C . PRO A 1 341 ? -16.566 7.187 60.781 1.00 51.03 341 PRO A C 1
ATOM 2764 O O . PRO A 1 341 ? -15.866 8.008 60.208 1.00 51.03 341 PRO A O 1
ATOM 2767 N N . VAL A 1 342 ? -17.831 7.449 61.135 1.00 52.22 342 VAL A N 1
ATOM 2768 C CA . VAL A 1 342 ? -18.502 8.759 60.963 1.00 52.22 342 VAL A CA 1
ATOM 2769 C C . VAL A 1 342 ? -19.066 9.221 62.305 1.00 52.22 342 VAL A C 1
ATOM 2771 O O . VAL A 1 342 ? -19.407 8.412 63.166 1.00 52.22 342 VAL A O 1
ATOM 2774 N N . SER A 1 343 ? -19.163 10.529 62.487 1.00 56.28 343 SER A N 1
ATOM 2775 C CA . SER A 1 343 ? -18.957 11.141 63.793 1.00 56.28 343 SER A CA 1
ATOM 2776 C C . SER A 1 343 ? -19.993 12.195 64.204 1.00 56.28 343 SER A C 1
ATOM 2778 O O . SER A 1 343 ? -20.064 12.531 65.385 1.00 56.28 343 SER A O 1
ATOM 2780 N N . ASN A 1 344 ? -20.873 12.641 63.298 1.00 55.03 344 ASN A N 1
ATOM 2781 C CA . ASN A 1 344 ? -22.031 13.466 63.665 1.00 55.03 344 ASN A CA 1
ATOM 2782 C C . ASN A 1 344 ? -23.359 12.829 63.215 1.00 55.03 344 ASN A C 1
ATOM 2784 O O . ASN A 1 344 ? -24.018 13.228 62.261 1.00 55.03 344 ASN A O 1
ATOM 2788 N N . TRP A 1 345 ? -23.737 11.781 63.941 1.00 49.72 345 TRP A N 1
ATOM 2789 C CA . TRP A 1 345 ? -24.914 10.949 63.687 1.00 49.72 345 TRP A CA 1
ATOM 2790 C C . TRP A 1 345 ? -26.255 11.604 64.079 1.00 49.72 345 TRP A C 1
ATOM 2792 O O . TRP A 1 345 ? -27.324 11.154 63.669 1.00 49.72 345 TRP A O 1
ATOM 2802 N N . ALA A 1 346 ? -26.219 12.698 64.848 1.00 51.16 346 ALA A N 1
ATOM 2803 C CA . ALA A 1 346 ? -27.412 13.352 65.391 1.00 51.16 346 ALA A CA 1
ATOM 2804 C C . ALA A 1 346 ? -28.342 13.966 64.320 1.00 51.16 346 ALA A C 1
ATOM 2806 O O . ALA A 1 346 ? -29.503 14.243 64.608 1.00 51.16 346 ALA A O 1
ATOM 2807 N N . ALA A 1 347 ? -27.868 14.139 63.081 1.00 53.19 347 ALA A N 1
ATOM 2808 C CA . ALA A 1 347 ? -28.661 14.659 61.966 1.00 53.19 347 ALA A CA 1
ATOM 2809 C C . ALA A 1 347 ? -29.521 13.597 61.240 1.00 53.19 347 ALA A C 1
ATOM 2811 O O . ALA A 1 347 ? -30.316 13.966 60.379 1.00 53.19 347 ALA A O 1
ATOM 2812 N N . PHE A 1 348 ? -29.384 12.301 61.567 1.00 48.66 348 PHE A N 1
ATOM 2813 C CA . PHE A 1 348 ? -30.003 11.189 60.817 1.00 48.66 348 PHE A CA 1
ATOM 2814 C C . PHE A 1 348 ? -31.199 10.490 61.504 1.00 48.66 348 PHE A C 1
ATOM 2816 O O . PHE A 1 348 ? -31.744 9.533 60.958 1.00 48.66 348 PHE A O 1
ATOM 2823 N N . GLY A 1 349 ? -31.680 11.004 62.642 1.00 50.78 349 GLY A N 1
ATOM 2824 C CA . GLY A 1 349 ? -32.943 10.577 63.269 1.00 50.78 349 GLY A CA 1
ATOM 2825 C C . GLY A 1 349 ? -32.855 9.361 64.213 1.00 50.78 349 GLY A C 1
ATOM 2826 O O . GLY A 1 349 ? -31.957 8.529 64.126 1.00 50.78 349 GLY A O 1
ATOM 2827 N N . ASN A 1 350 ? -33.814 9.281 65.147 1.00 48.22 350 ASN A N 1
ATOM 2828 C CA . ASN A 1 350 ? -33.871 8.371 66.310 1.00 48.22 350 ASN A CA 1
ATOM 2829 C C . ASN A 1 350 ? -34.180 6.883 65.977 1.00 48.22 350 ASN A C 1
ATOM 2831 O O . ASN A 1 350 ? -35.123 6.305 66.516 1.00 48.22 350 ASN A O 1
ATOM 2835 N N . GLY A 1 351 ? -33.403 6.241 65.102 1.00 52.25 351 GLY A N 1
ATOM 2836 C CA . GLY A 1 351 ? -33.473 4.791 64.847 1.00 52.25 351 GLY A CA 1
ATOM 2837 C C . GLY A 1 351 ? -32.458 3.980 65.669 1.00 52.25 351 GLY A C 1
ATOM 2838 O O . GLY A 1 351 ? -31.362 4.462 65.951 1.00 52.25 351 GLY A O 1
ATOM 2839 N N . ALA A 1 352 ? -32.802 2.744 66.059 1.00 49.50 352 ALA A N 1
ATOM 2840 C CA . ALA A 1 352 ? -31.915 1.836 66.794 1.00 49.50 352 ALA A CA 1
ATOM 2841 C C . ALA A 1 352 ? -30.630 1.520 65.998 1.00 49.50 352 ALA A C 1
ATOM 2843 O O . ALA A 1 352 ? -30.695 1.189 64.820 1.00 49.50 352 ALA A O 1
ATOM 2844 N N . ALA A 1 353 ? -29.467 1.539 66.664 1.00 47.97 353 ALA A N 1
ATOM 2845 C CA . ALA A 1 353 ? -28.126 1.432 66.058 1.00 47.97 353 ALA A CA 1
ATOM 2846 C C . ALA A 1 353 ? -27.857 0.176 65.194 1.00 47.97 353 ALA A C 1
ATOM 2848 O O . A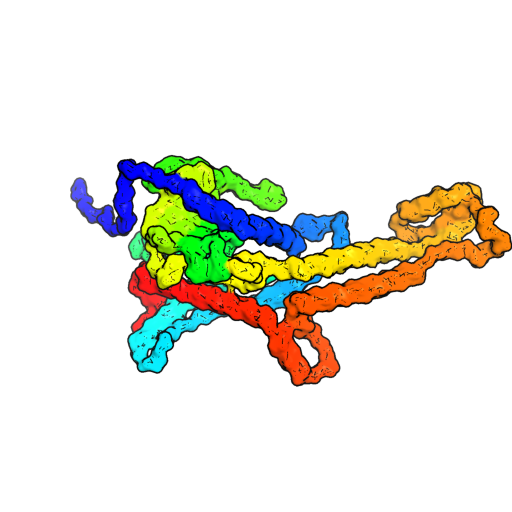LA A 1 353 ? -26.827 0.102 64.527 1.00 47.97 353 ALA A O 1
ATOM 2849 N N . LYS A 1 354 ? -28.752 -0.820 65.216 1.00 44.97 354 LYS A N 1
ATOM 2850 C CA . LYS A 1 354 ? -28.657 -2.062 64.434 1.00 44.97 354 LYS A CA 1
ATOM 2851 C C . LYS A 1 354 ? -29.240 -1.940 63.018 1.00 44.97 354 LYS A C 1
ATOM 2853 O O . LYS A 1 354 ? -28.824 -2.702 62.153 1.00 44.97 354 LYS A O 1
ATOM 2858 N N . ASP A 1 355 ? -30.131 -0.974 62.782 1.00 46.22 355 ASP A N 1
ATOM 2859 C CA . ASP A 1 355 ? -30.866 -0.809 61.516 1.00 46.22 355 ASP A CA 1
ATOM 2860 C C . ASP A 1 355 ? -30.276 0.280 60.606 1.00 46.22 355 ASP A C 1
ATOM 2862 O O . ASP A 1 355 ? -30.836 0.601 59.560 1.00 46.22 355 ASP A O 1
ATOM 2866 N N . THR A 1 356 ? -29.136 0.862 60.987 1.00 49.19 356 THR A N 1
ATOM 2867 C CA . THR A 1 356 ? -28.624 2.086 60.357 1.00 49.19 356 THR A CA 1
ATOM 2868 C C . THR A 1 356 ? -27.179 1.985 59.879 1.00 49.19 356 THR A C 1
ATOM 2870 O O . THR A 1 356 ? -26.442 2.968 59.846 1.00 49.19 356 THR A O 1
ATOM 2873 N N . ILE A 1 357 ? -26.758 0.793 59.455 1.00 51.12 357 ILE A N 1
ATOM 2874 C CA . ILE A 1 357 ? -25.596 0.686 58.569 1.00 51.12 357 ILE A CA 1
ATOM 2875 C C . ILE A 1 357 ? -26.064 1.143 57.184 1.00 51.12 357 ILE A C 1
ATOM 2877 O O . ILE A 1 357 ? -26.787 0.422 56.497 1.00 51.12 357 ILE A O 1
ATOM 2881 N N . VAL A 1 358 ? -25.673 2.352 56.775 1.00 54.41 358 VAL A N 1
ATOM 2882 C CA . VAL A 1 358 ? -25.880 2.819 55.398 1.00 54.41 358 VAL A CA 1
ATOM 2883 C C . VAL A 1 358 ? -24.851 2.116 54.521 1.00 54.41 358 VAL A C 1
ATOM 2885 O O . VAL A 1 358 ? -23.679 2.491 54.482 1.00 54.41 358 VAL A O 1
ATOM 2888 N N . TRP A 1 359 ? -25.285 1.057 53.847 1.00 57.78 359 TRP A N 1
ATOM 2889 C CA . TRP A 1 359 ? -24.503 0.419 52.798 1.00 57.78 359 TRP A CA 1
ATOM 2890 C C . TRP A 1 359 ? -24.538 1.293 51.547 1.00 57.78 359 TRP A C 1
ATOM 2892 O O . TRP A 1 359 ? -25.582 1.840 51.187 1.00 57.78 359 TRP A O 1
ATOM 2902 N N . LEU A 1 360 ? -23.406 1.414 50.855 1.00 62.19 360 LEU A N 1
ATOM 2903 C CA . LEU A 1 360 ? -23.422 1.930 49.487 1.00 62.19 360 LEU A CA 1
ATOM 2904 C C . LEU A 1 360 ? -24.365 1.056 48.636 1.00 62.19 360 LEU A C 1
ATOM 2906 O O . LEU A 1 360 ? -24.403 -0.156 48.856 1.00 62.19 360 LEU A O 1
ATOM 2910 N N . PRO A 1 361 ? -25.116 1.623 47.673 1.00 68.00 361 PRO A N 1
ATOM 2911 C CA . PRO A 1 361 ? -26.038 0.867 46.824 1.00 68.00 361 PRO A CA 1
ATOM 2912 C C . PRO A 1 361 ? -25.267 0.007 45.806 1.00 68.00 361 PRO A C 1
ATOM 2914 O O . PRO A 1 361 ? -25.241 0.288 44.607 1.00 68.00 361 PRO A O 1
ATOM 2917 N N . LEU A 1 362 ? -24.611 -1.049 46.295 1.00 75.44 362 LEU A N 1
ATOM 2918 C CA . LEU A 1 362 ? -23.786 -1.966 45.506 1.00 75.44 362 LEU A CA 1
ATOM 2919 C C . LEU A 1 362 ? -24.617 -2.675 44.431 1.00 75.44 362 LEU A C 1
ATOM 2921 O O . LEU A 1 362 ? -24.126 -2.871 43.322 1.00 75.44 362 LEU A O 1
ATOM 2925 N N . ASP A 1 363 ? -25.889 -2.966 44.715 1.00 79.06 363 ASP A N 1
ATOM 2926 C CA . ASP A 1 363 ? -26.807 -3.622 43.777 1.00 79.06 363 ASP A CA 1
ATOM 2927 C C . ASP A 1 363 ? -27.069 -2.771 42.528 1.00 79.06 363 ASP A C 1
ATOM 2929 O O . ASP A 1 363 ? -27.076 -3.289 41.408 1.00 79.06 363 ASP A O 1
ATOM 2933 N N . MET A 1 364 ? -27.218 -1.449 42.685 1.00 80.38 364 MET A N 1
ATOM 2934 C CA . MET A 1 364 ? -27.394 -0.538 41.547 1.00 80.38 364 MET A CA 1
ATOM 2935 C C . MET A 1 364 ? -26.131 -0.480 40.686 1.00 80.38 364 MET A C 1
ATOM 2937 O O . MET A 1 364 ? -26.221 -0.487 39.457 1.00 80.38 364 MET A O 1
ATOM 2941 N N . ILE A 1 365 ? -24.950 -0.471 41.311 1.00 80.50 365 ILE A N 1
ATOM 2942 C CA . ILE A 1 365 ? -23.665 -0.458 40.599 1.00 80.50 365 ILE A CA 1
ATOM 2943 C C . ILE A 1 365 ? -23.457 -1.783 39.852 1.00 80.50 365 ILE A C 1
ATOM 2945 O O . ILE A 1 365 ? -23.127 -1.771 38.666 1.00 80.50 365 ILE A O 1
ATOM 2949 N N . ALA A 1 366 ? -23.705 -2.923 40.503 1.00 83.75 366 ALA A N 1
ATOM 2950 C CA . ALA A 1 366 ? -23.596 -4.247 39.891 1.00 83.75 366 ALA A CA 1
ATOM 2951 C C . ALA A 1 366 ? -24.578 -4.430 38.720 1.00 83.75 366 ALA A C 1
ATOM 2953 O O . ALA A 1 366 ? -24.204 -4.933 37.655 1.00 83.75 366 ALA A O 1
ATOM 2954 N N . THR A 1 367 ? -25.816 -3.951 38.876 1.00 89.31 367 THR A N 1
ATOM 2955 C CA . THR A 1 367 ? -26.821 -3.952 37.802 1.00 89.31 367 THR A CA 1
ATOM 2956 C C . THR A 1 367 ? -26.373 -3.080 36.629 1.00 89.31 367 THR A C 1
ATOM 2958 O O . THR A 1 367 ? -26.428 -3.521 35.482 1.00 89.31 367 THR A O 1
ATOM 2961 N N . THR A 1 368 ? -25.841 -1.884 36.905 1.00 88.25 368 THR A N 1
ATOM 2962 C CA . THR A 1 368 ? -25.316 -0.975 35.873 1.00 88.25 368 THR A CA 1
ATOM 2963 C C . THR A 1 368 ? -24.161 -1.616 35.102 1.00 88.25 368 THR A C 1
ATOM 2965 O O . THR A 1 368 ? -24.141 -1.572 33.876 1.00 88.25 368 THR A O 1
ATOM 2968 N N . ILE A 1 369 ? -23.216 -2.271 35.787 1.00 89.69 369 ILE A N 1
ATOM 2969 C CA . ILE A 1 369 ? -22.115 -2.995 35.129 1.00 89.69 369 ILE A CA 1
ATOM 2970 C C . ILE A 1 369 ? -22.657 -4.092 34.213 1.00 89.69 369 ILE A C 1
ATOM 2972 O O . ILE A 1 369 ? -22.194 -4.225 33.083 1.00 89.69 369 ILE A O 1
ATOM 2976 N N . THR A 1 370 ? -23.654 -4.850 34.670 1.00 93.00 370 THR A N 1
ATOM 2977 C CA . THR A 1 370 ? -24.276 -5.914 33.869 1.00 93.00 370 THR A CA 1
ATOM 2978 C C . THR A 1 370 ? -24.913 -5.351 32.595 1.00 93.00 370 THR A C 1
ATOM 2980 O O . THR A 1 370 ? -24.691 -5.882 31.507 1.00 93.00 370 THR A O 1
ATOM 2983 N N . GLN A 1 371 ? -25.632 -4.230 32.704 1.00 93.69 371 GLN A N 1
ATOM 2984 C CA . GLN A 1 371 ? -26.220 -3.537 31.554 1.00 93.69 371 GLN A CA 1
ATOM 2985 C C . GLN A 1 371 ? -25.151 -3.001 30.593 1.00 93.69 371 GLN A C 1
ATOM 2987 O O . GLN A 1 371 ? -25.272 -3.181 29.384 1.00 93.69 371 GLN A O 1
ATOM 2992 N N . LEU A 1 372 ? -24.068 -2.413 31.110 1.00 92.94 372 LEU A N 1
ATOM 2993 C CA . LEU A 1 372 ? -22.947 -1.939 30.293 1.00 92.94 372 LEU A CA 1
ATOM 2994 C C . LEU A 1 372 ? -22.233 -3.081 29.558 1.00 92.94 372 LEU A C 1
ATOM 2996 O O . LEU A 1 372 ? -21.822 -2.910 28.413 1.00 92.94 372 LEU A O 1
ATOM 3000 N N . ILE A 1 373 ? -22.092 -4.253 30.185 1.00 93.31 373 ILE A N 1
ATOM 3001 C CA . ILE A 1 373 ? -21.538 -5.444 29.527 1.00 93.31 373 ILE A CA 1
ATOM 3002 C C . ILE A 1 373 ? -22.449 -5.895 28.379 1.00 93.31 373 ILE A C 1
ATOM 3004 O O . ILE A 1 373 ? -21.932 -6.235 27.315 1.00 93.31 373 ILE A O 1
ATOM 3008 N N . SER A 1 374 ? -23.772 -5.866 28.576 1.00 94.31 374 SER A N 1
ATOM 3009 C CA . SER A 1 374 ? -24.747 -6.189 27.525 1.00 94.31 374 SER A CA 1
ATOM 3010 C C . SER A 1 374 ? -24.661 -5.207 26.356 1.00 94.31 374 SER A C 1
ATOM 3012 O O . SER A 1 374 ? -24.491 -5.635 25.221 1.00 94.31 374 SER A O 1
ATOM 3014 N N . LEU A 1 375 ? -24.666 -3.900 26.635 1.00 92.75 375 LEU A N 1
ATOM 3015 C CA . LEU A 1 375 ? -24.539 -2.860 25.608 1.00 92.75 375 LEU A CA 1
ATOM 3016 C C . LEU A 1 375 ? -23.223 -2.985 24.828 1.00 92.75 375 LEU A C 1
ATOM 3018 O O . LEU A 1 375 ? -23.200 -2.876 23.607 1.00 92.75 375 LEU A O 1
ATOM 3022 N N . ARG A 1 376 ? -22.109 -3.271 25.516 1.00 93.44 376 ARG A N 1
ATOM 3023 C CA . ARG A 1 376 ? -20.825 -3.504 24.844 1.00 93.44 376 ARG A CA 1
ATOM 3024 C C . ARG A 1 376 ? -20.888 -4.695 23.888 1.00 93.44 376 ARG A C 1
ATOM 3026 O O . ARG A 1 376 ? -20.223 -4.659 22.860 1.00 93.44 376 ARG A O 1
ATOM 3033 N N . LYS A 1 377 ? -21.637 -5.748 24.228 1.00 92.62 377 LYS A N 1
ATOM 3034 C CA . LYS A 1 377 ? -21.825 -6.904 23.345 1.00 92.62 377 LYS A CA 1
ATOM 3035 C C . LYS A 1 377 ? -22.590 -6.509 22.079 1.00 92.62 377 LYS A C 1
ATOM 3037 O O . LYS A 1 377 ? -22.144 -6.866 20.998 1.00 92.62 377 LYS A O 1
ATOM 3042 N N . GLU A 1 378 ? -23.654 -5.719 22.211 1.00 92.12 378 GLU A N 1
ATOM 3043 C CA . GLU A 1 378 ? -24.413 -5.197 21.063 1.00 92.12 378 GLU A CA 1
ATOM 3044 C C . GLU A 1 378 ? -23.523 -4.361 20.130 1.00 92.12 378 GLU A C 1
ATOM 3046 O O . GLU A 1 378 ? -23.482 -4.620 18.933 1.00 92.12 378 GLU A O 1
ATOM 3051 N N . LEU A 1 379 ? -22.701 -3.456 20.672 1.00 91.56 379 LEU A N 1
ATOM 3052 C CA . LEU A 1 379 ? -21.768 -2.663 19.857 1.00 91.56 379 LEU A CA 1
ATOM 3053 C C . LEU A 1 379 ? -20.687 -3.507 19.167 1.00 91.56 379 LEU A C 1
ATOM 3055 O O . LEU A 1 379 ? -20.240 -3.180 18.067 1.00 91.56 379 LEU A O 1
ATOM 3059 N N . ILE A 1 380 ? -20.227 -4.584 19.811 1.00 90.88 380 ILE A N 1
ATOM 3060 C CA . ILE A 1 380 ? -19.304 -5.538 19.184 1.00 90.88 380 ILE A CA 1
ATOM 3061 C C . ILE A 1 380 ? -19.988 -6.208 17.985 1.00 90.88 380 ILE A C 1
ATOM 3063 O O . ILE A 1 380 ? -19.385 -6.296 16.912 1.00 90.88 380 ILE A O 1
ATOM 3067 N N . ASP A 1 381 ? -21.243 -6.626 18.150 1.00 89.12 381 ASP A N 1
ATOM 3068 C CA . ASP A 1 381 ? -22.035 -7.228 17.080 1.00 89.12 381 ASP A CA 1
ATOM 3069 C C . ASP A 1 381 ? -22.270 -6.225 15.932 1.00 89.12 381 ASP A C 1
ATOM 3071 O O . ASP A 1 381 ? -22.105 -6.588 14.764 1.00 89.12 381 ASP A O 1
ATOM 3075 N N . ASP A 1 382 ? -22.527 -4.948 16.235 1.00 89.56 382 ASP A N 1
ATOM 3076 C CA . ASP A 1 382 ? -22.637 -3.874 15.237 1.00 89.56 382 ASP A CA 1
ATOM 3077 C C . ASP A 1 382 ? -21.340 -3.705 14.431 1.00 89.56 382 ASP A C 1
ATOM 3079 O O . ASP A 1 382 ? -21.369 -3.623 13.200 1.00 89.56 382 ASP A O 1
ATOM 3083 N N . ILE A 1 383 ? -20.173 -3.725 15.089 1.00 89.25 383 ILE A N 1
ATOM 3084 C CA . ILE A 1 383 ? -18.876 -3.679 14.394 1.00 89.25 383 ILE A CA 1
ATOM 3085 C C . ILE A 1 383 ? -18.728 -4.864 13.439 1.00 89.25 383 ILE A C 1
ATOM 3087 O O . ILE A 1 383 ? -18.219 -4.697 12.324 1.00 89.25 383 ILE A O 1
ATOM 3091 N N . TYR A 1 384 ? -19.154 -6.064 13.833 1.00 86.69 384 TYR A N 1
ATOM 3092 C CA . TYR A 1 384 ? -19.101 -7.232 12.954 1.00 86.69 384 TYR A CA 1
ATOM 3093 C C . TYR A 1 384 ? -20.042 -7.104 11.756 1.00 86.69 384 TYR A C 1
ATOM 3095 O O . TYR A 1 384 ? -19.640 -7.426 10.636 1.00 86.69 384 TYR A O 1
ATOM 3103 N N . GLN A 1 385 ? -21.238 -6.550 11.950 1.00 83.06 385 GLN A N 1
ATOM 3104 C CA . GLN A 1 385 ? -22.170 -6.270 10.856 1.00 83.06 385 GLN A CA 1
ATOM 3105 C C . GLN A 1 385 ? -21.621 -5.216 9.881 1.00 83.06 385 GLN A C 1
ATOM 3107 O O . GLN A 1 385 ? -21.702 -5.396 8.661 1.00 83.06 385 GLN A O 1
ATOM 3112 N N . ILE A 1 386 ? -21.003 -4.144 10.393 1.00 85.06 386 ILE A N 1
ATOM 3113 C CA . ILE A 1 386 ? -20.407 -3.085 9.565 1.00 85.06 386 ILE A CA 1
ATOM 3114 C C . ILE A 1 386 ? -19.190 -3.621 8.803 1.00 85.06 386 ILE A C 1
ATOM 3116 O O . ILE A 1 386 ? -19.119 -3.484 7.581 1.00 85.06 386 ILE A O 1
ATOM 3120 N N . SER A 1 387 ? -18.258 -4.280 9.498 1.00 80.62 387 SER A N 1
ATOM 3121 C CA . SER A 1 387 ? -17.046 -4.851 8.888 1.00 80.62 387 SER A CA 1
ATOM 3122 C C . SER A 1 387 ? -17.331 -6.047 7.972 1.00 80.62 387 SER A C 1
ATOM 3124 O O . SER A 1 387 ? -16.495 -6.401 7.143 1.00 80.62 387 SER A O 1
ATOM 3126 N N . GLY A 1 388 ? -18.514 -6.659 8.083 1.00 74.06 388 GLY A N 1
ATOM 3127 C CA . GLY A 1 388 ? -18.895 -7.841 7.314 1.00 74.06 388 GLY A CA 1
ATOM 3128 C C . GLY A 1 388 ? -18.136 -9.106 7.713 1.00 74.06 388 GLY A C 1
ATOM 3129 O O . GLY A 1 388 ? -18.067 -10.043 6.919 1.00 74.06 388 GLY A O 1
ATOM 3130 N N . LEU A 1 389 ? -17.545 -9.136 8.911 1.00 73.69 389 LEU A N 1
ATOM 3131 C CA . LEU A 1 389 ? -16.877 -10.318 9.451 1.00 73.69 389 LEU A CA 1
ATOM 3132 C C . LEU A 1 389 ? -17.927 -11.310 9.956 1.00 73.69 389 LEU A C 1
ATOM 3134 O O . LEU A 1 389 ? -18.584 -11.066 10.967 1.00 73.69 389 LEU A O 1
ATOM 3138 N N . SER A 1 390 ? -18.069 -12.440 9.264 1.00 63.41 390 SER A N 1
ATOM 3139 C CA . SER A 1 390 ? -18.984 -13.508 9.682 1.00 63.41 390 SER A CA 1
ATOM 3140 C C . SER A 1 390 ? -18.476 -14.276 10.909 1.00 63.41 390 SER A C 1
ATOM 3142 O O . SER A 1 390 ? -17.269 -14.441 11.092 1.00 63.41 390 SER A O 1
ATOM 3144 N N . ASP A 1 391 ? -19.401 -14.808 11.715 1.00 60.25 391 ASP A N 1
ATOM 3145 C CA . ASP A 1 391 ? -19.106 -15.630 12.906 1.00 60.25 391 ASP A CA 1
ATOM 3146 C C . ASP A 1 391 ? -18.178 -16.814 12.582 1.00 60.25 391 ASP A C 1
ATOM 3148 O O . ASP A 1 391 ? -17.245 -17.119 13.324 1.00 60.25 391 ASP A O 1
ATOM 3152 N N . ILE A 1 392 ? -18.364 -17.415 11.401 1.00 60.59 392 ILE A N 1
ATOM 3153 C CA . ILE A 1 392 ? -17.551 -18.532 10.901 1.00 60.59 392 ILE A CA 1
ATOM 3154 C C . ILE A 1 392 ? -16.089 -18.122 10.729 1.00 60.59 392 ILE A C 1
ATOM 3156 O O . ILE A 1 392 ? -15.187 -18.876 11.088 1.00 60.59 392 ILE A O 1
ATOM 3160 N N . MET A 1 393 ? -15.833 -16.918 10.215 1.00 63.16 393 MET A N 1
ATOM 3161 C CA . MET A 1 393 ? -14.469 -16.413 10.042 1.00 63.16 393 MET A CA 1
ATOM 3162 C C . MET A 1 393 ? -13.776 -16.141 11.377 1.00 63.16 393 MET A C 1
ATOM 3164 O O . MET A 1 393 ? -12.550 -16.177 11.443 1.00 63.16 393 MET A O 1
ATOM 3168 N N . ARG A 1 394 ? -14.546 -15.932 12.449 1.00 68.19 394 ARG A N 1
ATOM 3169 C CA . ARG A 1 394 ? -14.032 -15.801 13.819 1.00 68.19 394 ARG A CA 1
ATOM 3170 C C . ARG A 1 394 ? -13.865 -17.149 14.532 1.00 68.19 394 ARG A C 1
ATOM 3172 O O . ARG A 1 394 ? -13.361 -17.177 15.649 1.00 68.19 394 ARG A O 1
ATOM 3179 N N . GLY A 1 395 ? -14.251 -18.260 13.898 1.00 60.47 395 GLY A N 1
ATOM 3180 C CA . GLY A 1 395 ? -14.200 -19.597 14.492 1.00 60.47 395 GLY A CA 1
ATOM 3181 C C . GLY A 1 395 ? -15.337 -19.885 15.478 1.00 60.47 395 GLY A C 1
ATOM 3182 O O . GLY A 1 395 ? -15.276 -20.884 16.195 1.00 60.47 395 GLY A O 1
ATOM 3183 N N . GLU A 1 396 ? -16.378 -19.048 15.517 1.00 60.44 396 GLU A N 1
ATOM 3184 C CA . GLU A 1 396 ? -17.582 -19.311 16.303 1.00 60.44 396 GLU A CA 1
ATOM 3185 C C . GLU A 1 396 ? -18.502 -20.251 15.516 1.00 60.44 396 GLU A C 1
ATOM 3187 O O . GLU A 1 396 ? -18.946 -19.944 14.410 1.00 60.44 396 GLU A O 1
ATOM 3192 N N . SER A 1 397 ? -18.789 -21.424 16.086 1.00 51.72 397 SER A N 1
ATOM 3193 C CA . SER A 1 397 ? -19.782 -22.357 15.546 1.00 51.72 397 SER A CA 1
ATOM 3194 C C . SER A 1 397 ? -20.896 -22.559 16.565 1.00 51.72 397 SER A C 1
ATOM 3196 O O . SER A 1 397 ? -20.636 -22.735 17.755 1.00 51.72 397 SER A O 1
ATOM 3198 N N . ASN A 1 398 ? -22.148 -22.516 16.109 1.00 61.47 398 ASN A N 1
ATOM 3199 C CA . ASN A 1 398 ? -23.287 -22.873 16.942 1.00 61.47 398 ASN A CA 1
ATOM 3200 C C . ASN A 1 398 ? -23.520 -24.393 16.828 1.00 61.47 398 ASN A C 1
ATOM 3202 O O . ASN A 1 398 ? -23.840 -24.864 15.733 1.00 61.47 398 ASN A O 1
ATOM 3206 N N . PRO A 1 399 ? -23.402 -25.170 17.924 1.00 59.00 399 PRO A N 1
ATOM 3207 C CA . PRO A 1 399 ? -23.590 -26.625 17.899 1.00 59.00 399 PRO A CA 1
ATOM 3208 C C . PRO A 1 399 ? -24.986 -27.076 17.446 1.00 59.00 399 PRO A C 1
ATOM 3210 O O . PRO A 1 399 ? -25.157 -28.225 17.053 1.00 59.00 399 PRO A O 1
ATOM 3213 N N . ASN A 1 400 ? -25.979 -26.182 17.493 1.00 68.88 400 ASN A N 1
ATOM 3214 C CA . ASN A 1 400 ? -27.357 -26.453 17.080 1.00 68.88 400 ASN A CA 1
ATOM 3215 C C . ASN A 1 400 ? -27.647 -26.041 15.623 1.00 68.88 400 ASN A C 1
ATOM 3217 O O . ASN A 1 400 ? -28.791 -26.119 15.175 1.00 68.88 400 ASN A O 1
ATOM 3221 N N . GLU A 1 401 ? -26.647 -25.558 14.883 1.00 68.06 401 GLU A N 1
ATOM 3222 C CA . GLU A 1 401 ? -26.820 -25.090 13.510 1.00 68.06 401 GLU A CA 1
ATOM 3223 C C . GLU A 1 401 ? -26.699 -26.236 12.495 1.00 68.06 401 GLU A C 1
ATOM 3225 O O . GLU A 1 401 ? -25.764 -27.034 12.533 1.00 68.06 401 GLU A O 1
ATOM 3230 N N . THR A 1 402 ? -27.655 -26.325 11.565 1.00 77.19 402 THR A N 1
ATOM 3231 C CA . THR A 1 402 ? -27.665 -27.382 10.542 1.00 77.19 402 THR A CA 1
ATOM 3232 C C . THR A 1 402 ? -26.522 -27.207 9.536 1.00 77.19 402 THR A C 1
ATOM 3234 O O . THR A 1 402 ? -26.142 -26.085 9.200 1.00 77.19 402 THR A O 1
ATOM 3237 N N . LEU A 1 403 ? -26.009 -28.315 8.988 1.00 69.50 403 LEU A N 1
ATOM 3238 C CA . LEU A 1 403 ? -24.929 -28.310 7.987 1.00 69.50 403 LEU A CA 1
ATOM 3239 C C . LEU A 1 403 ? -25.243 -27.396 6.784 1.00 69.50 403 LEU A C 1
ATOM 3241 O O . LEU A 1 403 ? -24.372 -26.674 6.307 1.00 69.50 403 LEU A O 1
ATOM 3245 N N . GLY A 1 404 ? -26.501 -27.384 6.325 1.00 68.19 404 GLY A N 1
ATOM 3246 C CA . GLY A 1 404 ? -26.949 -26.511 5.235 1.00 68.19 404 GLY A CA 1
ATOM 3247 C C . GLY A 1 404 ? -26.893 -25.024 5.599 1.00 68.19 404 GLY A C 1
ATOM 3248 O O . GLY A 1 404 ? -26.433 -24.215 4.797 1.00 68.19 404 GLY A O 1
ATOM 3249 N N . ALA A 1 405 ? -27.275 -24.657 6.826 1.00 64.94 405 ALA A N 1
ATOM 3250 C CA . ALA A 1 405 ? -27.161 -23.282 7.314 1.00 64.94 405 ALA A CA 1
ATOM 3251 C C . ALA A 1 405 ? -25.691 -22.837 7.462 1.00 64.94 405 ALA A C 1
ATOM 3253 O O . ALA A 1 405 ? -25.354 -21.721 7.067 1.00 64.94 405 ALA A O 1
ATOM 3254 N N . GLN A 1 406 ? -24.791 -23.722 7.914 1.00 59.72 406 GLN A N 1
ATOM 3255 C CA . GLN A 1 406 ? -23.348 -23.439 7.967 1.00 59.72 406 GLN A CA 1
ATOM 3256 C C . GLN A 1 406 ? -22.725 -23.250 6.572 1.00 59.72 406 GLN A C 1
ATOM 3258 O O . GLN A 1 406 ? -21.908 -22.348 6.370 1.00 59.72 406 GLN A O 1
ATOM 3263 N N . GLN A 1 407 ? -23.122 -24.061 5.585 1.00 64.44 407 GLN A N 1
ATOM 3264 C CA . GLN A 1 407 ? -22.666 -23.915 4.196 1.00 64.44 407 GLN A CA 1
ATOM 3265 C C . GLN A 1 407 ? -23.126 -22.586 3.587 1.00 64.44 407 GLN A C 1
ATOM 3267 O O . GLN A 1 407 ? -22.313 -21.854 3.023 1.00 64.44 407 GLN A O 1
ATOM 3272 N N . ILE A 1 408 ? -24.400 -22.231 3.778 1.00 60.50 408 ILE A N 1
ATOM 3273 C CA . ILE A 1 408 ? -24.970 -20.950 3.344 1.00 60.50 408 ILE A CA 1
ATOM 3274 C C . ILE A 1 408 ? -24.224 -19.787 4.011 1.00 60.50 408 ILE A C 1
ATOM 3276 O O . ILE A 1 408 ? -23.754 -18.883 3.323 1.00 60.50 408 ILE A O 1
ATOM 3280 N N . LYS A 1 409 ? -24.012 -19.821 5.331 1.00 64.00 409 LYS A N 1
ATOM 3281 C CA . LYS A 1 409 ? -23.247 -18.777 6.032 1.00 64.00 409 LYS A CA 1
ATOM 3282 C C . LYS A 1 409 ? -21.806 -18.656 5.544 1.00 64.00 409 LYS A C 1
ATOM 3284 O O . LYS A 1 409 ? -21.299 -17.545 5.460 1.00 64.00 409 LYS A O 1
ATOM 3289 N N . THR A 1 410 ? -21.157 -19.757 5.176 1.00 61.59 410 THR A N 1
ATOM 3290 C CA . THR A 1 410 ? -19.796 -19.723 4.612 1.00 61.59 410 THR A CA 1
ATOM 3291 C C . THR A 1 410 ? -19.796 -19.060 3.229 1.00 61.59 410 THR A C 1
ATOM 3293 O O . THR A 1 410 ? -18.904 -18.277 2.894 1.00 61.59 410 THR A O 1
ATOM 3296 N N . GLN A 1 411 ? -20.832 -19.327 2.430 1.00 60.84 411 GLN A N 1
ATOM 3297 C CA . GLN A 1 411 ? -20.982 -18.799 1.077 1.00 60.84 411 GLN A CA 1
ATOM 3298 C C . GLN A 1 411 ? -21.367 -17.308 1.052 1.00 60.84 411 GLN A C 1
ATOM 3300 O O . GLN A 1 411 ? -20.843 -16.564 0.227 1.00 60.84 411 GLN A O 1
ATOM 3305 N N . TYR A 1 412 ? -22.224 -16.850 1.972 1.00 56.38 412 TYR A N 1
ATOM 3306 C CA . TYR A 1 412 ? -22.657 -15.446 2.066 1.00 56.38 412 TYR A CA 1
ATOM 3307 C C . TYR A 1 412 ? -21.771 -14.588 2.986 1.00 56.38 412 TYR A C 1
ATOM 3309 O O . TYR A 1 412 ? -21.568 -13.405 2.720 1.00 56.38 412 TYR A O 1
ATOM 3317 N N . GLY A 1 413 ? -21.181 -15.177 4.030 1.00 57.53 413 GLY A N 1
ATOM 3318 C CA . GLY A 1 413 ? -20.281 -14.504 4.974 1.00 57.53 413 GLY A CA 1
ATOM 3319 C C . GLY A 1 413 ? -18.905 -14.159 4.402 1.00 57.53 413 GLY A C 1
ATOM 3320 O O . GLY A 1 413 ? -18.148 -13.425 5.029 1.00 57.53 413 GLY A O 1
ATOM 3321 N N . SER A 1 414 ? -18.583 -14.662 3.208 1.00 62.12 414 SER A N 1
ATOM 3322 C CA . SER A 1 414 ? -17.329 -14.395 2.499 1.00 62.12 414 SER A CA 1
ATOM 3323 C C . SER A 1 414 ? -17.458 -13.352 1.385 1.00 62.12 414 SER A C 1
ATOM 3325 O O . SER A 1 414 ? -16.440 -12.970 0.819 1.00 62.12 414 SER A O 1
ATOM 3327 N N . VAL A 1 415 ? -18.659 -12.842 1.077 1.00 68.12 415 VAL A N 1
ATOM 3328 C CA . VAL A 1 415 ? -18.885 -12.008 -0.122 1.00 68.12 415 VAL A CA 1
ATOM 3329 C C . VAL A 1 415 ? -18.070 -10.710 -0.096 1.00 68.12 415 VAL A C 1
ATOM 3331 O O . VAL A 1 415 ? -17.364 -10.431 -1.057 1.00 68.12 415 VAL A O 1
ATOM 3334 N N . ARG A 1 416 ? -18.070 -9.958 1.015 1.00 71.75 416 ARG A N 1
ATOM 3335 C CA . ARG A 1 416 ? -17.294 -8.701 1.117 1.00 71.75 416 ARG A CA 1
ATOM 3336 C C . ARG A 1 416 ? -15.780 -8.925 1.136 1.00 71.75 416 ARG A C 1
ATOM 3338 O O . ARG A 1 416 ? -15.011 -8.086 0.680 1.00 71.75 416 ARG A O 1
ATOM 3345 N N . ILE A 1 417 ? -15.338 -10.066 1.662 1.00 81.88 417 ILE A N 1
ATOM 3346 C CA . ILE A 1 417 ? -13.917 -10.436 1.680 1.00 81.88 417 ILE A CA 1
ATOM 3347 C C . ILE A 1 417 ? -13.471 -10.949 0.314 1.00 81.88 417 ILE A C 1
ATOM 3349 O O . ILE A 1 417 ? -12.319 -10.745 -0.062 1.00 81.88 417 ILE A O 1
ATOM 3353 N N . ARG A 1 418 ? -14.380 -11.552 -0.455 1.00 84.69 418 ARG A N 1
ATOM 3354 C CA . ARG A 1 418 ? -14.106 -12.056 -1.797 1.00 84.69 418 ARG A CA 1
ATOM 3355 C C . ARG A 1 418 ? -13.660 -10.949 -2.742 1.00 84.69 418 ARG A C 1
ATOM 3357 O O . ARG A 1 418 ? -12.737 -11.181 -3.509 1.00 84.69 418 ARG A O 1
ATOM 3364 N N . ASP A 1 419 ? -14.230 -9.753 -2.649 1.00 87.19 419 ASP A N 1
ATOM 3365 C CA . ASP A 1 419 ? -13.788 -8.621 -3.474 1.00 87.19 419 ASP A CA 1
ATOM 3366 C C . ASP A 1 419 ? -12.327 -8.257 -3.176 1.00 87.19 419 ASP A C 1
ATOM 3368 O O . ASP A 1 419 ? -11.516 -8.109 -4.086 1.00 87.19 419 ASP A O 1
ATOM 3372 N N . ARG A 1 420 ? -11.935 -8.260 -1.897 1.00 89.94 420 ARG A N 1
ATOM 3373 C CA . ARG A 1 420 ? -10.536 -8.056 -1.491 1.00 89.94 420 ARG A CA 1
ATOM 3374 C C . ARG A 1 420 ? -9.609 -9.188 -1.923 1.00 89.94 420 ARG A C 1
ATOM 3376 O O . ARG A 1 420 ? -8.469 -8.933 -2.304 1.00 89.94 420 ARG A O 1
ATOM 3383 N N . GLN A 1 421 ? -10.075 -10.435 -1.845 1.00 91.94 421 GLN A N 1
ATOM 3384 C CA . GLN A 1 421 ? -9.336 -11.591 -2.358 1.00 91.94 421 GLN A CA 1
ATOM 3385 C C . GLN A 1 421 ? -9.115 -11.452 -3.867 1.00 91.94 421 GLN A C 1
ATOM 3387 O O . GLN A 1 421 ? -7.994 -11.624 -4.336 1.00 91.94 421 GLN A O 1
ATOM 3392 N N . ASN A 1 422 ? -10.162 -11.095 -4.614 1.00 93.56 422 ASN A N 1
ATOM 3393 C CA . ASN A 1 422 ? -10.103 -10.887 -6.056 1.00 93.56 422 ASN A CA 1
ATOM 3394 C C . ASN A 1 422 ? -9.114 -9.772 -6.413 1.00 93.56 422 ASN A C 1
ATOM 3396 O O . ASN A 1 422 ? -8.338 -9.948 -7.345 1.00 93.56 422 ASN A O 1
ATOM 3400 N N . GLU A 1 423 ? -9.073 -8.679 -5.647 1.00 95.19 423 GLU A N 1
ATOM 3401 C CA . GLU A 1 423 ? -8.095 -7.605 -5.855 1.00 95.19 423 GLU A CA 1
ATOM 3402 C C . GLU A 1 423 ? -6.652 -8.052 -5.602 1.00 95.19 423 GLU A C 1
ATOM 3404 O O . GLU A 1 423 ? -5.753 -7.711 -6.371 1.00 95.19 423 GLU A O 1
ATOM 3409 N N . LEU A 1 424 ? -6.409 -8.879 -4.579 1.00 96.50 424 LEU A N 1
ATOM 3410 C CA . LEU A 1 424 ? -5.082 -9.462 -4.354 1.00 96.50 424 LEU A CA 1
ATOM 3411 C C . LEU A 1 424 ? -4.689 -10.468 -5.444 1.00 96.50 424 LEU A C 1
ATOM 3413 O O . LEU A 1 424 ? -3.520 -10.539 -5.819 1.00 96.50 424 LEU A O 1
ATOM 3417 N N . VAL A 1 425 ? -5.649 -11.220 -5.982 1.00 96.31 425 VAL A N 1
ATOM 3418 C CA . VAL A 1 425 ? -5.420 -12.103 -7.134 1.00 96.31 425 VAL A CA 1
ATOM 3419 C C . VAL A 1 425 ? -5.127 -11.283 -8.391 1.00 96.31 425 VAL A C 1
ATOM 3421 O O . VAL A 1 425 ? -4.184 -11.603 -9.115 1.00 96.31 425 VAL A O 1
ATOM 3424 N N . ARG A 1 426 ? -5.883 -10.206 -8.637 1.00 97.12 426 ARG A N 1
ATOM 3425 C CA . ARG A 1 426 ? -5.684 -9.301 -9.773 1.00 97.12 426 ARG A CA 1
ATOM 3426 C C . ARG A 1 426 ? -4.293 -8.682 -9.732 1.00 97.12 426 ARG A C 1
ATOM 3428 O O . ARG A 1 426 ? -3.561 -8.815 -10.706 1.00 97.12 426 ARG A O 1
ATOM 3435 N N . ILE A 1 427 ? -3.903 -8.061 -8.616 1.00 97.75 427 ILE A N 1
ATOM 3436 C CA . ILE A 1 427 ? -2.583 -7.426 -8.529 1.00 97.75 427 ILE A CA 1
ATOM 3437 C C . ILE A 1 427 ? -1.455 -8.459 -8.655 1.00 97.75 427 ILE A C 1
ATOM 3439 O O . ILE A 1 427 ? -0.470 -8.180 -9.325 1.00 97.75 427 ILE A O 1
ATOM 3443 N N . ALA A 1 428 ? -1.596 -9.669 -8.097 1.00 97.50 428 ALA A N 1
ATOM 3444 C CA . ALA A 1 428 ? -0.598 -10.731 -8.260 1.00 97.50 428 ALA A CA 1
ATOM 3445 C C . ALA A 1 428 ? -0.456 -11.180 -9.723 1.00 97.50 428 ALA A C 1
ATOM 3447 O O . ALA A 1 428 ? 0.662 -11.363 -10.205 1.00 97.50 428 ALA A O 1
ATOM 3448 N N . ARG A 1 429 ? -1.579 -11.320 -10.441 1.00 96.94 429 ARG A N 1
ATOM 3449 C CA . ARG A 1 429 ? -1.591 -11.590 -11.884 1.00 96.94 429 ARG A CA 1
ATOM 3450 C C . ARG A 1 429 ? -0.903 -10.466 -12.658 1.00 96.94 429 ARG A C 1
ATOM 3452 O O . ARG A 1 429 ? -0.108 -10.751 -13.544 1.00 96.94 429 ARG A O 1
ATOM 3459 N N . ASP A 1 430 ? -1.187 -9.211 -12.328 1.00 97.81 430 ASP A N 1
ATOM 3460 C CA . ASP A 1 430 ? -0.621 -8.062 -13.043 1.00 97.81 430 ASP A CA 1
ATOM 3461 C C . ASP A 1 430 ? 0.882 -7.909 -12.765 1.00 97.81 430 ASP A C 1
ATOM 3463 O O . ASP A 1 430 ? 1.647 -7.600 -13.671 1.00 97.81 430 ASP A O 1
ATOM 3467 N N . ILE A 1 431 ? 1.335 -8.218 -11.544 1.00 98.00 431 ILE A N 1
ATOM 3468 C CA . ILE A 1 431 ? 2.764 -8.342 -11.217 1.00 98.00 431 ILE A CA 1
ATOM 3469 C C . ILE A 1 431 ? 3.414 -9.437 -12.069 1.00 98.00 431 ILE A C 1
ATOM 3471 O O . ILE A 1 431 ? 4.491 -9.213 -12.613 1.00 98.00 431 ILE A O 1
ATOM 3475 N N . ALA A 1 432 ? 2.775 -10.606 -12.199 1.00 97.31 432 ALA A N 1
ATOM 3476 C CA . ALA A 1 432 ? 3.282 -11.694 -13.037 1.00 97.31 432 ALA A CA 1
ATOM 3477 C C . ALA A 1 432 ? 3.381 -11.281 -14.514 1.00 97.31 432 ALA A C 1
ATOM 3479 O O . ALA A 1 432 ? 4.373 -11.600 -15.163 1.00 97.31 432 ALA A O 1
ATOM 3480 N N . ALA A 1 433 ? 2.383 -10.554 -15.027 1.00 96.81 433 ALA A N 1
ATOM 3481 C CA . ALA A 1 433 ? 2.369 -10.054 -16.399 1.00 96.81 433 ALA A CA 1
ATOM 3482 C C . ALA A 1 433 ? 3.518 -9.067 -16.652 1.00 96.81 433 ALA A C 1
ATOM 3484 O O . ALA A 1 433 ? 4.332 -9.310 -17.538 1.00 96.81 433 ALA A O 1
ATOM 3485 N N . ILE A 1 434 ? 3.661 -8.036 -15.809 1.00 97.75 434 ILE A N 1
ATOM 3486 C CA . ILE A 1 434 ? 4.741 -7.045 -15.941 1.00 97.75 434 ILE A CA 1
ATOM 3487 C C . ILE A 1 434 ? 6.112 -7.712 -15.773 1.00 97.75 434 ILE A C 1
ATOM 3489 O O . ILE A 1 434 ? 7.036 -7.415 -16.522 1.00 97.75 434 ILE A O 1
ATOM 3493 N N . ALA A 1 435 ? 6.270 -8.641 -14.824 1.00 97.31 435 ALA A N 1
ATOM 3494 C CA . ALA A 1 435 ? 7.519 -9.385 -14.673 1.00 97.31 435 ALA A CA 1
ATOM 3495 C C . ALA A 1 435 ? 7.841 -10.215 -15.926 1.00 97.31 435 ALA A C 1
ATOM 3497 O O . ALA A 1 435 ? 8.993 -10.247 -16.355 1.00 97.31 435 ALA A O 1
ATOM 3498 N N . GLY A 1 436 ? 6.829 -10.851 -16.522 1.00 96.19 436 GLY A N 1
ATOM 3499 C CA . GLY A 1 436 ? 6.947 -11.577 -17.782 1.00 96.19 436 GLY A CA 1
ATOM 3500 C C . GLY A 1 436 ? 7.383 -10.684 -18.944 1.00 96.19 436 GLY A C 1
ATOM 3501 O O . GLY A 1 436 ? 8.298 -11.063 -19.668 1.00 96.19 436 GLY A O 1
ATOM 3502 N N . GLU A 1 437 ? 6.789 -9.496 -19.082 1.00 96.25 437 GLU A N 1
ATOM 3503 C CA . GLU A 1 437 ? 7.175 -8.492 -20.087 1.00 96.25 437 GLU A CA 1
ATOM 3504 C C . GLU A 1 437 ? 8.621 -8.023 -19.888 1.00 96.25 437 GLU A C 1
ATOM 3506 O O . GLU A 1 437 ? 9.417 -8.075 -20.822 1.00 96.25 437 GLU A O 1
ATOM 3511 N N . ILE A 1 438 ? 9.009 -7.659 -18.657 1.00 96.62 438 ILE A N 1
ATOM 3512 C CA . ILE A 1 438 ? 10.388 -7.242 -18.358 1.00 96.62 438 ILE A CA 1
ATOM 3513 C C . ILE A 1 438 ? 11.379 -8.343 -18.750 1.00 96.62 438 ILE A C 1
ATOM 3515 O O . ILE A 1 438 ? 12.395 -8.050 -19.377 1.00 96.62 438 ILE A O 1
ATOM 3519 N N . MET A 1 439 ? 11.091 -9.598 -18.399 1.00 95.31 439 MET A N 1
ATOM 3520 C CA . MET A 1 439 ? 11.942 -10.732 -18.764 1.00 95.31 439 MET A CA 1
ATOM 3521 C C . MET A 1 439 ? 12.016 -10.928 -20.281 1.00 95.31 439 MET A C 1
ATOM 3523 O O . MET A 1 439 ? 13.108 -11.097 -20.809 1.00 95.31 439 MET A O 1
ATOM 3527 N N . ALA A 1 440 ? 10.879 -10.900 -20.976 1.00 93.75 440 ALA A N 1
ATOM 3528 C CA . ALA A 1 440 ? 10.819 -11.151 -22.413 1.00 93.75 440 ALA A CA 1
ATOM 3529 C C . ALA A 1 440 ? 11.567 -10.092 -23.237 1.00 93.75 440 ALA A C 1
ATOM 3531 O O . ALA A 1 440 ? 12.213 -10.446 -24.219 1.00 93.75 440 ALA A O 1
ATOM 3532 N N . GLU A 1 441 ? 11.496 -8.825 -22.827 1.00 93.62 441 GLU A N 1
ATOM 3533 C CA . GLU A 1 441 ? 12.090 -7.707 -23.567 1.00 93.62 441 GLU A CA 1
ATOM 3534 C C . GLU A 1 441 ? 13.562 -7.454 -23.205 1.00 93.62 441 GLU A C 1
ATOM 3536 O O . GLU A 1 441 ? 14.316 -6.948 -24.032 1.00 93.62 441 GLU A O 1
ATOM 3541 N N . ASN A 1 442 ? 13.993 -7.786 -21.979 1.00 92.81 442 ASN A N 1
ATOM 3542 C CA . ASN A 1 442 ? 15.304 -7.353 -21.476 1.00 92.81 442 ASN A CA 1
ATOM 3543 C C . ASN A 1 442 ? 16.292 -8.486 -21.195 1.00 92.81 442 ASN A C 1
ATOM 3545 O O . ASN A 1 442 ? 17.490 -8.214 -21.178 1.00 92.81 442 ASN A O 1
ATOM 3549 N N . PHE A 1 443 ? 15.835 -9.715 -20.915 1.00 93.06 443 PHE A N 1
ATOM 3550 C CA . PHE A 1 443 ? 16.753 -10.777 -20.494 1.00 93.06 443 PHE A CA 1
ATOM 3551 C C . PHE A 1 443 ? 17.448 -11.423 -21.687 1.00 93.06 443 PHE A C 1
ATOM 3553 O O . PHE A 1 443 ? 16.846 -11.683 -22.732 1.00 93.06 443 PHE A O 1
ATOM 3560 N N . GLN A 1 444 ? 18.707 -11.801 -21.493 1.00 91.62 444 GLN A N 1
ATOM 3561 C CA . GLN A 1 444 ? 19.425 -12.617 -22.458 1.00 91.62 444 GLN A CA 1
ATOM 3562 C C . GLN A 1 444 ? 18.789 -14.007 -22.589 1.00 91.62 444 GLN A C 1
ATOM 3564 O O . GLN A 1 444 ? 18.359 -14.629 -21.613 1.00 91.62 444 GLN A O 1
ATOM 3569 N N . GLN A 1 445 ? 18.814 -14.555 -23.809 1.00 90.31 445 GLN A N 1
ATOM 3570 C CA . GLN A 1 445 ? 18.266 -15.884 -24.103 1.00 90.31 445 GLN A CA 1
ATOM 3571 C C . GLN A 1 445 ? 18.839 -16.970 -23.181 1.00 90.31 445 GLN A C 1
ATOM 3573 O O . GLN A 1 445 ? 18.101 -17.841 -22.722 1.00 90.31 445 GLN A O 1
ATOM 3578 N N . LYS A 1 446 ? 20.145 -16.906 -22.892 1.00 89.94 446 LYS A N 1
ATOM 3579 C CA . LYS A 1 446 ? 20.817 -17.846 -21.990 1.00 89.94 446 LYS A CA 1
ATOM 3580 C C . LYS A 1 446 ? 20.222 -17.787 -20.580 1.00 89.94 446 LYS A C 1
ATOM 3582 O O . LYS A 1 446 ? 19.876 -18.829 -20.036 1.00 89.94 446 LYS A O 1
ATOM 3587 N N . THR A 1 447 ? 20.033 -16.587 -20.029 1.00 90.50 447 THR A N 1
ATOM 3588 C CA . THR A 1 447 ? 19.429 -16.390 -18.704 1.00 90.50 447 THR A CA 1
ATOM 3589 C C . THR A 1 447 ? 18.036 -17.008 -18.631 1.00 90.50 447 THR A C 1
ATOM 3591 O O . THR A 1 447 ? 17.722 -17.722 -17.679 1.00 90.50 447 THR A O 1
ATOM 3594 N N . LEU A 1 448 ? 17.204 -16.766 -19.647 1.00 92.06 448 LEU A N 1
ATOM 3595 C CA . LEU A 1 448 ? 15.851 -17.315 -19.699 1.00 92.06 448 LEU A CA 1
ATOM 3596 C C . LEU A 1 448 ? 15.853 -18.846 -19.826 1.00 92.06 448 LEU A C 1
ATOM 3598 O O . LEU A 1 448 ? 15.067 -19.509 -19.154 1.00 92.06 448 LEU A O 1
ATOM 3602 N N . ALA A 1 449 ? 16.746 -19.416 -20.638 1.00 91.50 449 ALA A N 1
ATOM 3603 C CA . ALA A 1 449 ? 16.887 -20.866 -20.773 1.00 91.50 449 ALA A CA 1
ATOM 3604 C C . ALA A 1 449 ? 17.320 -21.528 -19.453 1.00 91.50 449 ALA A C 1
ATOM 3606 O O . ALA A 1 449 ? 16.709 -22.511 -19.028 1.00 91.50 449 ALA A O 1
ATOM 3607 N N . ASP A 1 450 ? 18.300 -20.939 -18.760 1.00 90.50 450 ASP A N 1
ATOM 3608 C CA . ASP A 1 450 ? 18.778 -21.412 -17.456 1.00 90.50 450 ASP A CA 1
ATOM 3609 C C . ASP A 1 450 ? 17.678 -21.339 -16.380 1.00 90.50 450 ASP A C 1
ATOM 3611 O O . ASP A 1 450 ? 17.595 -22.202 -15.503 1.00 90.50 450 ASP A O 1
ATOM 3615 N N . MET A 1 451 ? 16.812 -20.320 -16.442 1.00 92.19 451 MET A N 1
ATOM 3616 C CA . MET A 1 451 ? 15.654 -20.186 -15.553 1.00 92.19 451 MET A CA 1
ATOM 3617 C C . MET A 1 451 ? 14.554 -21.202 -15.869 1.00 92.19 451 MET A C 1
ATOM 3619 O O . MET A 1 451 ? 14.012 -21.813 -14.950 1.00 92.19 451 MET A O 1
ATOM 3623 N N . ALA A 1 452 ? 14.213 -21.387 -17.145 1.00 91.81 452 ALA A N 1
ATOM 3624 C CA . ALA A 1 452 ? 13.137 -22.281 -17.556 1.00 91.81 452 ALA A CA 1
ATOM 3625 C C . ALA A 1 452 ? 13.499 -23.767 -17.402 1.00 91.81 452 ALA A C 1
ATOM 3627 O O . ALA A 1 452 ? 12.602 -24.595 -17.222 1.00 91.81 452 ALA A O 1
ATOM 3628 N N . GLN A 1 453 ? 14.791 -24.117 -17.479 1.00 89.50 453 GLN A N 1
ATOM 3629 C CA . GLN A 1 453 ? 15.273 -25.505 -17.450 1.00 89.50 453 GLN A CA 1
ATOM 3630 C C . GLN A 1 453 ? 14.490 -26.394 -18.435 1.00 89.50 453 GLN A C 1
ATOM 3632 O O . GLN A 1 453 ? 13.946 -27.442 -18.074 1.00 89.50 453 GLN A O 1
ATOM 3637 N N . MET A 1 454 ? 14.338 -25.902 -19.666 1.00 82.94 454 MET A N 1
ATOM 3638 C CA . MET A 1 454 ? 13.695 -26.609 -20.774 1.00 82.94 454 MET A CA 1
ATOM 3639 C C . MET A 1 454 ? 14.764 -26.989 -21.801 1.00 82.94 454 MET A C 1
ATOM 3641 O O . MET A 1 454 ? 15.583 -26.138 -22.147 1.00 82.94 454 MET A O 1
ATOM 3645 N N . ASP A 1 455 ? 14.741 -28.249 -22.244 1.00 65.62 455 ASP A N 1
ATOM 3646 C CA . ASP A 1 455 ? 15.652 -28.810 -23.256 1.00 65.62 455 ASP A CA 1
ATOM 3647 C C . ASP A 1 455 ? 15.266 -28.424 -24.693 1.00 65.62 455 ASP A C 1
ATOM 3649 O O . ASP A 1 455 ? 14.045 -28.364 -24.992 1.00 65.62 455 ASP A O 1
#